Protein 4D7U (pdb70)

CATH classification: 2.70.50.70

Secondary structure (DSSP, 8-state):
--EEEEEEETTEE--TTTTEEEESSSPPB--TTSTHHHH-SEEEB-S--EEEETT-EEEEEEESSSGGGS-TT-TTSSS-TT----EEEEEEE-S-TTT---TT--EEEEEEE-EETTEEHHHHHHHTTTEEEEEPPSSBPPEEEEEEEEEEE-TTTTSTT-SEEEEEEEEEEEES---B--S--B-TTTS--TT-TTTS-----TTSSSSGGGPPP--SS-PBP--/--EEEEEEETTEE--TTTTEEEESSSPPB--TTSTHHHH-SEEEB-S--EEEETT-EEEEEEESBTTB-SSTT-TTSSS-TT----EEEEEEE-S-TTT---TT--EEEEEEE-EETTEEHHHHHHHTTTEEEEEPPSSBPPEEEEEEEEEEE-TTTTSTT--EEEEEEEEEEEES---B--S--B-TTTS--TT-TTTS-----TTS-SSGGGPPP---SSPBP--

GO terms:
  GO:0005576 extracellular region (C, EXP)

Nearest PDB structures (foldseek):
  4d7v-assembly1_A  TM=9.993E-01  e=1.265E-45  Neurospora crassa OR74A
  4d7v-assembly2_B  TM=9.986E-01  e=8.699E-43  Neurospora crassa OR74A
  9d0z-assembly2_B  TM=9.838E-01  e=8.195E-35  Thermothelomyces thermophilus
  9bjr-assembly2_B  TM=9.846E-01  e=3.544E-34  Thermothelomyces thermophilus
  9fdl-assembly3_C  TM=9.750E-01  e=8.249E-34  Thermothelomyces thermophilus ATCC 42464

Radius of gyration: 25.46 Å; Cα contacts (8 Å, |Δi|>4): 1286; chains: 2; bounding box: 60×36×91 Å

Solvent-accessible surface area: 18203 Å² total; per-residue (Å²): 64,4,4,1,1,39,0,7,14,96,69,55,75,42,23,82,36,88,0,2,12,0,7,50,72,15,80,34,12,57,78,9,120,30,77,51,0,5,3,17,47,56,14,32,33,34,64,61,46,6,77,0,51,24,34,5,106,0,0,2,38,0,2,38,54,57,28,84,78,16,28,150,143,44,91,61,42,12,2,14,57,58,16,32,0,0,7,0,2,0,0,0,100,10,127,62,0,9,55,18,51,34,95,67,27,144,0,9,1,14,16,64,45,14,34,84,154,50,123,2,4,0,21,79,2,60,79,70,117,0,40,20,96,16,99,1,14,88,39,0,20,64,19,41,4,0,0,0,0,0,0,0,0,1,40,84,0,50,58,113,57,7,1,26,1,2,3,0,0,0,0,0,43,1,47,60,38,35,102,28,92,25,108,132,51,35,65,5,42,48,28,5,46,34,74,33,77,0,6,60,24,98,0,96,17,92,85,53,136,32,49,2,44,70,112,126,21,116,39,6,32,40,90,70,46,101,87,62,5,5,2,1,44,0,6,13,96,68,53,72,51,28,100,32,93,0,3,10,0,5,51,76,27,80,33,11,57,78,9,122,30,79,48,0,5,3,16,48,54,18,30,26,34,58,58,45,4,78,0,52,24,34,5,108,0,0,2,28,0,0,31,77,63,55,4,54,53,32,128,154,33,92,57,52,6,1,18,58,60,15,34,0,0,10,0,1,0,0,0,93,10,124,65,0,10,51,18,54,34,95,72,27,150,0,10,2,9,17,63,49,8,48,65,145,80,94,5,7,0,34,56,2,56,79,76,119,0,43,22,102,16,100,1,13,87,33,1,33,64,18,42,6,0,0,0,0,0,0,0,0,1,41,78,0,48,48,126,54,6,2,26,1,1,4,0,0,0,0,0,43,2,52,63,36,34,106,30,102,25,103,85,52,34,65,7,42,48,27,3,50,36,83,31,77,0,7,66,21,96,0,94,14,95,86,49,136,37,64,2,44,70,119,117,22,108,44,6,33,21,64,78,34,99,94

Foldseek 3Di:
DKWWFWKAWQNRTPDGNAQWFTDPAFFFDLDQQDLCVQFHPGDDHDQGAAEHEQFIKMKIFMFRTRDPVGDPPDCQVSHPPLQFFKKWKKKFDDDGLRPDDRAPTFIATADMWGDDPQDGQVNVCVVVRGMDIDTHHQADDWFWMKMKIWTWGCSQQQDQSRIGIHIIIGIYTYPNHHHDDDPHTAGGSPQDDSPPDQRNADQQADVGDNRNVVDDHDHGGDDHDHD/DKWFFWKAWQNRTPDGNAQKFTDPWFFFDLDQQDLCVQAHPGDDAAQGAAEHEQFIKMKIFMANTRVHAPDPPRCQTSHNPQQFWKKWKKKWDDDFLRDDDRAPTWIATADMWTADPHGGPVVVCVVVRGMDIDTRAQADDWFWMKMKIWTWGCSQLLDQSRIGIHIMIGIYTYPRHHHDDDDFTDGGSPQDDSPPDLRNADQQAPVGDRNSNVDDRDHGGDDHDHD

Organism: Neurospora crassa (strain ATCC 24698 / 74-OR23-1A / CBS 708.71 / DSM 1257 / FGSC 987) (NCBI:txid367110)

Sequence (454 aa):
HTIFQKVSVNGADQGQLKGIRAPANNNPVTDVMSSDIICCNAVTMKDSSNVLTVPAGAKVGHFWGHEIGGAAGPNDADNPIAASHKGPIMMVYLAKVDNAATTGTSGLKWFKVAEAGLSNGKKWAVDDLIANNGWSYFDMPTCCIIAPGQYLMRAELIALHNAGSQAGAQFYIGCCAQINVTGGGSASSPSNTVSFPGAYSASSDPGILINIYGGSGKTDNGGKPYQIPGPALFTCCHTIFQKVSVNGADQGQLKGIRAPANNNPVTDVMSSDIICCNAVTMKDSNVLTVPAGAKVGHFWGHEEIGGAAGPNDADNPIAASHKGPIMMVYLAKVDNAATTGTSGLKWFKVAEAGLSNGKWAVDDLIANNGWSYFDMPTCIAPGQYLMRAELIALHNAGSSQAGAQFYIGCCAQINVTGGGSSASPSNTVSFPGAYSASDPGILINIYGGSGKTDNGGKPYQIPGPALFTC

Structure (mmCIF, N/CA/C/O backbone):
data_4D7U
#
_entry.id   4D7U
#
_cell.length_a   44.258
_cell.length_b   66.755
_cell.length_c   66.077
_cell.angle_alpha   90.00
_cell.angle_beta   101.26
_cell.angle_gamma   90.00
#
_symmetry.space_group_name_H-M   'P 1 21 1'
#
loop_
_entity.id
_entity.type
_entity.pdbx_description
1 polymer 'ENDOGLUCANASE II'
2 non-polymer 'COPPER (II) ION'
3 non-polymer GLYCEROL
4 water water
#
loop_
_atom_site.group_PDB
_atom_site.id
_atom_site.type_symbol
_atom_site.label_atom_id
_atom_site.label_alt_id
_atom_site.label_comp_id
_atom_site.label_asym_id
_atom_site.label_entity_id
_atom_site.label_seq_id
_atom_site.pdbx_PDB_ins_code
_atom_site.Cartn_x
_atom_site.Cartn_y
_atom_site.Cartn_z
_atom_site.occupancy
_atom_site.B_iso_or_equiv
_atom_site.auth_seq_id
_atom_site.auth_comp_id
_atom_site.auth_asym_id
_atom_site.auth_atom_id
_atom_site.pdbx_PDB_model_num
ATOM 1 N N . HIS A 1 1 ? -4.173 23.970 33.087 1.00 9.61 1 HIS A N 1
ATOM 2 C CA . HIS A 1 1 ? -4.603 24.302 31.707 1.00 9.55 1 HIS A CA 1
ATOM 3 C C . HIS A 1 1 ? -3.816 25.511 31.252 1.00 9.35 1 HIS A C 1
ATOM 4 O O . HIS A 1 1 ? -4.000 26.615 31.760 1.00 9.71 1 HIS A O 1
ATOM 11 N N . THR A 1 2 ? -2.901 25.280 30.321 1.00 9.05 2 THR A N 1
ATOM 12 C CA . THR A 1 2 ? -1.973 26.310 29.904 1.00 9.02 2 THR A CA 1
ATOM 13 C C . THR A 1 2 ? -1.413 25.949 28.530 1.00 8.80 2 THR A C 1
ATOM 14 O O . THR A 1 2 ? -1.465 24.785 28.131 1.00 8.59 2 THR A O 1
ATOM 18 N N . ILE A 1 3 ? -0.923 26.955 27.807 1.00 8.62 3 ILE A N 1
ATOM 19 C CA . ILE A 1 3 ? -0.387 26.777 26.453 1.00 8.66 3 ILE A CA 1
ATOM 20 C C . ILE A 1 3 ? 0.961 27.488 26.336 1.00 8.52 3 ILE A C 1
ATOM 21 O O . ILE A 1 3 ? 1.091 28.658 26.707 1.00 8.38 3 ILE A O 1
ATOM 26 N N . PHE A 1 4 ? 1.959 26.762 25.837 1.00 8.47 4 PHE A N 1
ATOM 27 C CA . PHE A 1 4 ? 3.283 27.320 25.525 1.00 8.60 4 PHE A CA 1
ATOM 28 C C . PHE A 1 4 ? 3.141 28.168 24.272 1.00 9.23 4 PHE A C 1
ATOM 29 O O . PHE A 1 4 ? 2.729 27.663 23.222 1.00 9.04 4 PHE A O 1
ATOM 37 N N . GLN A 1 5 ? 3.452 29.459 24.376 1.00 10.02 5 GLN A N 1
ATOM 38 C CA . GLN A 1 5 ? 3.101 30.383 23.288 1.00 10.67 5 GLN A CA 1
ATOM 39 C C . GLN A 1 5 ? 4.151 31.397 22.826 1.00 10.68 5 GLN A C 1
ATOM 40 O O . GLN A 1 5 ? 3.928 32.071 21.821 1.00 10.62 5 GLN A O 1
ATOM 46 N N . LYS A 1 6 ? 5.275 31.511 23.528 1.00 10.70 6 LYS A N 1
ATOM 47 C CA . LYS A 1 6 ? 6.339 32.441 23.135 1.00 11.09 6 LYS A CA 1
ATOM 48 C C . LYS A 1 6 ? 7.667 31.936 23.633 1.00 10.32 6 LYS A C 1
ATOM 49 O O . LYS A 1 6 ? 7.736 31.280 24.671 1.00 9.64 6 LYS A O 1
ATOM 55 N N . VAL A 1 7 ? 8.716 32.293 22.898 1.00 9.85 7 VAL A N 1
ATOM 56 C CA . VAL A 1 7 ? 10.089 32.104 23.320 1.00 9.74 7 VAL A CA 1
ATOM 57 C C . VAL A 1 7 ? 10.746 33.480 23.474 1.00 9.72 7 VAL A C 1
ATOM 58 O O . VAL A 1 7 ? 10.395 34.422 22.760 1.00 9.80 7 VAL A O 1
ATOM 62 N N . SER A 1 8 ? 11.659 33.596 24.433 1.00 9.74 8 SER A N 1
ATOM 63 C CA . SER A 1 8 ? 12.573 34.738 24.505 1.00 10.02 8 SER A CA 1
ATOM 64 C C . SER A 1 8 ? 14.013 34.244 24.406 1.00 10.24 8 SER A C 1
ATOM 65 O O . SER A 1 8 ? 14.341 33.154 24.898 1.00 9.64 8 SER A O 1
ATOM 68 N N . VAL A 1 9 ? 14.863 35.056 23.776 1.00 10.77 9 VAL A N 1
ATOM 69 C CA . VAL A 1 9 ? 16.275 34.741 23.601 1.00 11.50 9 VAL A CA 1
ATOM 70 C C . VAL A 1 9 ? 17.083 35.886 24.202 1.00 12.30 9 VAL A C 1
ATOM 71 O O . VAL A 1 9 ? 17.004 37.023 23.732 1.00 12.24 9 VAL A O 1
ATOM 75 N N . ASN A 1 10 ? 17.822 35.580 25.265 1.00 13.35 10 ASN A N 1
ATOM 76 C CA . ASN A 1 10 ? 18.539 36.587 26.045 1.00 14.40 10 ASN A CA 1
ATOM 77 C C . ASN A 1 10 ? 17.677 37.809 26.377 1.00 15.26 10 ASN A C 1
ATOM 78 O O . ASN A 1 10 ? 18.114 38.958 26.244 1.00 16.24 10 ASN A O 1
ATOM 83 N N . GLY A 1 11 ? 16.441 37.557 26.797 1.00 15.10 11 GLY A N 1
ATOM 84 C CA . GLY A 1 11 ? 15.530 38.633 27.176 1.00 15.60 11 GLY A CA 1
ATOM 85 C C . GLY A 1 11 ? 14.674 39.216 26.063 1.00 15.40 11 GLY A C 1
ATOM 86 O O . GLY A 1 11 ? 13.688 39.893 26.348 1.00 16.57 11 GLY A O 1
ATOM 87 N N . ALA A 1 12 ? 15.026 38.960 24.802 1.00 14.96 12 ALA A N 1
ATOM 88 C CA . ALA A 1 12 ? 14.263 39.484 23.671 1.00 14.55 12 ALA A CA 1
ATOM 89 C C . ALA A 1 12 ? 13.090 38.568 23.373 1.00 14.09 12 ALA A C 1
ATOM 90 O O . ALA A 1 12 ? 13.287 37.409 23.013 1.00 13.63 12 ALA A O 1
ATOM 92 N N . ASP A 1 13 ? 11.880 39.095 23.542 1.00 13.91 13 ASP A N 1
ATOM 93 C CA . ASP A 1 13 ? 10.645 38.378 23.201 1.00 13.98 13 ASP A CA 1
ATOM 94 C C . ASP A 1 13 ? 10.631 38.106 21.698 1.00 13.17 13 ASP A C 1
ATOM 95 O O . ASP A 1 13 ? 10.761 39.037 20.903 1.00 13.04 13 ASP A O 1
ATOM 100 N N . GLN A 1 14 ? 10.482 36.841 21.299 1.00 12.24 14 GLN A N 1
ATOM 101 C CA . GLN A 1 14 ? 10.533 36.494 19.876 1.00 11.80 14 GLN A CA 1
ATOM 102 C C . GLN A 1 14 ? 9.223 36.732 19.138 1.00 11.42 14 GLN A C 1
ATOM 103 O O . GLN A 1 14 ? 9.210 36.746 17.918 1.00 11.27 14 GLN A O 1
ATOM 109 N N . GLY A 1 15 ? 8.127 36.913 19.874 1.00 11.12 15 GLY A N 1
ATOM 110 C CA . GLY A 1 15 ? 6.829 37.171 19.264 1.00 11.03 15 GLY A CA 1
ATOM 111 C C . GLY A 1 15 ? 5.780 36.120 19.590 1.00 11.17 15 GLY A C 1
ATOM 112 O O . GLY A 1 15 ? 6.082 34.935 19.714 1.00 11.16 15 GLY A O 1
ATOM 113 N N . GLN A 1 16 ? 4.537 36.567 19.703 1.00 11.27 16 GLN A N 1
ATOM 114 C CA . GLN A 1 16 ? 3.414 35.693 20.041 1.00 11.77 16 GLN A CA 1
ATOM 115 C C . GLN A 1 16 ? 3.228 34.574 19.007 1.00 11.18 16 GLN A C 1
ATOM 116 O O . GLN A 1 16 ? 2.914 34.843 17.851 1.00 11.03 16 GLN A O 1
ATOM 122 N N . LEU A 1 17 ? 3.441 33.328 19.443 1.00 10.61 17 LEU A N 1
ATOM 123 C CA . LEU A 1 17 ? 3.379 32.117 18.601 1.00 10.40 17 LEU A CA 1
ATOM 124 C C . LEU A 1 17 ? 4.398 32.056 17.457 1.00 9.99 17 LEU A C 1
ATOM 125 O O . LEU A 1 17 ? 4.309 31.171 16.600 1.00 9.81 17 LEU A O 1
ATOM 130 N N . LYS A 1 18 ? 5.381 32.950 17.447 1.00 9.81 18 LYS A N 1
ATOM 131 C CA . LYS A 1 18 ? 6.36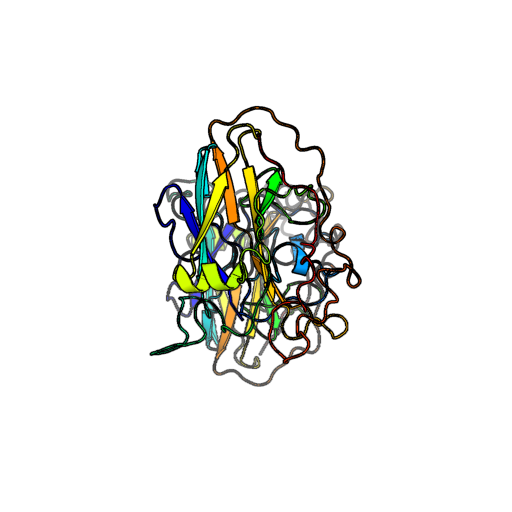2 32.917 16.380 1.00 9.71 18 LYS A CA 1
ATOM 132 C C . LYS A 1 18 ? 7.263 31.712 16.583 1.00 9.26 18 LYS A C 1
ATOM 133 O O . LYS A 1 18 ? 7.873 31.550 17.639 1.00 9.05 18 LYS A O 1
ATOM 139 N N . GLY A 1 19 ? 7.340 30.881 15.551 1.00 8.88 19 GLY A N 1
ATOM 140 C CA . GLY A 1 19 ? 8.116 29.661 15.596 1.00 8.76 19 GLY A CA 1
ATOM 141 C C . GLY A 1 19 ? 7.530 28.576 16.469 1.00 8.54 19 GLY A C 1
ATOM 142 O O . GLY A 1 19 ? 8.205 27.591 16.745 1.00 8.52 19 GLY A O 1
ATOM 143 N N . ILE A 1 20 ? 6.272 28.732 16.884 1.00 8.42 20 ILE A N 1
ATOM 144 C CA . ILE A 1 20 ? 5.647 27.798 17.824 1.00 8.56 20 ILE A CA 1
ATOM 145 C C . ILE A 1 20 ? 4.655 26.892 17.116 1.00 8.54 20 ILE A C 1
ATOM 146 O O . ILE A 1 20 ? 3.848 27.360 16.305 1.00 8.67 20 ILE A O 1
ATOM 151 N N . ARG A 1 21 ? 4.722 25.604 17.430 1.00 8.29 21 ARG A N 1
ATOM 152 C CA . ARG A 1 21 ? 3.702 24.646 17.031 1.00 8.38 21 ARG A CA 1
ATOM 153 C C . ARG A 1 21 ? 2.768 24.544 18.226 1.00 8.53 21 ARG A C 1
ATOM 154 O O . ARG A 1 21 ? 3.198 24.174 19.320 1.00 8.71 21 ARG A O 1
ATOM 162 N N . ALA A 1 22 ? 1.511 24.917 18.018 1.00 8.66 22 ALA A N 1
ATOM 163 C CA . ALA A 1 22 ? 0.567 25.085 19.121 1.00 8.57 22 ALA A CA 1
ATOM 164 C C . ALA A 1 22 ? -0.707 24.273 18.942 1.00 8.60 22 ALA A C 1
ATOM 165 O O . ALA A 1 22 ? -1.149 24.042 17.814 1.00 8.34 22 ALA A O 1
ATOM 167 N N . PRO A 1 23 ? -1.317 23.863 20.069 1.00 8.56 23 PRO A N 1
ATOM 168 C CA . PRO A 1 23 ? -2.623 23.213 20.061 1.00 8.73 23 PRO A CA 1
ATOM 169 C C . PRO A 1 23 ? -3.772 24.220 19.915 1.00 8.80 23 PRO A C 1
ATOM 170 O O . PRO A 1 23 ? -3.568 25.426 20.037 1.00 9.21 23 PRO A O 1
ATOM 174 N N . ALA A 1 24 ? -4.975 23.702 19.685 1.00 8.93 24 ALA A N 1
ATOM 175 C CA . ALA A 1 24 ? -6.168 24.526 19.508 1.00 9.10 24 ALA A CA 1
ATOM 176 C C . ALA A 1 24 ? -6.723 25.071 20.819 1.00 9.26 24 ALA A C 1
ATOM 177 O O . ALA A 1 24 ? -7.505 26.024 20.813 1.00 9.74 24 ALA A O 1
ATOM 179 N N . ASN A 1 25 ? -6.346 24.450 21.935 1.00 9.08 25 ASN A N 1
ATOM 180 C CA . ASN A 1 25 ? -6.875 24.823 23.235 1.00 8.99 25 ASN A CA 1
ATOM 181 C C . ASN A 1 25 ? -5.879 24.449 24.325 1.00 8.78 25 ASN A C 1
ATOM 182 O O . ASN A 1 25 ? -4.818 23.899 24.033 1.00 8.60 25 ASN A O 1
ATOM 187 N N . ASN A 1 26 ? -6.230 24.759 25.567 1.00 8.61 26 ASN A N 1
ATOM 188 C CA . ASN A 1 26 ? -5.353 24.522 26.718 1.00 8.65 26 ASN A CA 1
ATOM 189 C C . ASN A 1 26 ? -5.554 23.167 27.416 1.00 8.76 26 ASN A C 1
ATOM 190 O O . ASN A 1 26 ? -5.071 22.975 28.525 1.00 8.54 26 ASN A O 1
ATOM 195 N N . ASN A 1 27 ? -6.258 22.227 26.788 1.00 8.72 27 ASN A N 1
ATOM 196 C CA . ASN A 1 27 ? -6.478 20.925 27.418 1.00 9.06 27 ASN A CA 1
ATOM 197 C C . ASN A 1 27 ? -5.228 20.068 27.477 1.00 8.75 27 ASN A C 1
ATOM 198 O O . ASN A 1 27 ? -4.424 20.080 26.548 1.00 8.57 27 ASN A O 1
ATOM 203 N N . PRO A 1 28 ? -5.077 19.288 28.559 1.00 8.77 28 PRO A N 1
ATOM 204 C CA . PRO A 1 28 ? -3.892 18.450 28.684 1.00 8.71 28 PRO A CA 1
ATOM 205 C C . PRO A 1 28 ? -3.892 17.231 27.780 1.00 8.74 28 PRO A C 1
ATOM 206 O O . PRO A 1 28 ? -4.954 16.732 27.395 1.00 8.50 28 PRO A O 1
ATOM 210 N N . VAL A 1 29 ? -2.692 16.780 27.437 1.00 8.81 29 VAL A N 1
ATOM 211 C CA . VAL A 1 29 ? -2.487 15.445 26.903 1.00 9.11 29 VAL A CA 1
ATOM 212 C C . VAL A 1 29 ? -2.402 14.524 28.116 1.00 9.47 29 VAL A C 1
ATOM 213 O O . VAL A 1 29 ? -1.745 14.857 29.107 1.00 9.09 29 VAL A O 1
ATOM 217 N N . THR A 1 30 ? -3.112 13.401 28.067 1.00 10.14 30 THR A N 1
ATOM 218 C CA . THR A 1 30 ? -3.091 12.433 29.168 1.00 10.62 30 THR A CA 1
ATOM 219 C C . THR A 1 30 ? -2.620 11.041 28.760 1.00 11.11 30 THR A C 1
ATOM 220 O O . THR A 1 30 ? -2.421 10.183 29.622 1.00 11.14 30 THR A O 1
ATOM 224 N N . ASP A 1 31 ? -2.447 10.808 27.460 1.00 11.64 31 ASP A N 1
ATOM 225 C CA . ASP A 1 31 ? -1.985 9.513 26.964 1.00 12.18 31 ASP A CA 1
ATOM 226 C C . ASP A 1 31 ? -0.532 9.593 26.533 1.00 12.43 31 ASP A C 1
ATOM 227 O O . ASP A 1 31 ? -0.226 10.140 25.468 1.00 11.85 31 ASP A O 1
ATOM 232 N N . VAL A 1 32 ? 0.364 9.032 27.348 1.00 12.84 32 VAL A N 1
ATOM 233 C CA . VAL A 1 32 ? 1.799 9.114 27.064 1.00 13.37 32 VAL A CA 1
ATOM 234 C C . VAL A 1 32 ? 2.236 8.261 25.869 1.00 14.00 32 VAL A C 1
ATOM 235 O O . VAL A 1 32 ? 3.349 8.419 25.386 1.00 13.67 32 VAL A O 1
ATOM 239 N N . MET A 1 33 ? 1.368 7.364 25.399 1.00 15.25 33 MET A N 1
ATOM 240 C CA . MET A 1 33 ? 1.657 6.562 24.205 1.00 16.79 33 MET A CA 1
ATOM 241 C C . MET A 1 33 ? 1.074 7.165 22.921 1.00 15.83 33 MET A C 1
ATOM 242 O O . MET A 1 33 ? 1.323 6.647 21.827 1.00 15.76 33 MET A O 1
ATOM 247 N N . SER A 1 34 ? 0.302 8.243 23.052 1.00 14.81 34 SER A N 1
ATOM 248 C CA . SER A 1 34 ? -0.240 8.970 21.904 1.00 14.47 34 SER A CA 1
ATOM 249 C C . SER A 1 34 ? 0.851 9.799 21.250 1.00 13.96 34 SER A C 1
ATOM 250 O O . SER A 1 34 ? 1.731 10.330 21.938 1.00 13.55 34 SER A O 1
ATOM 253 N N . SER A 1 35 ? 0.777 9.954 19.928 1.00 13.49 35 SER A N 1
ATOM 254 C CA . SER A 1 35 ? 1.661 10.892 19.239 1.00 13.31 35 SER A CA 1
ATOM 255 C C . SER A 1 35 ? 1.473 12.331 19.754 1.00 12.75 35 SER A C 1
ATOM 256 O O . SER A 1 35 ? 2.376 13.148 19.621 1.00 12.35 35 SER A O 1
ATOM 259 N N . ASP A 1 36 ? 0.324 12.632 20.363 1.00 12.06 36 ASP A N 1
ATOM 260 C CA . ASP A 1 36 ? 0.119 13.935 21.003 1.00 11.76 36 ASP A CA 1
ATOM 261 C C . ASP A 1 36 ? 1.166 14.254 22.079 1.00 10.79 36 ASP A C 1
ATOM 262 O O . ASP A 1 36 ? 1.365 15.416 22.413 1.00 10.43 36 ASP A O 1
ATOM 267 N N . ILE A 1 37 ? 1.821 13.238 22.634 1.00 9.96 37 ILE A N 1
ATOM 268 C CA . ILE A 1 37 ? 2.834 13.467 23.666 1.00 9.71 37 ILE A CA 1
ATOM 269 C C . ILE A 1 37 ? 4.098 14.120 23.097 1.00 9.52 37 ILE A C 1
ATOM 270 O O . ILE A 1 37 ? 4.932 14.615 23.851 1.00 9.31 37 ILE A O 1
ATOM 275 N N . ILE A 1 38 ? 4.253 14.127 21.776 1.00 9.43 38 ILE A N 1
ATOM 276 C CA . ILE A 1 38 ? 5.464 14.678 21.174 1.00 9.52 38 ILE A CA 1
ATOM 277 C C . ILE A 1 38 ? 5.456 16.207 21.261 1.00 9.58 38 ILE A C 1
ATOM 278 O O . ILE A 1 38 ? 6.303 16.807 21.942 1.00 9.48 38 ILE A O 1
ATOM 283 N N A CYS A 1 39 ? 4.511 16.832 20.558 0.75 9.56 39 CYS A N 1
ATOM 284 N N B CYS A 1 39 ? 4.497 16.823 20.580 0.25 9.72 39 CYS A N 1
ATOM 285 C CA A CYS A 1 39 ? 4.400 18.290 20.494 0.75 9.61 39 CYS A CA 1
ATOM 286 C CA B CYS A 1 39 ? 4.394 18.271 20.520 0.25 9.89 39 CYS A CA 1
ATOM 287 C C A CYS A 1 39 ? 2.973 18.775 20.785 0.75 9.45 39 CYS A C 1
ATOM 288 C C B CYS A 1 39 ? 2.947 18.723 20.695 0.25 9.66 39 CYS A C 1
ATOM 289 O O A CYS A 1 39 ? 2.635 19.911 20.454 0.75 9.33 39 CYS A O 1
ATOM 290 O O B CYS A 1 39 ? 2.558 19.763 20.165 0.25 9.64 39 CYS A O 1
ATOM 295 N N . ASN A 1 40 ? 2.156 17.936 21.430 1.00 9.41 40 ASN A N 1
ATOM 296 C CA . ASN A 1 40 ? 0.710 18.198 21.604 1.00 9.39 40 ASN A CA 1
ATOM 297 C C . ASN A 1 40 ? -0.047 17.916 20.303 1.00 9.39 40 ASN A C 1
ATOM 298 O O . ASN A 1 40 ? 0.558 17.536 19.293 1.00 9.33 40 ASN A O 1
ATOM 303 N N . ALA A 1 41 ? -1.366 18.078 20.340 1.00 9.53 41 ALA A N 1
ATOM 304 C CA . ALA A 1 41 ? -2.190 17.950 19.147 1.00 9.62 41 ALA A CA 1
ATOM 305 C C . ALA A 1 41 ? -2.137 19.272 18.389 1.00 9.79 41 ALA A C 1
ATOM 306 O O . ALA A 1 41 ? -2.938 20.177 18.615 1.00 10.10 41 ALA A O 1
ATOM 308 N N . VAL A 1 42 ? -1.161 19.380 17.495 1.00 9.99 42 VAL A N 1
ATOM 309 C CA . VAL A 1 42 ? -0.828 20.641 16.852 1.00 10.23 42 VAL A CA 1
ATOM 310 C C . VAL A 1 42 ? -1.874 21.022 15.821 1.00 10.80 42 VAL A C 1
ATOM 311 O O . VAL A 1 42 ? -2.193 20.227 14.935 1.00 11.33 42 VAL A O 1
ATOM 315 N N . THR A 1 43 ? -2.411 22.231 15.927 1.00 11.48 43 THR A N 1
ATOM 316 C CA . THR A 1 43 ? -3.343 22.716 14.906 1.00 12.20 43 THR A CA 1
ATOM 317 C C . THR A 1 43 ? -2.910 24.012 14.236 1.00 12.99 43 THR A C 1
ATOM 318 O O . THR A 1 43 ? -3.534 24.433 13.268 1.00 12.81 43 THR A O 1
ATOM 322 N N . MET A 1 44 ? -1.859 24.654 14.737 1.00 14.10 44 MET A N 1
ATOM 323 C CA . MET A 1 44 ? -1.311 25.810 14.041 1.00 15.28 44 MET A CA 1
ATOM 324 C C . MET A 1 44 ? 0.200 25.833 14.157 1.00 14.72 44 MET A C 1
ATOM 325 O O . MET A 1 44 ? 0.778 25.431 15.163 1.00 13.39 44 MET A O 1
ATOM 330 N N . LYS A 1 45 ? 0.830 26.262 13.079 1.00 14.49 45 LYS A N 1
ATOM 331 C CA . LYS A 1 45 ? 2.265 26.410 13.050 1.00 15.04 45 LYS A CA 1
ATOM 332 C C . LYS A 1 45 ? 2.586 27.460 12.018 1.00 15.44 45 LYS A C 1
ATOM 333 O O . LYS A 1 45 ? 1.700 27.939 11.309 1.00 16.82 45 LYS A O 1
ATOM 339 N N . ASP A 1 46 ? 3.850 27.822 11.942 1.00 14.92 46 ASP A N 1
ATOM 340 C CA . ASP A 1 46 ? 4.307 28.768 10.944 1.00 14.46 46 ASP A CA 1
ATOM 341 C C . ASP A 1 46 ? 5.606 28.237 10.352 1.00 13.94 46 ASP A C 1
ATOM 342 O O . ASP A 1 46 ? 6.041 27.130 10.695 1.00 13.50 46 ASP A O 1
ATOM 347 N N A SER A 1 47 ? 6.204 29.009 9.449 0.50 13.67 47 SER A N 1
ATOM 348 N N B SER A 1 47 ? 6.206 29.009 9.450 0.50 13.63 47 SER A N 1
ATOM 349 C CA A SER A 1 47 ? 7.466 28.628 8.824 0.50 13.60 47 SER A CA 1
ATOM 350 C CA B SER A 1 47 ? 7.471 28.626 8.830 0.50 13.53 47 SER A CA 1
ATOM 351 C C A SER A 1 47 ? 8.661 29.366 9.425 0.50 13.21 47 SER A C 1
ATOM 352 C C B SER A 1 47 ? 8.656 29.387 9.414 0.50 13.17 47 SER A C 1
ATOM 353 O O A SER A 1 47 ? 9.749 29.350 8.852 0.50 13.32 47 SER A O 1
ATOM 354 O O B SER A 1 47 ? 9.731 29.412 8.816 0.50 13.28 47 SER A O 1
ATOM 359 N N . ASN A 1 48 ? 8.462 30.004 10.577 1.00 12.84 48 ASN A N 1
ATOM 360 C CA . ASN A 1 48 ? 9.518 30.777 11.219 1.00 12.57 48 ASN A CA 1
ATOM 361 C C . ASN A 1 48 ? 10.392 29.904 12.095 1.00 11.68 48 ASN A C 1
ATOM 362 O O . ASN A 1 48 ? 9.894 29.042 12.821 1.00 11.12 48 ASN A O 1
ATOM 367 N N . VAL A 1 49 ? 11.700 30.136 12.007 1.00 10.71 49 VAL A N 1
ATOM 368 C CA . VAL A 1 49 ? 12.682 29.420 12.807 1.00 10.40 49 VAL A CA 1
ATOM 369 C C . VAL A 1 49 ? 13.467 30.457 13.619 1.00 10.45 49 VAL A C 1
ATOM 370 O O . VAL A 1 49 ? 14.101 31.353 13.062 1.00 10.68 49 VAL A O 1
ATOM 374 N N . LEU A 1 50 ? 13.411 30.336 14.939 1.00 10.31 50 LEU A N 1
ATOM 375 C CA . LEU A 1 50 ? 13.989 31.338 15.832 1.00 10.39 50 LEU A CA 1
ATOM 376 C C . LEU A 1 50 ? 15.488 31.135 15.970 1.00 10.61 50 LEU A C 1
ATOM 377 O O . LEU A 1 50 ? 15.955 30.014 16.128 1.00 10.25 50 LEU A O 1
ATOM 382 N N . THR A 1 51 ? 16.233 32.232 15.937 1.00 10.94 51 THR A N 1
ATOM 383 C CA . THR A 1 51 ? 17.683 32.185 16.094 1.00 11.33 51 THR A CA 1
ATOM 384 C C . THR A 1 51 ? 18.020 32.130 17.575 1.00 11.31 51 THR A C 1
ATOM 385 O O . THR A 1 51 ? 17.566 32.974 18.341 1.00 11.58 51 THR A O 1
ATOM 389 N N . VAL A 1 52 ? 18.789 31.119 17.972 1.00 11.30 52 VAL A N 1
ATOM 390 C CA . VAL A 1 52 ? 19.153 30.922 19.376 1.00 11.39 52 VAL A CA 1
ATOM 391 C C . VAL A 1 52 ? 20.654 30.665 19.498 1.00 11.42 52 VAL A C 1
ATOM 392 O O . VAL A 1 52 ? 21.127 29.585 19.169 1.00 11.30 52 VAL A O 1
ATOM 396 N N . PRO A 1 53 ? 21.411 31.655 19.985 1.00 11.75 53 PRO A N 1
ATOM 397 C CA . PRO A 1 53 ? 22.834 31.371 20.172 1.00 11.90 53 PRO A CA 1
ATOM 398 C C . PRO A 1 53 ? 23.054 30.281 21.213 1.00 12.03 53 PRO A C 1
ATOM 399 O O . PRO A 1 53 ? 22.364 30.255 22.236 1.00 11.87 53 PRO A O 1
ATOM 403 N N . ALA A 1 54 ? 24.000 29.385 20.945 1.00 12.24 54 ALA A N 1
ATOM 404 C CA . ALA A 1 54 ? 24.438 28.434 21.945 1.00 12.43 54 ALA A CA 1
ATOM 405 C C . ALA A 1 54 ? 24.908 29.242 23.150 1.00 12.58 54 ALA A C 1
ATOM 406 O O . ALA A 1 54 ? 25.551 30.279 22.994 1.00 12.88 54 ALA A O 1
ATOM 408 N N . GLY A 1 55 ? 24.526 28.800 24.342 1.00 12.57 55 GLY A N 1
ATOM 409 C CA . GLY A 1 55 ? 24.831 29.541 25.563 1.00 12.66 55 GLY A CA 1
ATOM 410 C C . GLY A 1 55 ? 23.810 30.594 25.962 1.00 12.80 55 GLY A C 1
ATOM 411 O O . GLY A 1 55 ? 23.891 31.136 27.071 1.00 13.03 55 GLY A O 1
ATOM 412 N N . ALA A 1 56 ? 22.849 30.900 25.089 1.00 12.51 56 ALA A N 1
ATOM 413 C CA . ALA A 1 56 ? 21.870 31.939 25.385 1.00 12.58 56 ALA A CA 1
ATOM 414 C C . ALA A 1 56 ? 20.924 31.503 26.494 1.00 12.67 56 ALA A C 1
ATOM 415 O O . ALA A 1 56 ? 20.679 30.314 26.683 1.00 12.84 56 ALA A O 1
ATOM 417 N N . LYS A 1 57 ? 20.417 32.485 27.230 1.00 12.92 57 LYS A N 1
ATOM 418 C CA . LYS A 1 57 ? 19.349 32.260 28.192 1.00 13.21 57 LYS A CA 1
ATOM 419 C C . LYS A 1 57 ? 18.041 32.218 27.410 1.00 12.18 57 LYS A C 1
ATOM 420 O O . LYS A 1 57 ? 17.645 33.215 26.807 1.00 12.19 57 LYS A O 1
ATOM 426 N N . VAL A 1 58 ? 17.389 31.058 27.405 1.00 11.32 58 VAL A N 1
ATOM 427 C CA . VAL A 1 58 ? 16.155 30.868 26.655 1.00 10.71 58 VAL A CA 1
ATOM 428 C C . VAL A 1 58 ? 14.972 30.867 27.607 1.00 10.11 58 VAL A C 1
ATOM 429 O O . VAL A 1 58 ? 14.974 30.146 28.609 1.00 10.01 58 VAL A O 1
ATOM 433 N N . GLY A 1 59 ? 13.973 31.681 27.291 1.00 9.43 59 GLY A N 1
ATOM 434 C CA . GLY A 1 59 ? 12.735 31.709 28.046 1.00 9.18 59 GLY A CA 1
ATOM 435 C C . GLY A 1 59 ? 11.635 31.060 27.234 1.00 8.95 59 GLY A C 1
ATOM 436 O O . GLY A 1 59 ? 11.587 31.211 26.009 1.00 8.84 59 GLY A O 1
ATOM 437 N N . HIS A 1 60 ? 10.770 30.313 27.916 1.00 8.77 60 HIS A N 1
ATOM 438 C CA . HIS A 1 60 ? 9.528 29.818 27.320 1.00 8.65 60 HIS A CA 1
ATOM 439 C C . HIS A 1 60 ? 8.351 30.286 28.164 1.00 8.62 60 HIS A C 1
ATOM 440 O O . HIS A 1 60 ? 8.364 30.161 29.391 1.00 8.52 60 HIS A O 1
ATOM 447 N N . PHE A 1 61 ? 7.356 30.852 27.482 1.00 8.57 61 PHE A N 1
ATOM 448 C CA . PHE A 1 61 ? 6.247 31.529 28.126 1.00 8.79 61 PHE A CA 1
ATOM 449 C C . PHE A 1 61 ? 4.974 30.717 27.997 1.00 8.76 61 PHE A C 1
ATOM 450 O O . PHE A 1 61 ? 4.630 30.240 26.902 1.00 8.30 61 PHE A O 1
ATOM 458 N N . TRP A 1 62 ? 4.257 30.607 29.112 1.00 8.89 62 TRP A N 1
ATOM 459 C CA . TRP A 1 62 ? 3.035 29.819 29.192 1.00 9.09 62 TRP A CA 1
ATOM 460 C C . TRP A 1 62 ? 1.906 30.723 29.640 1.00 9.70 62 TRP A C 1
ATOM 461 O O . TRP A 1 62 ? 2.089 31.553 30.523 1.00 9.87 62 TRP A O 1
ATOM 472 N N . GLY A 1 63 ? 0.747 30.563 29.016 1.00 10.60 63 GLY A N 1
ATOM 473 C CA . GLY A 1 63 ? -0.427 31.353 29.354 1.00 11.49 63 GLY A CA 1
ATOM 474 C C . GLY A 1 63 ? -1.680 30.509 29.312 1.00 12.64 63 GLY A C 1
ATOM 475 O O . GLY A 1 63 ? -1.769 29.538 28.564 1.00 12.05 63 GLY A O 1
ATOM 476 N N . HIS A 1 64 ? -2.665 30.900 30.113 1.00 14.41 64 HIS A N 1
ATOM 477 C CA . HIS A 1 64 ? -3.872 30.106 30.288 1.00 16.43 64 HIS A CA 1
ATOM 478 C C . HIS A 1 64 ? -4.601 29.899 28.963 1.00 17.98 64 HIS A C 1
ATOM 479 O O . HIS A 1 64 ? -5.155 28.826 28.709 1.00 18.39 64 HIS A O 1
ATOM 486 N N . GLU A 1 65 ? -4.580 30.928 28.126 1.00 19.71 6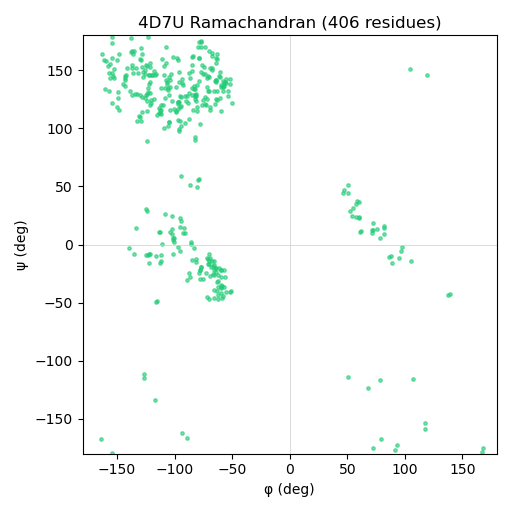5 GLU A N 1
ATOM 487 C CA . GLU A 1 65 ? -5.169 30.885 26.795 1.00 22.45 65 GLU A CA 1
ATOM 488 C C . GLU A 1 65 ? -4.201 31.582 25.856 1.00 23.66 65 GLU A C 1
ATOM 489 O O . GLU A 1 65 ? -3.163 32.080 26.288 1.00 24.73 65 GLU A O 1
ATOM 495 N N . ILE A 1 66 ? -4.540 31.610 24.575 1.00 25.44 66 ILE A N 1
ATOM 496 C CA . ILE A 1 66 ? -3.716 32.283 23.580 1.00 27.33 66 ILE A CA 1
ATOM 497 C C . ILE A 1 66 ? -3.753 33.807 23.764 1.00 27.97 66 ILE A C 1
ATOM 498 O O . ILE A 1 66 ? -4.807 34.431 23.635 1.00 28.82 66 ILE A O 1
ATOM 503 N N . GLY A 1 67 ? -2.595 34.380 24.088 1.00 28.55 67 GLY A N 1
ATOM 504 C CA . GLY A 1 67 ? -2.396 35.827 24.148 1.00 29.12 67 GLY A CA 1
ATOM 505 C C . GLY A 1 67 ? -3.407 36.610 24.968 1.00 29.69 67 GLY A C 1
ATOM 506 O O . GLY A 1 67 ? -3.485 36.461 26.191 1.00 29.54 67 GLY A O 1
ATOM 507 N N . GLY A 1 68 ? -4.181 37.451 24.283 1.00 30.28 68 GLY A N 1
ATOM 508 C CA . GLY A 1 68 ? -5.172 38.309 24.933 1.00 30.33 68 GLY A CA 1
ATOM 509 C C . GLY A 1 68 ? -6.310 37.568 25.615 1.00 30.61 68 GLY A C 1
ATOM 510 O O . GLY A 1 68 ? -6.969 38.126 26.490 1.00 29.85 68 GLY A O 1
ATOM 511 N N . ALA A 1 69 ? -6.543 36.314 25.227 1.00 31.25 69 ALA A N 1
ATOM 512 C CA . ALA A 1 69 ? -7.613 35.501 25.820 1.00 31.95 69 ALA A CA 1
ATOM 513 C C . ALA A 1 69 ? -7.330 35.087 27.273 1.00 32.28 69 ALA A C 1
ATOM 514 O O . ALA A 1 69 ? -8.195 34.503 27.928 1.00 32.29 69 ALA A O 1
ATOM 516 N N . ALA A 1 70 ? -6.115 35.357 27.753 1.00 32.75 70 ALA A N 1
ATOM 517 C CA . ALA A 1 70 ? -5.773 35.220 29.169 1.00 33.55 70 ALA A CA 1
ATOM 518 C C . ALA A 1 70 ? -5.284 36.573 29.685 1.00 34.43 70 ALA A C 1
ATOM 519 O O . ALA A 1 70 ? -4.423 37.202 29.068 1.00 33.93 70 ALA A O 1
ATOM 521 N N . GLY A 1 71 ? -5.832 37.008 30.817 1.00 36.74 71 GLY A N 1
ATOM 522 C CA . GLY A 1 71 ? -5.525 38.324 31.368 1.00 38.58 71 GLY A CA 1
ATOM 523 C C . GLY A 1 71 ? -4.654 38.267 32.608 1.00 40.47 71 GLY A C 1
ATOM 524 O O . GLY A 1 71 ? -4.434 37.189 33.168 1.00 39.83 71 GLY A O 1
ATOM 525 N N . PRO A 1 72 ? -4.157 39.437 33.054 1.00 42.88 72 PRO A N 1
ATOM 526 C CA . PRO A 1 72 ? -3.336 39.531 34.266 1.00 44.23 72 PRO A CA 1
ATOM 527 C C . PRO A 1 72 ? -4.139 39.287 35.546 1.00 45.72 72 PRO A C 1
ATOM 528 O O . PRO A 1 72 ? -3.557 39.044 36.606 1.00 46.48 72 PRO A O 1
ATOM 532 N N . ASN A 1 73 ? -5.463 39.365 35.438 1.00 46.96 73 ASN A N 1
ATOM 533 C CA . ASN A 1 73 ? -6.358 39.105 36.556 1.00 48.12 73 ASN A CA 1
ATOM 534 C C . ASN A 1 73 ? -6.711 37.631 36.761 1.00 46.28 73 ASN A C 1
ATOM 535 O O . ASN A 1 73 ? -7.283 37.256 37.789 1.00 47.64 73 ASN A O 1
ATOM 540 N N . ASP A 1 74 ? -6.398 36.807 35.771 1.00 43.33 74 ASP A N 1
ATOM 541 C CA . ASP A 1 74 ? -6.731 35.396 35.812 1.00 40.83 74 ASP A CA 1
ATOM 542 C C . ASP A 1 74 ? -5.877 34.699 36.877 1.00 38.84 74 ASP A C 1
ATOM 543 O O . ASP A 1 74 ? -4.647 34.700 36.799 1.00 37.88 74 ASP A O 1
ATOM 548 N N . ALA A 1 75 ? -6.543 34.125 37.881 1.00 36.57 75 ALA A N 1
ATOM 549 C CA . ALA A 1 75 ? -5.863 33.373 38.942 1.00 34.81 75 ALA A CA 1
ATOM 550 C C . ALA A 1 75 ? -5.246 32.074 38.417 1.00 32.90 75 ALA A C 1
ATOM 551 O O . ALA A 1 75 ? -4.360 31.504 39.053 1.00 33.42 75 ALA A O 1
ATOM 553 N N . ASP A 1 76 ? -5.723 31.608 37.264 1.00 30.33 76 ASP A N 1
ATOM 554 C CA . ASP A 1 76 ? -5.177 30.421 36.613 1.00 28.89 76 ASP A CA 1
ATOM 555 C C . ASP A 1 76 ? -4.260 30.768 35.430 1.00 25.97 76 ASP A C 1
ATOM 556 O O . ASP A 1 76 ? -4.080 29.955 34.525 1.00 25.40 76 ASP A O 1
ATOM 561 N N . ASN A 1 77 ? -3.680 31.970 35.449 1.00 23.29 77 ASN A N 1
ATOM 562 C CA . ASN A 1 77 ? -2.727 32.414 34.432 1.00 21.07 77 ASN A CA 1
ATOM 563 C C . ASN A 1 77 ? -1.443 32.830 35.150 1.00 19.54 77 ASN A C 1
ATOM 564 O O . ASN A 1 77 ? -1.498 33.692 36.033 1.00 19.53 77 ASN A O 1
ATOM 569 N N . PRO A 1 78 ? -0.291 32.246 34.811 1.00 16.46 78 PRO A N 1
ATOM 570 C CA . PRO A 1 78 ? -0.087 31.342 33.669 1.00 15.48 78 PRO A CA 1
ATOM 571 C C . PRO A 1 78 ? -0.744 29.966 33.772 1.00 14.61 78 PRO A C 1
ATOM 572 O O . PRO A 1 78 ? -1.038 29.344 32.745 1.00 14.31 78 PRO A O 1
ATOM 576 N N . ILE A 1 79 ? -0.946 29.496 34.998 1.00 13.89 79 ILE A N 1
ATOM 577 C CA . ILE A 1 79 ? -1.566 28.207 35.255 1.00 13.49 79 ILE A CA 1
ATOM 578 C C . ILE A 1 79 ? -2.162 28.252 36.665 1.00 13.42 79 ILE A C 1
ATOM 579 O O . ILE A 1 79 ? -1.714 29.032 37.510 1.00 13.23 79 ILE A O 1
ATOM 584 N N . ALA A 1 80 ? -3.173 27.432 36.911 1.00 13.45 80 ALA A N 1
ATOM 585 C CA . ALA A 1 80 ? -3.746 27.313 38.246 1.00 13.54 80 ALA A CA 1
ATOM 586 C C . ALA A 1 80 ? -2.683 26.896 39.261 1.00 13.52 80 ALA A C 1
ATOM 587 O O . ALA A 1 80 ? -1.877 26.009 38.996 1.00 12.94 80 ALA A O 1
ATOM 589 N N . ALA A 1 81 ? -2.700 27.544 40.426 1.00 13.51 81 ALA A N 1
ATOM 590 C CA . ALA A 1 81 ? -1.730 27.282 41.489 1.00 13.66 81 ALA A CA 1
ATOM 591 C C . ALA A 1 81 ? -1.747 25.831 41.979 1.00 13.19 81 ALA A C 1
ATOM 592 O O . ALA A 1 81 ? -0.726 25.324 42.448 1.00 13.65 81 ALA A O 1
ATOM 594 N N . SER A 1 82 ? -2.901 25.178 41.864 1.00 12.69 82 SER A N 1
ATOM 595 C CA . SER A 1 82 ? -3.062 23.766 42.214 1.00 12.15 82 SER A CA 1
ATOM 596 C C . SER A 1 82 ? -2.208 22.821 41.374 1.00 11.41 82 SER A C 1
ATOM 597 O O . SER A 1 82 ? -1.868 21.733 41.830 1.00 11.27 82 SER A O 1
ATOM 600 N N . HIS A 1 83 ? -1.871 23.242 40.154 1.00 10.66 83 HIS A N 1
ATOM 601 C CA . HIS A 1 83 ? -1.265 22.367 39.140 1.00 10.21 83 HIS A CA 1
ATOM 602 C C . HIS A 1 83 ? 0.234 22.146 39.365 1.00 9.75 83 HIS A C 1
ATOM 603 O O . HIS A 1 83 ? 1.053 22.382 38.462 1.00 9.50 83 HIS A O 1
ATOM 610 N N . LYS A 1 84 ? 0.596 21.663 40.550 1.00 9.31 84 LYS A N 1
ATOM 611 C CA . LYS A 1 84 ? 2.006 21.460 40.899 1.00 9.21 84 LYS A CA 1
ATOM 612 C C . LYS A 1 84 ? 2.646 20.398 40.018 1.00 8.63 84 LYS A C 1
ATOM 613 O O . LYS A 1 84 ? 2.034 19.373 39.714 1.00 8.39 84 LYS A O 1
ATOM 619 N N . GLY A 1 85 ? 3.894 20.633 39.624 1.00 8.16 85 GLY A N 1
ATOM 620 C CA . GLY A 1 85 ? 4.644 19.633 38.897 1.00 7.93 85 GLY A CA 1
ATOM 621 C C . GLY A 1 85 ? 5.920 20.178 38.297 1.00 7.84 85 GLY A C 1
ATOM 622 O O . GLY A 1 85 ? 6.270 21.334 38.531 1.00 7.80 85 GLY A O 1
ATOM 623 N N . PRO A 1 86 ? 6.622 19.336 37.528 1.00 7.77 86 PRO A N 1
ATOM 624 C CA . PRO A 1 86 ? 7.894 19.680 36.906 1.00 7.73 86 PRO A CA 1
ATOM 625 C C . PRO A 1 86 ? 7.740 20.402 35.571 1.00 7.82 86 PRO A C 1
ATOM 626 O O . PRO A 1 86 ? 6.681 20.333 34.946 1.00 7.74 86 PRO A O 1
ATOM 630 N N . ILE A 1 87 ? 8.810 21.072 35.147 1.00 7.92 87 ILE A N 1
ATOM 631 C CA . ILE A 1 87 ? 8.887 21.701 33.828 1.00 8.11 87 ILE A CA 1
ATOM 632 C C . ILE A 1 87 ? 10.193 21.251 33.191 1.00 8.27 87 ILE A C 1
ATOM 633 O O . ILE A 1 87 ? 11.239 21.283 33.845 1.00 8.14 87 ILE A O 1
ATOM 638 N N A MET A 1 88 ? 10.117 20.827 31.926 0.75 8.42 88 MET A N 1
ATOM 639 N N B MET A 1 88 ? 10.148 20.821 31.934 0.25 8.21 88 MET A N 1
ATOM 640 C CA A MET A 1 88 ? 11.275 20.308 31.188 0.75 8.66 88 MET A CA 1
ATOM 641 C CA B MET A 1 88 ? 11.369 20.408 31.245 0.25 8.23 88 MET A CA 1
ATOM 642 C C A MET A 1 88 ? 11.365 20.841 29.769 0.75 8.37 88 MET A C 1
ATOM 643 C C B MET A 1 88 ? 11.371 20.787 29.776 0.25 8.14 88 MET A C 1
ATOM 644 O O A MET A 1 88 ? 10.363 21.267 29.192 0.75 7.93 88 MET A O 1
ATOM 645 O O B MET A 1 88 ? 10.328 21.074 29.186 0.25 7.99 88 MET A O 1
ATOM 654 N N . VAL A 1 89 ? 12.569 20.780 29.203 1.00 8.02 89 VAL A N 1
ATOM 655 C CA . VAL A 1 89 ? 12.786 21.118 27.796 1.00 8.01 89 VAL A CA 1
ATOM 656 C C . VAL A 1 89 ? 13.676 20.052 27.159 1.00 7.80 89 VAL A C 1
ATOM 657 O O . VAL A 1 89 ? 14.686 19.641 27.743 1.00 7.75 89 VAL A O 1
ATOM 661 N N . TYR A 1 90 ? 13.278 19.604 25.970 1.00 7.74 90 TYR A N 1
ATOM 662 C CA . TYR A 1 90 ? 14.053 18.655 25.171 1.00 7.77 90 TYR A CA 1
ATOM 663 C C . TYR A 1 90 ? 14.366 19.285 23.824 1.00 7.93 90 TYR A C 1
ATOM 664 O O . TYR A 1 90 ? 13.633 20.165 23.359 1.00 7.66 90 TYR A O 1
ATOM 673 N N . LEU A 1 91 ? 15.427 18.804 23.179 1.00 8.01 91 LEU A N 1
ATOM 674 C CA . LEU A 1 91 ? 15.714 19.151 21.782 1.00 8.20 91 LEU A CA 1
ATOM 675 C C . LEU A 1 91 ? 15.823 17.908 20.924 1.00 8.38 91 LEU A C 1
ATOM 676 O O . LEU A 1 91 ? 16.171 16.840 21.414 1.00 8.49 91 LEU A O 1
ATOM 681 N N . ALA A 1 92 ? 15.543 18.069 19.632 1.00 8.49 92 ALA A N 1
ATOM 682 C CA . ALA A 1 92 ? 15.798 17.030 18.646 1.00 8.65 92 ALA A CA 1
ATOM 683 C C . ALA A 1 92 ? 16.402 17.692 17.422 1.00 9.05 92 ALA A C 1
ATOM 684 O O . ALA A 1 92 ? 15.860 18.669 16.913 1.00 8.82 92 ALA A O 1
ATOM 686 N N . LYS A 1 93 ? 17.528 17.163 16.957 1.00 9.63 93 LYS A N 1
ATOM 687 C CA . LYS A 1 93 ? 18.149 17.656 15.736 1.00 10.23 93 LYS A CA 1
ATOM 688 C C . LYS A 1 93 ? 17.302 17.253 14.533 1.00 10.35 93 LYS A C 1
ATOM 689 O O . LYS A 1 93 ? 16.900 16.105 14.420 1.00 10.70 93 LYS A O 1
ATOM 695 N N . VAL A 1 94 ? 17.036 18.210 13.646 1.00 10.57 94 VAL A N 1
ATOM 696 C CA . VAL A 1 94 ? 16.238 17.976 12.446 1.00 11.13 94 VAL A CA 1
ATOM 697 C C . VAL A 1 94 ? 16.876 18.653 11.236 1.00 11.41 94 VAL A C 1
ATOM 698 O O . VAL A 1 94 ? 17.771 19.492 11.377 1.00 10.84 94 VAL A O 1
ATOM 702 N N . ASP A 1 95 ? 16.405 18.288 10.047 1.00 12.14 95 ASP A N 1
ATOM 703 C CA . ASP A 1 95 ? 16.923 18.876 8.806 1.00 12.82 95 ASP A CA 1
ATOM 704 C C . ASP A 1 95 ? 16.472 20.328 8.627 1.00 11.73 95 ASP A C 1
ATOM 705 O O . ASP A 1 95 ? 17.262 21.199 8.289 1.00 11.08 95 ASP A O 1
ATOM 710 N N . ASN A 1 96 ? 15.189 20.573 8.873 1.00 10.89 96 ASN A N 1
ATOM 711 C CA . ASN A 1 96 ? 14.611 21.893 8.734 1.00 10.48 96 ASN A CA 1
ATOM 712 C C . ASN A 1 96 ? 13.504 21.985 9.767 1.00 10.27 96 ASN A C 1
ATOM 713 O O . ASN A 1 96 ? 12.546 21.233 9.705 1.00 10.11 96 ASN A O 1
ATOM 718 N N . ALA A 1 97 ? 13.665 22.879 10.735 1.00 9.80 97 ALA A N 1
ATOM 719 C CA . ALA A 1 97 ? 12.732 22.954 11.858 1.00 9.71 97 ALA A CA 1
ATOM 720 C C . ALA A 1 97 ? 11.329 23.387 11.434 1.00 9.70 97 ALA A C 1
ATOM 721 O O . ALA A 1 97 ? 10.357 23.043 12.107 1.00 9.27 97 ALA A O 1
ATOM 723 N N . ALA A 1 98 ? 11.227 24.134 10.333 1.00 9.95 98 ALA A N 1
ATOM 724 C CA . ALA A 1 98 ? 9.927 24.584 9.826 1.00 10.29 98 ALA A CA 1
ATOM 725 C C . ALA A 1 98 ? 9.137 23.475 9.123 1.00 10.82 98 ALA A C 1
ATOM 726 O O . ALA A 1 98 ? 7.903 23.503 9.126 1.00 11.15 98 ALA A O 1
ATOM 728 N N . THR A 1 99 ? 9.824 22.513 8.515 1.00 10.55 99 THR A N 1
ATOM 729 C CA . THR A 1 99 ? 9.145 21.502 7.687 1.00 10.74 99 THR A CA 1
ATOM 730 C C . THR A 1 99 ? 9.160 20.091 8.267 1.00 10.75 99 THR A C 1
ATOM 731 O O . THR A 1 99 ? 8.413 19.223 7.814 1.00 11.12 99 THR A O 1
ATOM 735 N N . THR A 1 100 ? 10.001 19.847 9.266 1.00 10.77 100 THR A N 1
ATOM 736 C CA . THR A 1 100 ? 10.151 18.509 9.791 1.00 11.06 100 THR A CA 1
ATOM 737 C C . THR A 1 100 ? 8.845 17.968 10.362 1.00 11.33 100 THR A C 1
ATOM 738 O O . THR A 1 100 ? 8.062 18.709 10.940 1.00 11.08 100 THR A O 1
ATOM 742 N N . GLY A 1 101 ? 8.626 16.671 10.182 1.00 12.16 101 GLY A N 1
ATOM 743 C CA . GLY A 1 101 ? 7.607 15.948 10.936 1.00 13.00 101 GLY A CA 1
ATOM 744 C C . GLY A 1 101 ? 8.149 15.681 12.324 1.00 13.78 101 GLY A C 1
ATOM 745 O O . GLY A 1 101 ? 9.316 15.952 12.598 1.00 13.96 101 GLY A O 1
ATOM 746 N N . THR A 1 102 ? 7.309 15.138 13.194 1.00 14.88 102 THR A N 1
ATOM 747 C CA . THR A 1 102 ? 7.675 14.949 14.596 1.00 16.09 102 THR A CA 1
ATOM 748 C C . THR A 1 102 ? 7.836 13.488 15.010 1.00 17.07 102 THR A C 1
ATOM 749 O O . THR A 1 102 ? 8.287 13.219 16.121 1.00 17.58 102 THR A O 1
ATOM 753 N N . SER A 1 103 ? 7.465 12.550 14.137 1.00 17.87 103 SER A N 1
ATOM 754 C CA . SER A 1 103 ? 7.571 11.131 14.461 1.00 18.55 103 SER A CA 1
ATOM 755 C C . SER A 1 103 ? 9.008 10.647 14.293 1.00 18.18 103 SER A C 1
ATOM 756 O O . SER A 1 103 ? 9.708 11.046 13.358 1.00 18.88 103 SER A O 1
ATOM 759 N N . GLY A 1 104 ? 9.449 9.790 15.207 1.00 17.79 104 GLY A N 1
ATOM 760 C CA . GLY A 1 104 ? 10.746 9.131 15.084 1.00 17.43 104 GLY A CA 1
ATOM 761 C C . GLY A 1 104 ? 11.981 9.989 15.309 1.00 17.03 104 GLY A C 1
ATOM 762 O O . GLY A 1 104 ? 13.076 9.597 14.909 1.00 17.30 104 GLY A O 1
ATOM 763 N N . LEU A 1 105 ? 11.826 11.144 15.959 1.00 16.12 105 LEU A N 1
ATOM 764 C CA . LEU A 1 105 ? 12.967 12.015 16.254 1.00 15.73 105 LEU A CA 1
ATOM 765 C C . LEU A 1 105 ? 13.762 11.505 17.450 1.00 15.22 105 LEU A C 1
ATOM 766 O O . LEU A 1 105 ? 13.264 10.714 18.252 1.00 15.33 105 LEU A O 1
ATOM 771 N N . LYS A 1 106 ? 15.005 11.965 17.556 1.00 14.67 106 LYS A N 1
ATOM 772 C CA . LYS A 1 106 ? 15.895 11.562 18.640 1.00 14.68 106 LYS A CA 1
ATOM 773 C C . LYS A 1 106 ? 16.025 12.703 19.635 1.00 13.46 106 LYS A C 1
ATOM 774 O O . LYS A 1 106 ? 16.763 13.662 19.418 1.00 13.45 106 LYS A O 1
ATOM 780 N N . TRP A 1 107 ? 15.308 12.582 20.742 1.00 11.88 107 TRP A N 1
ATOM 781 C CA . TRP A 1 107 ? 15.204 13.666 21.705 1.00 11.11 107 TRP A CA 1
ATOM 782 C C . TRP A 1 107 ? 16.239 13.554 22.815 1.00 11.02 107 TRP A C 1
ATOM 783 O O . TRP A 1 107 ? 16.536 12.452 23.278 1.00 11.68 107 TRP A O 1
ATOM 794 N N . PHE A 1 108 ? 16.773 14.695 23.245 1.00 10.82 108 PHE A N 1
ATOM 795 C CA . PHE A 1 108 ? 17.604 14.755 24.444 1.00 10.56 108 PHE A CA 1
ATOM 796 C C . PHE A 1 108 ? 17.145 15.902 25.328 1.00 10.30 108 PHE A C 1
ATOM 797 O O . PHE A 1 108 ? 16.664 16.921 24.838 1.00 10.15 108 PHE A O 1
ATOM 805 N N . LYS A 1 109 ? 17.285 15.718 26.636 1.00 10.01 109 LYS A N 1
ATOM 806 C CA . LYS A 1 109 ? 16.789 16.683 27.605 1.00 10.02 109 LYS A CA 1
ATOM 807 C C . LYS A 1 109 ? 17.854 17.730 27.863 1.00 9.96 109 LYS A C 1
ATOM 808 O O . LYS A 1 109 ? 19.008 17.387 28.137 1.00 10.01 109 LYS A O 1
ATOM 814 N N . VAL A 1 110 ? 17.470 19.000 27.785 1.00 9.62 110 VAL A N 1
ATOM 815 C CA . VAL A 1 110 ? 18.402 20.095 28.067 1.00 9.61 110 VAL A CA 1
ATOM 816 C C . VAL A 1 110 ? 18.084 20.889 29.324 1.00 9.62 110 VAL A C 1
ATOM 817 O O . VAL A 1 110 ? 18.943 21.622 29.818 1.00 10.39 110 VAL A O 1
ATOM 821 N N . ALA A 1 111 ? 16.873 20.752 29.856 1.00 9.49 111 ALA A N 1
ATOM 822 C CA . ALA A 1 111 ? 16.529 21.417 31.103 1.00 9.39 111 ALA A CA 1
ATOM 823 C C . ALA A 1 111 ? 15.432 20.675 31.838 1.00 9.29 111 ALA A C 1
ATOM 824 O O . ALA A 1 111 ? 14.556 20.084 31.219 1.00 8.86 111 ALA A O 1
ATOM 826 N N . GLU A 1 112 ? 15.509 20.692 33.165 1.00 9.43 112 GLU A N 1
ATOM 827 C CA . GLU A 1 112 ? 14.438 20.170 34.006 1.00 9.41 112 GLU A CA 1
ATOM 828 C C . GLU A 1 112 ? 14.439 20.829 35.373 1.00 9.14 112 GLU A C 1
ATOM 829 O O . GLU A 1 112 ? 15.495 21.208 35.902 1.00 8.88 112 GLU A O 1
ATOM 835 N N . ALA A 1 113 ? 13.244 20.965 35.934 1.00 8.80 113 ALA A N 1
ATOM 836 C CA . ALA A 1 113 ? 13.075 21.395 37.314 1.00 8.84 113 ALA A CA 1
ATOM 837 C C . ALA A 1 113 ? 11.899 20.615 37.876 1.00 8.82 113 ALA A C 1
ATOM 838 O O . ALA A 1 113 ? 10.913 20.382 37.174 1.00 8.55 113 ALA A O 1
ATOM 840 N N . GLY A 1 114 ? 12.012 20.203 39.134 1.00 8.79 114 GLY A N 1
ATOM 841 C CA . GLY A 1 114 ? 11.003 19.373 39.764 1.00 8.97 114 GLY A CA 1
ATOM 842 C C . GLY A 1 114 ? 10.521 19.981 41.063 1.00 9.12 114 GLY A C 1
ATOM 843 O O . GLY A 1 114 ? 9.874 21.026 41.066 1.00 9.11 114 GLY A O 1
ATOM 844 N N . LEU A 1 115 ? 10.865 19.320 42.165 1.00 9.24 115 LEU A N 1
ATOM 845 C CA . LEU A 1 115 ? 10.492 19.746 43.506 1.00 9.47 115 LEU A CA 1
ATOM 846 C C . LEU A 1 115 ? 11.767 19.893 44.325 1.00 9.91 115 LEU A C 1
ATOM 847 O O . LEU A 1 115 ? 12.585 18.981 44.361 1.00 9.68 115 LEU A O 1
ATOM 852 N N . SER A 1 116 ? 11.924 21.033 44.982 1.00 10.39 116 SER A N 1
ATOM 853 C CA . SER A 1 116 ? 13.065 21.232 45.878 1.00 11.09 116 SER A CA 1
ATOM 854 C C . SER A 1 116 ? 12.700 22.152 47.017 1.00 11.13 116 SER A C 1
ATOM 855 O O . SER A 1 116 ? 12.210 23.262 46.803 1.00 10.81 116 SER A O 1
ATOM 858 N N . ASN A 1 117 ? 12.940 21.679 48.238 1.00 11.43 117 ASN A N 1
ATOM 859 C CA . ASN A 1 117 ? 12.740 22.478 49.425 1.00 11.71 117 ASN A CA 1
ATOM 860 C C . ASN A 1 117 ? 11.296 22.980 49.528 1.00 11.70 117 ASN A C 1
ATOM 861 O O . ASN A 1 117 ? 11.045 24.097 49.980 1.00 12.29 117 ASN A O 1
ATOM 866 N N . GLY A 1 118 ? 10.350 22.150 49.082 1.00 11.75 118 GLY A N 1
ATOM 867 C CA . GLY A 1 118 ? 8.927 22.469 49.161 1.00 11.70 118 GLY A CA 1
ATOM 868 C C . GLY A 1 118 ? 8.333 23.261 48.003 1.00 11.68 118 GLY A C 1
ATOM 869 O O . GLY A 1 118 ? 7.127 23.519 47.993 1.00 12.30 118 GLY A O 1
ATOM 870 N N A LYS A 1 119 ? 9.167 23.665 47.044 0.50 11.44 119 LYS A N 1
ATOM 871 N N B LYS A 1 119 ? 9.169 23.608 47.024 0.50 11.43 119 LYS A N 1
ATOM 872 C CA A LYS A 1 119 ? 8.719 24.491 45.923 0.50 11.20 119 LYS A CA 1
ATOM 873 C CA B LYS A 1 119 ? 8.785 24.481 45.919 0.50 11.21 119 LYS A CA 1
ATOM 874 C C A LYS A 1 119 ? 8.834 23.714 44.621 0.50 10.53 119 LYS A C 1
ATOM 875 C C B LYS A 1 119 ? 8.851 23.713 44.603 0.50 10.54 119 LYS A C 1
ATOM 876 O O A LYS A 1 119 ? 9.862 23.102 44.346 0.50 10.44 119 LYS A O 1
ATOM 877 O O B LYS A 1 119 ? 9.872 23.102 44.300 0.50 10.46 119 LYS A O 1
ATOM 888 N N . TRP A 1 120 ? 7.769 23.745 43.824 1.00 9.99 120 TRP A N 1
ATOM 889 C CA . TRP A 1 120 ? 7.750 23.081 42.518 1.00 9.38 120 TRP A CA 1
ATOM 890 C C . TRP A 1 120 ? 8.174 24.026 41.410 1.00 9.09 120 TRP A C 1
ATOM 891 O O . TRP A 1 120 ? 8.052 25.256 41.536 1.00 8.97 120 TRP A O 1
ATOM 902 N N . ALA A 1 121 ? 8.595 23.449 40.288 1.00 8.90 121 ALA A N 1
ATOM 903 C CA . ALA A 1 121 ? 8.896 24.233 39.081 1.00 8.79 121 ALA A CA 1
ATOM 904 C C . ALA A 1 121 ? 7.736 25.148 38.701 1.00 8.75 121 ALA A C 1
ATOM 905 O O . ALA A 1 121 ? 7.942 26.281 38.307 1.00 8.30 121 ALA A O 1
ATOM 907 N N . VAL A 1 122 ? 6.510 24.645 38.818 1.00 9.01 122 VAL A N 1
ATOM 908 C CA . VAL A 1 122 ? 5.320 25.452 38.532 1.00 9.44 122 VAL A CA 1
ATOM 909 C C . VAL A 1 122 ? 5.221 26.698 39.427 1.00 9.76 122 VAL A C 1
ATOM 910 O O . VAL A 1 122 ? 4.763 27.750 38.982 1.00 9.60 122 VAL A O 1
ATOM 914 N N . ASP A 1 123 ? 5.656 26.590 40.679 1.00 10.30 123 ASP A N 1
ATOM 915 C CA . ASP A 1 123 ? 5.679 27.753 41.569 1.00 11.03 123 ASP A CA 1
ATOM 916 C C . ASP A 1 123 ? 6.635 28.832 41.046 1.00 11.66 123 ASP A C 1
ATOM 917 O O . ASP A 1 123 ? 6.325 30.025 41.098 1.00 11.87 123 ASP A O 1
ATOM 922 N N . ASP A 1 124 ? 7.780 28.402 40.522 1.00 12.55 124 ASP A N 1
ATOM 923 C CA . ASP A 1 124 ? 8.728 29.323 39.889 1.00 13.33 124 ASP A CA 1
ATOM 924 C C . ASP A 1 124 ? 8.091 30.001 38.677 1.00 12.90 124 ASP A C 1
ATOM 925 O O . ASP A 1 124 ? 8.263 31.204 38.475 1.00 12.82 124 ASP A O 1
ATOM 930 N N . LEU A 1 125 ? 7.376 29.217 37.867 1.00 12.18 125 LEU A N 1
ATOM 931 C CA . LEU A 1 125 ? 6.699 29.730 36.679 1.00 12.00 125 LEU A CA 1
ATOM 932 C C . LEU A 1 125 ? 5.714 30.841 37.041 1.00 12.09 125 LEU A C 1
ATOM 933 O O . LEU A 1 125 ? 5.648 31.865 36.372 1.00 12.53 125 LEU A O 1
ATOM 938 N N . ILE A 1 126 ? 4.954 30.620 38.105 1.00 12.16 126 ILE A N 1
ATOM 939 C CA . ILE A 1 126 ? 3.994 31.604 38.598 1.00 12.47 126 ILE A CA 1
ATOM 940 C C . ILE A 1 126 ? 4.719 32.855 39.113 1.00 12.93 126 ILE A C 1
ATOM 941 O O . ILE A 1 126 ? 4.351 33.981 38.764 1.00 13.16 126 ILE A O 1
ATOM 946 N N . ALA A 1 127 ? 5.767 32.650 39.903 1.00 13.47 127 ALA A N 1
ATOM 947 C CA . ALA A 1 127 ? 6.573 33.753 40.437 1.00 14.27 127 ALA A CA 1
ATOM 948 C C . ALA A 1 127 ? 7.189 34.611 39.328 1.00 15.04 127 ALA A C 1
ATOM 949 O O . ALA A 1 127 ? 7.317 35.829 39.471 1.00 15.32 127 ALA A O 1
ATOM 951 N N . ASN A 1 128 ? 7.569 33.966 38.228 1.00 15.41 128 ASN A N 1
ATOM 952 C CA . ASN A 1 128 ? 8.175 34.655 37.089 1.00 15.90 128 ASN A CA 1
ATOM 953 C C . ASN A 1 128 ? 7.177 35.028 35.993 1.00 15.64 128 ASN A C 1
ATOM 954 O O . ASN A 1 128 ? 7.563 35.222 34.839 1.00 15.38 128 ASN A O 1
ATOM 959 N N . ASN A 1 129 ? 5.897 35.126 36.355 1.00 15.24 129 ASN A N 1
ATOM 960 C CA . ASN A 1 129 ? 4.872 35.689 35.480 1.00 15.30 129 ASN A CA 1
ATOM 961 C C . ASN A 1 129 ? 4.689 34.937 34.160 1.00 13.88 129 ASN A C 1
ATOM 962 O O . ASN A 1 129 ? 4.427 35.552 33.124 1.00 13.84 129 ASN A O 1
ATOM 967 N N . GLY A 1 130 ? 4.811 33.609 34.215 1.00 12.44 130 GLY A N 1
ATOM 968 C CA . GLY A 1 130 ? 4.560 32.750 33.063 1.00 11.55 130 GLY A CA 1
ATOM 969 C C . GLY A 1 130 ? 5.800 32.326 32.296 1.00 10.99 130 GLY A C 1
ATOM 970 O O . GLY A 1 130 ? 5.692 31.564 31.338 1.00 10.25 130 GLY A O 1
ATOM 971 N N . TRP A 1 131 ? 6.969 32.803 32.720 1.00 10.58 131 TRP A N 1
ATOM 972 C CA . TRP A 1 131 ? 8.221 32.488 32.032 1.00 10.61 131 TRP A CA 1
ATOM 973 C C . TRP A 1 131 ? 9.044 31.457 32.796 1.00 10.51 131 TRP A C 1
ATOM 974 O O . TRP A 1 131 ? 9.199 31.559 34.013 1.00 10.30 131 TRP A O 1
ATOM 985 N N . SER A 1 132 ? 9.577 30.481 32.064 1.00 10.30 132 SER A N 1
ATOM 986 C CA . SER A 1 132 ? 10.541 29.515 32.596 1.00 10.37 132 SER A CA 1
ATOM 987 C C . SER A 1 132 ? 11.797 29.620 31.740 1.00 10.51 132 SER A C 1
ATOM 988 O O . SER A 1 132 ? 11.708 29.894 30.542 1.00 10.06 132 SER A O 1
ATOM 991 N N . TYR A 1 133 ? 12.961 29.433 32.355 1.00 10.78 133 TYR A N 1
ATOM 992 C CA . TYR A 1 133 ? 14.237 29.706 31.690 1.00 11.30 133 TYR A CA 1
ATOM 993 C C . TYR A 1 133 ? 15.210 28.546 31.773 1.00 11.37 133 TYR A C 1
ATOM 994 O O . TYR A 1 133 ? 15.177 27.745 32.710 1.00 11.78 133 TYR A O 1
ATOM 1003 N N . PHE A 1 134 ? 16.090 28.475 30.783 1.00 11.47 134 PHE A N 1
ATOM 1004 C CA . PHE A 1 134 ? 17.235 27.579 30.834 1.00 11.68 134 PHE A CA 1
ATOM 1005 C C . PHE A 1 134 ? 18.334 28.148 29.952 1.00 12.38 134 PHE A C 1
ATOM 1006 O O . PHE A 1 134 ? 18.077 28.983 29.091 1.00 11.93 134 PHE A O 1
ATOM 1014 N N . ASP A 1 135 ? 19.561 27.692 30.179 1.00 13.35 135 ASP A N 1
ATOM 1015 C CA . ASP A 1 135 ? 20.678 28.088 29.327 1.00 14.60 135 ASP A CA 1
ATOM 1016 C C . ASP A 1 135 ? 20.906 27.028 28.263 1.00 14.52 135 ASP A C 1
ATOM 1017 O O . ASP A 1 135 ? 21.121 25.859 28.591 1.00 14.67 135 ASP A O 1
ATOM 1022 N N . MET A 1 136 ? 20.844 27.442 26.997 1.00 15.02 136 MET A N 1
ATOM 1023 C CA . MET A 1 136 ? 21.125 26.554 25.875 1.00 15.41 136 MET A CA 1
ATOM 1024 C C . MET A 1 136 ? 22.562 26.058 25.997 1.00 15.68 136 MET A C 1
ATOM 1025 O O . MET A 1 136 ? 23.476 26.873 26.117 1.00 15.76 136 MET A O 1
ATOM 1030 N N . PRO A 1 137 ? 22.770 24.726 25.979 1.00 16.06 137 PRO A N 1
ATOM 1031 C CA . PRO A 1 137 ? 24.146 24.233 26.091 1.00 16.47 137 PRO A CA 1
ATOM 1032 C C . PRO A 1 137 ? 25.087 24.893 25.075 1.00 17.09 137 PRO A C 1
ATOM 1033 O O . PRO A 1 137 ? 24.718 25.096 23.916 1.00 16.98 137 PRO A O 1
ATOM 1037 N N . THR A 1 138 ? 26.288 25.235 25.528 1.00 17.47 138 THR A N 1
ATOM 1038 C CA . THR A 1 138 ? 27.271 25.914 24.690 1.00 18.38 138 THR A CA 1
ATOM 1039 C C . THR A 1 138 ? 27.900 24.999 23.639 1.00 18.08 138 THR A C 1
ATOM 1040 O O . THR A 1 138 ? 28.338 25.479 22.596 1.00 18.84 138 THR A O 1
ATOM 1044 N N A CYS A 1 139 ? 28.006 23.702 23.933 0.75 19.23 139 CYS A N 1
ATOM 1045 N N B CYS A 1 139 ? 27.848 23.693 23.899 0.25 17.45 139 CYS A N 1
ATOM 1046 C CA A CYS A 1 139 ? 28.842 22.770 23.154 0.75 19.53 139 CYS A CA 1
ATOM 1047 C CA B CYS A 1 139 ? 28.495 22.691 23.069 0.25 16.79 139 CYS A CA 1
ATOM 1048 C C A CYS A 1 139 ? 28.089 22.044 22.036 0.75 18.07 139 CYS A C 1
ATOM 1049 C C B CYS A 1 139 ? 27.648 22.137 21.923 0.25 16.05 139 CYS A C 1
ATOM 1050 O O A CYS A 1 139 ? 28.653 21.250 21.285 0.75 17.33 139 CYS A O 1
ATOM 1051 O O B CYS A 1 139 ? 28.214 21.720 20.915 0.25 15.69 139 CYS A O 1
ATOM 1056 N N A ILE A 1 140 ? 26.788 22.324 21.950 0.50 16.61 140 ILE A N 1
ATOM 1057 N N B ILE A 1 140 ? 26.319 22.094 22.036 0.50 15.19 140 ILE A N 1
ATOM 1058 C CA A ILE A 1 140 ? 25.861 21.643 21.050 0.50 15.62 140 ILE A CA 1
ATOM 1059 C CA B ILE A 1 140 ? 25.594 21.400 20.991 0.50 14.63 140 ILE A CA 1
ATOM 1060 C C A ILE A 1 140 ? 26.107 22.034 19.593 0.50 14.51 140 ILE A C 1
ATOM 1061 C C B ILE A 1 140 ? 25.992 21.972 19.635 0.50 14.00 140 ILE A C 1
ATOM 1062 O O A ILE A 1 140 ? 26.426 23.192 19.326 0.50 14.01 140 ILE A O 1
ATOM 1063 O O B ILE A 1 140 ? 26.332 23.148 19.500 0.50 13.58 140 ILE A O 1
ATOM 1072 N N . ALA A 1 141 ? 25.968 21.094 18.650 1.00 13.85 141 ALA A N 1
ATOM 1073 C CA . ALA A 1 141 ? 26.205 21.434 17.254 1.00 13.15 141 ALA A CA 1
ATOM 1074 C C . ALA A 1 141 ? 25.184 22.478 16.808 1.00 12.60 141 ALA A C 1
ATOM 1075 O O . ALA A 1 141 ? 24.024 22.448 17.256 1.00 12.52 141 ALA A O 1
ATOM 1077 N N . PRO A 1 142 ? 25.612 23.425 15.957 1.00 11.72 142 PRO A N 1
ATOM 1078 C CA . PRO A 1 142 ? 24.689 24.453 15.479 1.00 11.47 142 PRO A CA 1
ATOM 1079 C C . PRO A 1 142 ? 23.655 23.870 14.530 1.00 11.12 142 PRO A C 1
ATOM 1080 O O . PRO A 1 142 ? 23.807 22.738 14.075 1.00 12.14 142 PRO A O 1
ATOM 1084 N N . GLY A 1 143 ? 22.607 24.637 14.250 1.00 10.47 143 GLY A N 1
ATOM 1085 C CA . GLY A 1 143 ? 21.637 24.262 13.230 1.00 9.96 143 GLY A CA 1
ATOM 1086 C C . GLY A 1 143 ? 20.226 24.041 13.735 1.00 9.31 143 GLY A C 1
ATOM 1087 O O . GLY A 1 143 ? 19.847 24.518 14.798 1.00 8.91 143 GLY A O 1
ATOM 1088 N N . GLN A 1 144 ? 19.460 23.300 12.949 1.00 9.05 144 GLN A N 1
ATOM 1089 C CA . GLN A 1 144 ? 18.014 23.194 13.123 1.00 8.81 144 GLN A CA 1
ATOM 1090 C C . GLN A 1 144 ? 17.646 22.181 14.200 1.00 8.59 144 GLN A C 1
ATOM 1091 O O . GLN A 1 144 ? 18.098 21.030 14.162 1.00 8.61 144 GLN A O 1
ATOM 1097 N N . TYR A 1 145 ? 16.807 22.614 15.147 1.00 8.36 145 TYR A N 1
ATOM 1098 C CA . TYR A 1 145 ? 16.275 21.744 16.186 1.00 8.54 145 TYR A CA 1
ATOM 1099 C C . TYR A 1 145 ? 14.796 22.029 16.382 1.00 8.58 145 TYR A C 1
ATOM 1100 O O . TYR A 1 145 ? 14.347 23.150 16.152 1.00 8.37 145 TYR A O 1
ATOM 1109 N N . LEU A 1 146 ? 14.054 21.009 16.811 1.00 8.98 146 LEU A N 1
ATOM 1110 C CA . LEU A 1 146 ? 12.762 21.225 17.463 1.00 9.42 146 LEU A CA 1
ATOM 1111 C C . LEU A 1 146 ? 13.018 21.280 18.958 1.00 9.63 146 LEU A C 1
ATOM 1112 O O . LEU A 1 146 ? 13.778 20.459 19.487 1.00 9.62 146 LEU A O 1
ATOM 1117 N N . MET A 1 147 ? 12.366 22.223 19.633 1.00 9.76 147 MET A N 1
ATOM 1118 C CA . MET A 1 147 ? 12.478 22.369 21.078 1.00 10.43 147 MET A CA 1
ATOM 1119 C C . MET A 1 147 ? 11.146 22.012 21.704 1.00 10.01 147 MET A C 1
ATOM 1120 O O . MET A 1 147 ? 10.158 22.693 21.460 1.00 10.67 147 MET A O 1
ATOM 1125 N N . ARG A 1 148 ? 11.113 20.947 22.492 1.00 9.21 148 ARG A N 1
ATOM 1126 C CA . ARG A 1 148 ? 9.878 20.492 23.107 1.00 8.78 148 ARG A CA 1
ATOM 1127 C C . ARG A 1 148 ? 9.841 20.970 24.547 1.00 8.48 148 ARG A C 1
ATOM 1128 O O . ARG A 1 148 ? 10.697 20.588 25.338 1.00 8.20 148 ARG A O 1
ATOM 1136 N N . ALA A 1 149 ? 8.863 21.819 24.872 1.00 8.18 149 ALA A N 1
ATOM 1137 C CA . ALA A 1 149 ? 8.684 22.334 26.231 1.00 8.12 149 ALA A CA 1
ATOM 1138 C C . ALA A 1 149 ? 7.473 21.673 26.883 1.00 8.04 149 ALA A C 1
ATOM 1139 O O . ALA A 1 149 ? 6.427 21.513 26.251 1.00 7.91 149 ALA A O 1
ATOM 1141 N N . GLU A 1 150 ? 7.626 21.309 28.155 1.00 7.98 150 GLU A N 1
ATOM 1142 C CA . GLU A 1 150 ? 6.670 20.460 28.830 1.00 8.16 150 GLU A CA 1
ATOM 1143 C C . GLU A 1 150 ? 6.477 20.862 30.288 1.00 8.02 150 GLU A C 1
ATOM 1144 O O . GLU A 1 150 ? 7.443 21.114 31.011 1.00 7.88 150 GLU A O 1
ATOM 1150 N N . LEU A 1 151 ? 5.212 20.882 30.703 1.00 7.90 151 LEU A N 1
ATOM 1151 C CA . LEU A 1 151 ? 4.816 21.115 32.080 1.00 7.87 151 LEU A CA 1
ATOM 1152 C C . LEU A 1 151 ? 3.871 19.972 32.431 1.00 7.69 151 LEU A C 1
ATOM 1153 O O . LEU A 1 151 ? 2.921 19.717 31.691 1.00 7.67 151 LEU A O 1
ATOM 1158 N N . ILE A 1 152 ? 4.141 19.265 33.525 1.00 7.47 152 ILE A N 1
ATOM 1159 C CA . ILE A 1 152 ? 3.272 18.172 33.947 1.00 7.44 152 ILE A CA 1
ATOM 1160 C C . ILE A 1 152 ? 2.592 18.561 35.244 1.00 7.40 152 ILE A C 1
ATOM 1161 O O . ILE A 1 152 ? 3.259 18.710 36.261 1.00 7.36 152 ILE A O 1
ATOM 1166 N N . ALA A 1 153 ? 1.272 18.697 35.212 1.00 7.22 153 ALA A N 1
ATOM 1167 C CA . ALA A 1 153 ? 0.496 19.023 36.408 1.00 7.23 153 ALA A CA 1
ATOM 1168 C C . ALA A 1 153 ? 0.061 17.721 37.093 1.00 7.27 153 ALA A C 1
ATOM 1169 O O . ALA A 1 153 ? -0.513 16.829 36.463 1.00 7.24 153 ALA A O 1
ATOM 1171 N N . LEU A 1 154 ? 0.358 17.615 38.390 1.00 7.30 154 LEU A N 1
ATOM 1172 C CA . LEU A 1 154 ? 0.248 16.356 39.120 1.00 7.23 154 LEU A CA 1
ATOM 1173 C C . LEU A 1 154 ? -0.836 16.336 40.191 1.00 7.35 154 LEU A C 1
ATOM 1174 O O . LEU A 1 154 ? -0.895 15.409 40.991 1.00 7.28 154 LEU A O 1
ATOM 1179 N N . HIS A 1 155 ? -1.689 17.346 40.207 1.00 7.52 155 HIS A N 1
ATOM 1180 C CA . HIS A 1 155 ? -2.739 17.444 41.226 1.00 7.70 155 HIS A CA 1
ATOM 1181 C C . HIS A 1 155 ? -3.787 16.318 41.179 1.00 8.10 155 HIS A C 1
ATOM 1182 O O . HIS A 1 155 ? -4.493 16.090 42.171 1.00 8.01 155 HIS A O 1
ATOM 1189 N N . ASN A 1 156 ? -3.906 15.639 40.038 1.00 8.20 156 ASN A N 1
ATOM 1190 C CA . ASN A 1 156 ? -4.750 14.451 39.914 1.00 8.70 156 ASN A CA 1
ATOM 1191 C C . ASN A 1 156 ? -3.963 13.248 39.385 1.00 8.89 156 ASN A C 1
ATOM 1192 O O . ASN A 1 156 ? -4.520 12.367 38.733 1.00 8.91 156 ASN A O 1
ATOM 1197 N N . ALA A 1 157 ? -2.672 13.192 39.692 1.00 9.00 157 ALA A N 1
ATOM 1198 C CA . ALA A 1 157 ? -1.789 12.185 39.109 1.00 9.32 157 ALA A CA 1
ATOM 1199 C C . ALA A 1 157 ? -1.773 10.852 39.863 1.00 9.92 157 ALA A C 1
ATOM 1200 O O . ALA A 1 157 ? -1.064 9.922 39.466 1.00 9.60 157 ALA A O 1
ATOM 1202 N N . GLY A 1 158 ? -2.550 10.746 40.937 1.00 10.64 158 GLY A N 1
ATOM 1203 C CA . GLY A 1 158 ? -2.605 9.511 41.705 1.00 11.77 158 GLY A CA 1
ATOM 1204 C C . GLY A 1 158 ? -3.314 8.376 40.985 1.00 12.84 158 GLY A C 1
ATOM 1205 O O . GLY A 1 158 ? -3.176 7.221 41.368 1.00 13.66 158 GLY A O 1
ATOM 1206 N N . SER A 1 159 ? -4.073 8.702 39.941 1.00 13.90 159 SER A N 1
ATOM 1207 C CA . SER A 1 159 ? -4.781 7.704 39.144 1.00 14.51 159 SER A CA 1
ATOM 1208 C C . SER A 1 159 ? -4.108 7.539 37.785 1.00 14.78 159 SER A C 1
ATOM 1209 O O . SER A 1 159 ? -3.413 8.447 37.324 1.00 13.75 159 SER A O 1
ATOM 1212 N N . GLN A 1 160 ? -4.311 6.377 37.154 1.00 15.25 160 GLN A N 1
ATOM 1213 C CA . GLN A 1 160 ? -3.767 6.109 35.815 1.00 15.96 160 GLN A CA 1
ATOM 1214 C C . GLN A 1 160 ? -4.270 7.140 34.818 1.00 14.66 160 GLN A C 1
ATOM 1215 O O . GLN A 1 160 ? -5.464 7.425 34.755 1.00 14.45 160 GLN A O 1
ATOM 1221 N N . ALA A 1 161 ? -3.334 7.686 34.047 1.00 13.72 161 ALA A N 1
ATOM 1222 C CA . ALA A 1 161 ? -3.597 8.743 33.070 1.00 12.92 161 ALA A CA 1
ATOM 1223 C C . ALA A 1 161 ? -4.176 10.017 33.702 1.00 12.01 161 ALA A C 1
ATOM 1224 O O . ALA A 1 161 ? -4.809 10.811 33.024 1.00 12.00 161 ALA A O 1
ATOM 1226 N N . GLY A 1 162 ? -3.926 10.224 34.994 1.00 11.00 162 GLY A N 1
ATOM 1227 C CA . GLY A 1 162 ? -4.400 11.412 35.686 1.00 10.32 162 GLY A CA 1
ATOM 1228 C C . GLY A 1 162 ? -3.444 12.591 35.572 1.00 9.79 162 GLY A C 1
ATOM 1229 O O . GLY A 1 162 ? -3.871 13.741 35.639 1.00 9.62 162 GLY A O 1
ATOM 1230 N N . ALA A 1 163 ? -2.153 12.308 35.408 1.00 9.35 163 ALA A N 1
ATOM 1231 C CA . ALA A 1 163 ? -1.155 13.357 35.150 1.00 9.02 163 ALA A CA 1
ATOM 1232 C C . ALA A 1 163 ? -1.564 14.143 33.920 1.00 8.80 163 ALA A C 1
ATOM 1233 O O . ALA A 1 163 ? -2.028 13.561 32.937 1.00 8.86 163 ALA A O 1
ATOM 1235 N N . GLN A 1 164 ? -1.384 15.455 33.973 1.00 8.47 164 GLN A N 1
ATOM 1236 C CA . GLN A 1 164 ? -1.828 16.345 32.900 1.00 8.41 164 GLN A CA 1
ATOM 1237 C C . GLN A 1 164 ? -0.617 16.955 32.220 1.00 8.25 164 GLN A C 1
ATOM 1238 O O . GLN A 1 164 ? 0.118 17.722 32.840 1.00 8.12 164 GLN A O 1
ATOM 1244 N N . PHE A 1 165 ? -0.392 16.590 30.961 1.00 8.06 165 PHE A N 1
ATOM 1245 C CA . PHE A 1 165 ? 0.776 17.056 30.225 1.00 7.95 165 PHE A CA 1
ATOM 1246 C C . PHE A 1 165 ? 0.423 18.263 29.357 1.00 7.89 165 PHE A C 1
ATOM 1247 O O . PHE A 1 165 ? -0.473 18.191 28.516 1.00 8.09 165 PHE A O 1
ATOM 1255 N N . TYR A 1 166 ? 1.136 19.365 29.573 1.00 7.72 166 TYR A N 1
ATOM 1256 C CA . TYR A 1 166 ? 0.977 20.582 28.779 1.00 7.58 166 TYR A CA 1
ATOM 1257 C C . TYR A 1 166 ? 2.266 20.742 27.987 1.00 7.62 166 TYR A C 1
ATOM 1258 O O . TYR A 1 166 ? 3.349 20.794 28.549 1.00 7.36 166 TYR A O 1
ATOM 1267 N N . ILE A 1 167 ? 2.137 20.749 26.667 1.00 7.65 167 ILE A N 1
ATOM 1268 C CA . ILE A 1 167 ? 3.278 20.554 25.782 1.00 7.89 167 ILE A CA 1
ATOM 1269 C C . ILE A 1 167 ? 3.160 21.435 24.558 1.00 7.88 167 ILE A C 1
ATOM 1270 O O . ILE A 1 167 ? 2.073 21.661 24.051 1.00 7.81 167 ILE A O 1
ATOM 1275 N N . GLY A 1 168 ? 4.296 21.898 24.060 1.00 7.88 168 GLY A N 1
ATOM 1276 C CA . GLY A 1 168 ? 4.336 22.507 22.746 1.00 8.10 168 GLY A CA 1
ATOM 1277 C C . GLY A 1 168 ? 5.756 22.447 22.246 1.00 8.24 168 GLY A C 1
ATOM 1278 O O . GLY A 1 168 ? 6.668 22.118 23.009 1.00 8.12 168 GLY A O 1
ATOM 1279 N N A CYS A 1 169 ? 5.940 22.759 20.966 0.75 8.32 169 CYS A N 1
ATOM 1280 N N B CYS A 1 169 ? 5.975 22.767 20.978 0.25 8.22 169 CYS A N 1
ATOM 1281 C CA A CYS A 1 169 ? 7.262 22.750 20.353 0.75 8.47 169 CYS A CA 1
ATOM 1282 C CA B CYS A 1 169 ? 7.337 22.784 20.480 0.25 8.29 169 CYS A CA 1
ATOM 1283 C C A CYS A 1 169 ? 7.585 24.094 19.702 0.75 8.21 169 CYS A C 1
ATOM 1284 C C B CYS A 1 169 ? 7.625 23.994 19.610 0.25 8.10 169 CYS A C 1
ATOM 1285 O O A CYS A 1 169 ? 6.683 24.817 19.252 0.75 8.21 169 CYS A O 1
ATOM 1286 O O B CYS A 1 169 ? 6.763 24.478 18.873 0.25 8.08 169 CYS A O 1
ATOM 1291 N N . ALA A 1 170 ? 8.869 24.448 19.696 1.00 7.88 170 ALA A N 1
ATOM 1292 C CA . ALA A 1 170 ? 9.335 25.630 18.995 1.00 7.73 170 ALA A CA 1
ATOM 1293 C C . ALA A 1 170 ? 10.346 25.199 17.942 1.00 7.47 170 ALA A C 1
ATOM 1294 O O . ALA A 1 170 ? 11.040 24.194 18.103 1.00 7.46 170 ALA A O 1
ATOM 1296 N N . GLN A 1 171 ? 10.388 25.962 16.855 1.00 7.26 171 GLN A N 1
ATOM 1297 C CA . GLN A 1 171 ? 11.275 25.706 15.726 1.00 7.25 171 GLN A CA 1
ATOM 1298 C C . GLN A 1 171 ? 12.474 26.629 15.882 1.00 7.24 171 GLN A C 1
ATOM 1299 O O . GLN A 1 171 ? 12.331 27.847 15.834 1.00 7.14 171 GLN A O 1
ATOM 1305 N N . ILE A 1 172 ? 13.658 26.055 16.105 1.00 7.35 172 ILE A N 1
ATOM 1306 C CA . ILE A 1 172 ? 14.838 26.875 16.395 1.00 7.50 172 ILE A CA 1
ATOM 1307 C C . ILE A 1 172 ? 16.052 26.549 15.532 1.00 7.77 172 ILE A C 1
ATOM 1308 O O . ILE A 1 172 ? 16.158 25.464 14.954 1.00 7.49 172 ILE A O 1
ATOM 1313 N N . ASN A 1 173 ? 16.947 27.532 15.466 1.00 8.14 173 ASN A N 1
ATOM 1314 C CA . ASN A 1 173 ? 18.217 27.430 14.774 1.00 8.71 173 ASN A CA 1
ATOM 1315 C C . ASN A 1 173 ? 19.302 27.895 15.734 1.00 9.08 173 ASN A C 1
ATOM 1316 O O . ASN A 1 173 ? 19.378 29.080 16.046 1.00 9.31 173 ASN A O 1
ATOM 1321 N N . VAL A 1 174 ? 20.121 26.957 16.197 1.00 9.65 174 VAL A N 1
ATOM 1322 C CA . VAL A 1 174 ? 21.177 27.255 17.156 1.00 10.08 174 VAL A CA 1
ATOM 1323 C C . VAL A 1 174 ? 22.381 27.793 16.397 1.00 10.56 174 VAL A C 1
ATOM 1324 O O . VAL A 1 174 ? 22.817 27.187 15.422 1.00 10.58 174 VAL A O 1
ATOM 1328 N N . THR A 1 175 ? 22.893 28.941 16.830 1.00 11.31 175 THR A N 1
ATOM 1329 C CA . THR A 1 175 ? 24.059 29.553 16.187 1.00 12.00 175 THR A CA 1
ATOM 1330 C C . THR A 1 175 ? 25.274 29.488 17.103 1.00 12.72 175 THR A C 1
ATOM 1331 O O . THR A 1 175 ? 25.147 29.308 18.315 1.00 12.57 175 THR A O 1
ATOM 1335 N N . GLY A 1 176 ? 26.454 29.621 16.507 1.00 13.76 176 GLY A N 1
ATOM 1336 C CA . GLY A 1 176 ? 27.701 29.439 17.235 1.00 15.15 176 GLY A CA 1
ATOM 1337 C C . GLY A 1 176 ? 27.837 27.978 17.613 1.00 16.20 176 GLY A C 1
ATOM 1338 O O . GLY A 1 176 ? 27.785 27.106 16.758 1.00 17.93 176 GLY A O 1
ATOM 1339 N N . GLY A 1 177 ? 27.997 27.702 18.899 1.00 17.53 177 GLY A N 1
ATOM 1340 C CA . GLY A 1 177 ? 27.976 26.324 19.375 1.00 17.69 177 GLY A CA 1
ATOM 1341 C C . GLY A 1 177 ? 29.201 25.498 19.025 1.00 17.95 177 GLY A C 1
ATOM 1342 O O . GLY A 1 177 ? 30.177 26.000 18.459 1.00 19.18 177 GLY A O 1
ATOM 1343 N N . GLY A 1 178 ? 29.137 24.218 19.366 1.00 17.05 178 GLY A N 1
ATOM 1344 C CA . GLY A 1 178 ? 30.270 23.316 19.230 1.00 17.07 178 GLY A CA 1
ATOM 1345 C C . GLY A 1 178 ? 29.985 22.206 18.250 1.00 17.05 178 GLY A C 1
ATOM 1346 O O . GLY A 1 178 ? 29.475 22.452 17.160 1.00 16.44 178 GLY A O 1
ATOM 1347 N N . SER A 1 179 ? 30.319 20.983 18.639 1.00 17.51 179 SER A N 1
ATOM 1348 C CA . SER A 1 179 ? 30.137 19.827 17.771 1.00 18.72 179 SER A CA 1
ATOM 1349 C C . SER A 1 179 ? 29.495 18.642 18.481 1.00 19.57 179 SER A C 1
ATOM 1350 O O . SER A 1 179 ? 29.511 17.530 17.957 1.00 20.64 179 SER A O 1
ATOM 1353 N N . ALA A 1 180 ? 28.916 18.867 19.657 1.00 20.45 180 ALA A N 1
ATOM 1354 C CA . ALA A 1 180 ? 28.347 17.770 20.418 1.00 21.67 180 ALA A CA 1
ATOM 1355 C C . ALA A 1 180 ? 27.031 17.295 19.800 1.00 22.84 180 ALA A C 1
ATOM 1356 O O . ALA A 1 180 ? 26.138 18.101 19.507 1.00 22.43 180 ALA A O 1
ATOM 1358 N N A SER A 1 181 ? 26.950 15.988 19.572 0.50 23.69 181 SER A N 1
ATOM 1359 N N B SER A 1 181 ? 26.929 15.984 19.600 0.50 23.63 181 SER A N 1
ATOM 1360 C CA A SER A 1 181 ? 25.735 15.324 19.120 0.50 24.44 181 SER A CA 1
ATOM 1361 C CA B SER A 1 181 ? 25.713 15.342 19.109 0.50 24.36 181 SER A CA 1
ATOM 1362 C C A SER A 1 181 ? 25.438 14.220 20.128 0.50 25.07 181 SER A C 1
ATOM 1363 C C B SER A 1 181 ? 25.364 14.203 20.063 0.50 24.99 181 SER A C 1
ATOM 1364 O O A SER A 1 181 ? 26.042 13.147 20.056 0.50 25.11 181 SER A O 1
ATOM 1365 O O B SER A 1 181 ? 25.848 13.084 19.883 0.50 25.01 181 SER A O 1
ATOM 1370 N N . PRO A 1 182 ? 24.528 14.485 21.085 1.00 25.29 182 PRO A N 1
ATOM 1371 C CA . PRO A 1 182 ? 24.229 13.544 22.180 1.00 25.71 182 PRO A CA 1
ATOM 1372 C C . PRO A 1 182 ? 24.066 12.090 21.740 1.00 26.73 182 PRO A C 1
ATOM 1373 O O . PRO A 1 182 ? 23.259 11.796 20.862 1.00 27.30 182 PRO A O 1
ATOM 1377 N N . SER A 1 183 ? 24.852 11.201 22.341 1.00 28.24 183 SER A N 1
ATOM 1378 C CA . SER A 1 183 ? 24.876 9.796 21.941 1.00 29.28 183 SER A CA 1
ATOM 1379 C C . SER A 1 183 ? 23.669 9.039 22.491 1.00 28.39 183 SER A C 1
ATOM 1380 O O . SER A 1 183 ? 23.196 8.081 21.874 1.00 29.49 183 SER A O 1
ATOM 1383 N N . ASN A 1 184 ? 23.170 9.481 23.643 1.00 26.34 184 ASN A N 1
ATOM 1384 C CA . ASN A 1 184 ? 22.019 8.862 24.273 1.00 25.27 184 ASN A CA 1
ATOM 1385 C C . ASN A 1 184 ? 20.786 9.740 24.067 1.00 22.91 184 ASN A C 1
ATOM 1386 O O . ASN A 1 184 ? 20.741 10.879 24.533 1.00 22.77 184 ASN A O 1
ATOM 1391 N N . THR A 1 185 ? 19.810 9.217 23.333 1.00 20.29 185 THR A N 1
ATOM 1392 C CA . THR A 1 185 ? 18.574 9.951 23.058 1.00 18.83 185 THR A CA 1
ATOM 1393 C C . THR A 1 185 ? 17.381 9.074 23.401 1.00 17.41 185 THR A C 1
ATOM 1394 O O . THR A 1 185 ? 17.534 7.876 23.643 1.00 17.26 185 THR A O 1
ATOM 1398 N N . VAL A 1 186 ? 16.194 9.677 23.425 1.00 15.41 186 VAL A N 1
ATOM 1399 C CA . VAL A 1 186 ? 14.967 8.947 23.706 1.00 14.39 186 VAL A CA 1
ATOM 1400 C C . VAL A 1 186 ? 13.931 9.220 22.633 1.00 13.74 186 VAL A C 1
ATOM 1401 O O . VAL A 1 186 ? 14.056 10.175 21.868 1.00 13.22 186 VAL A O 1
ATOM 1405 N N . SER A 1 187 ? 12.914 8.366 22.597 1.00 13.35 187 SER A N 1
ATOM 1406 C CA . SER A 1 187 ? 11.814 8.492 21.656 1.00 13.32 187 SER A CA 1
ATOM 1407 C C . SER A 1 187 ? 10.573 9.051 22.335 1.00 12.90 187 SER A C 1
ATOM 1408 O O . SER A 1 187 ? 10.323 8.791 23.521 1.00 12.34 187 SER A O 1
ATOM 1411 N N . PHE A 1 188 ? 9.797 9.822 21.578 1.00 12.35 188 PHE A N 1
ATOM 1412 C CA . PHE A 1 188 ? 8.432 10.165 21.979 1.00 12.14 188 PHE A CA 1
ATOM 1413 C C . PHE A 1 188 ? 7.489 9.750 20.860 1.00 12.18 188 PHE A C 1
ATOM 1414 O O . PHE A 1 188 ? 7.746 10.082 19.703 1.00 12.51 188 PHE A O 1
ATOM 1422 N N . PRO A 1 189 ? 6.433 8.993 21.166 1.00 12.94 189 PRO A N 1
ATOM 1423 C CA . PRO A 1 189 ? 6.234 8.334 22.458 1.00 13.18 189 PRO A CA 1
ATOM 1424 C C . PRO A 1 189 ? 7.323 7.302 22.746 1.00 13.51 189 PRO A C 1
ATOM 1425 O O . PRO A 1 189 ? 8.055 6.901 21.836 1.00 13.92 189 PRO A O 1
ATOM 1429 N N . GLY A 1 190 ? 7.430 6.885 24.002 1.00 13.70 190 GLY A N 1
ATOM 1430 C CA . GLY A 1 190 ? 8.362 5.830 24.393 1.00 14.05 190 GLY A CA 1
ATOM 1431 C C . GLY A 1 190 ? 9.099 6.136 25.676 1.00 14.09 190 GLY A C 1
ATOM 1432 O O . GLY A 1 190 ? 9.266 5.261 26.537 1.00 15.04 190 GLY A O 1
ATOM 1433 N N . ALA A 1 191 ? 9.551 7.378 25.803 1.00 13.62 191 ALA A N 1
ATOM 1434 C CA . ALA A 1 191 ? 10.343 7.807 26.950 1.00 13.37 191 ALA A CA 1
ATOM 1435 C C . ALA A 1 191 ? 9.594 7.716 28.280 1.00 12.98 191 ALA A C 1
ATOM 1436 O O . ALA A 1 191 ? 10.210 7.487 29.325 1.00 13.05 191 ALA A O 1
ATOM 1438 N N . TYR A 1 192 ? 8.279 7.920 28.244 1.00 12.59 192 TYR A N 1
ATOM 1439 C CA . TYR A 1 192 ? 7.454 7.882 29.451 1.00 12.38 192 TYR A CA 1
ATOM 1440 C C . TYR A 1 192 ? 6.563 6.649 29.489 1.00 12.77 192 TYR A C 1
ATOM 1441 O O . TYR A 1 192 ? 6.087 6.168 28.454 1.00 12.38 192 TYR A O 1
ATOM 1450 N N . SER A 1 193 ? 6.352 6.153 30.702 1.00 13.07 193 SER A N 1
ATOM 1451 C CA . SER A 1 193 ? 5.362 5.135 30.984 1.00 13.53 193 SER A CA 1
ATOM 1452 C C . SER A 1 193 ? 4.336 5.742 31.924 1.00 13.00 193 SER A C 1
ATOM 1453 O O . SER A 1 193 ? 4.681 6.552 32.794 1.00 12.58 193 SER A O 1
ATOM 1456 N N . ALA A 1 194 ? 3.084 5.324 31.778 1.00 12.70 194 ALA A N 1
ATOM 1457 C CA . ALA A 1 194 ? 2.019 5.759 32.684 1.00 12.84 194 ALA A CA 1
ATOM 1458 C C . ALA A 1 194 ? 2.227 5.334 34.149 1.00 12.90 194 ALA A C 1
ATOM 1459 O O . ALA A 1 194 ? 1.556 5.858 35.032 1.00 13.17 194 ALA A O 1
ATOM 1461 N N A SER A 1 195 ? 3.141 4.390 34.387 0.70 12.84 195 SER A N 1
ATOM 1462 N N B SER A 1 195 ? 3.131 4.389 34.404 0.30 12.72 195 SER A N 1
ATOM 1463 C CA A SER A 1 195 ? 3.482 3.935 35.736 0.70 12.97 195 SER A CA 1
ATOM 1464 C CA B SER A 1 195 ? 3.450 3.986 35.772 0.30 12.65 195 SER A CA 1
ATOM 1465 C C A SER A 1 195 ? 4.753 4.586 36.309 0.70 12.62 195 SER A C 1
ATOM 1466 C C B SER A 1 195 ? 4.797 4.524 36.272 0.30 12.54 195 SER A C 1
ATOM 1467 O O A SER A 1 195 ? 5.154 4.272 37.428 0.70 12.38 195 SER A O 1
ATOM 1468 O O B SER A 1 195 ? 5.298 4.067 37.300 0.30 12.46 195 SER A O 1
ATOM 1473 N N . ASP A 1 196 ? 5.386 5.489 35.564 1.00 12.55 196 ASP A N 1
ATOM 1474 C CA . ASP A 1 196 ? 6.628 6.126 36.042 1.00 12.43 196 ASP A CA 1
ATOM 1475 C C . ASP A 1 196 ? 6.396 6.767 37.412 1.00 11.87 196 ASP A C 1
ATOM 1476 O O . ASP A 1 196 ? 5.298 7.262 37.688 1.00 11.61 196 ASP A O 1
ATOM 1481 N N . PRO A 1 197 ? 7.421 6.750 38.283 1.00 11.18 197 PRO A N 1
ATOM 1482 C CA . PRO A 1 197 ? 7.245 7.263 39.647 1.00 10.96 197 PRO A CA 1
ATOM 1483 C C . PRO A 1 197 ? 6.966 8.766 39.743 1.00 10.41 197 PRO A C 1
ATOM 1484 O O . PRO A 1 197 ? 6.481 9.225 40.781 1.00 10.62 197 PRO A O 1
ATOM 1488 N N . GLY A 1 198 ? 7.253 9.520 38.677 1.00 9.85 198 GLY A N 1
ATOM 1489 C CA . GLY A 1 198 ? 6.940 10.952 38.635 1.00 9.51 198 GLY A CA 1
ATOM 1490 C C . GLY A 1 198 ? 5.679 11.281 37.853 1.00 9.24 198 GLY A C 1
ATOM 1491 O O . GLY A 1 198 ? 5.328 12.452 37.715 1.00 9.14 198 GLY A O 1
ATOM 1492 N N . ILE A 1 199 ? 4.996 10.248 37.356 1.00 9.25 199 ILE A N 1
ATOM 1493 C CA . ILE A 1 199 ? 3.777 10.402 36.547 1.00 9.16 199 ILE A CA 1
ATOM 1494 C C . ILE A 1 199 ? 2.564 9.819 37.274 1.00 9.32 199 ILE A C 1
ATOM 1495 O O . ILE A 1 199 ? 1.522 10.467 37.353 1.00 9.10 199 ILE A O 1
ATOM 1500 N N . LEU A 1 200 ? 2.701 8.593 37.777 1.00 9.55 200 LEU A N 1
ATOM 1501 C CA . LEU A 1 200 ? 1.690 7.973 38.634 1.00 9.98 200 LEU A CA 1
ATOM 1502 C C . LEU A 1 200 ? 2.129 8.221 40.073 1.00 9.83 200 LEU A C 1
ATOM 1503 O O . LEU A 1 200 ? 3.008 7.535 40.598 1.00 10.04 200 LEU A O 1
ATOM 1508 N N . ILE A 1 201 ? 1.536 9.232 40.696 1.00 9.43 201 ILE A N 1
ATOM 1509 C CA . ILE A 1 201 ? 2.070 9.767 41.945 1.00 9.48 201 ILE A CA 1
ATOM 1510 C C . ILE A 1 201 ? 1.007 10.550 42.691 1.00 9.54 201 ILE A C 1
ATOM 1511 O O . ILE A 1 201 ? 0.283 11.362 42.102 1.00 9.41 201 ILE A O 1
ATOM 1516 N N . ASN A 1 202 ? 0.920 10.278 43.985 1.00 9.61 202 ASN A N 1
ATOM 1517 C CA . ASN A 1 202 ? 0.076 11.018 44.900 1.00 9.63 202 ASN A CA 1
ATOM 1518 C C . ASN A 1 202 ? 0.954 12.052 45.590 1.00 9.27 202 ASN A C 1
ATOM 1519 O O . ASN A 1 202 ? 1.782 11.701 46.431 1.00 9.25 202 ASN A O 1
ATOM 1524 N N . ILE A 1 203 ? 0.789 13.324 45.227 1.00 8.71 203 ILE A N 1
ATOM 1525 C CA . ILE A 1 203 ? 1.658 14.391 45.753 1.00 8.61 203 ILE A CA 1
ATOM 1526 C C . ILE A 1 203 ? 1.146 15.062 47.030 1.00 8.53 203 ILE A C 1
ATOM 1527 O O . ILE A 1 203 ? 1.710 16.062 47.474 1.00 8.14 203 ILE A O 1
ATOM 1532 N N . TYR A 1 204 ? 0.099 14.497 47.632 1.00 8.63 204 TYR A N 1
ATOM 1533 C CA . TYR A 1 204 ? -0.506 15.075 48.826 1.00 8.86 204 TYR A CA 1
ATOM 1534 C C . TYR A 1 204 ? 0.088 14.442 50.081 1.00 9.28 204 TYR A C 1
ATOM 1535 O O . TYR A 1 204 ? 0.110 13.218 50.222 1.00 9.34 204 TYR A O 1
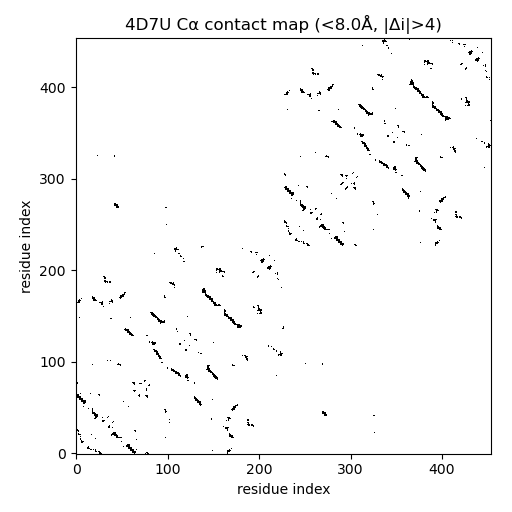ATOM 1544 N N . GLY A 1 205 ? 0.575 15.286 50.982 1.00 9.68 205 GLY A N 1
ATOM 1545 C CA . GLY A 1 205 ? 1.281 14.814 52.170 1.00 10.12 205 GLY A CA 1
ATOM 1546 C C . GLY A 1 205 ? 0.388 14.652 53.375 1.00 10.56 205 GLY A C 1
ATOM 1547 O O . GLY A 1 205 ? -0.838 14.616 53.259 1.00 10.70 205 GLY A O 1
ATOM 1548 N N . GLY A 1 206 ? 1.022 14.585 54.546 1.00 11.05 206 GLY A N 1
ATOM 1549 C CA . GLY A 1 206 ? 0.338 14.281 55.797 1.00 11.79 206 GLY A CA 1
ATOM 1550 C C . GLY A 1 206 ? -0.805 15.204 56.156 1.00 12.07 206 GLY A C 1
ATOM 1551 O O . GLY A 1 206 ? -1.810 14.759 56.706 1.00 13.28 206 GLY A O 1
ATOM 1552 N N . SER A 1 207 ? -0.652 16.484 55.837 1.00 11.89 207 SER A N 1
ATOM 1553 C CA . SER A 1 207 ? -1.652 17.499 56.165 1.00 11.69 207 SER A CA 1
ATOM 1554 C C . SER A 1 207 ? -2.502 17.877 54.950 1.00 11.35 207 SER A C 1
ATOM 1555 O O . SER A 1 207 ? -3.214 18.878 54.980 1.00 11.57 207 SER A O 1
ATOM 1558 N N . GLY A 1 208 ? -2.423 17.072 53.892 1.00 11.02 208 GLY A N 1
ATOM 1559 C CA . GLY A 1 208 ? -3.274 17.233 52.718 1.00 10.74 208 GLY A CA 1
ATOM 1560 C C . GLY A 1 208 ? -2.830 18.280 51.715 1.00 10.67 208 GLY A C 1
ATOM 1561 O O . GLY A 1 208 ? -3.625 18.688 50.857 1.00 10.46 208 GLY A O 1
ATOM 1562 N N . LYS A 1 209 ? -1.575 18.716 51.816 1.00 10.32 209 LYS A N 1
ATOM 1563 C CA . LYS A 1 209 ? -1.023 19.724 50.911 1.00 10.48 209 LYS A CA 1
ATOM 1564 C C . LYS A 1 209 ? -0.158 19.070 49.850 1.00 10.10 209 LYS A C 1
ATOM 1565 O O . LYS A 1 209 ? 0.296 17.937 50.014 1.00 9.61 209 LYS A O 1
ATOM 1571 N N . THR A 1 210 ? 0.082 19.808 48.769 1.00 10.06 210 THR A N 1
ATOM 1572 C CA . THR A 1 210 ? 0.808 19.304 47.610 1.00 10.10 210 THR A CA 1
ATOM 1573 C C . THR A 1 210 ? 2.336 19.317 47.798 1.00 10.22 210 THR A C 1
ATOM 1574 O O . THR A 1 210 ? 3.075 19.778 46.929 1.00 10.63 210 THR A O 1
ATOM 1578 N N . ASP A 1 211 ? 2.798 18.780 48.924 1.00 10.16 211 ASP A N 1
ATOM 1579 C CA . ASP A 1 211 ? 4.220 18.810 49.305 1.00 10.20 211 ASP A CA 1
ATOM 1580 C C . ASP A 1 211 ? 4.949 17.488 49.014 1.00 9.75 211 ASP A C 1
ATOM 1581 O O . ASP A 1 211 ? 6.122 17.319 49.372 1.00 9.39 211 ASP A O 1
ATOM 1586 N N . ASN A 1 212 ? 4.261 16.554 48.363 1.00 9.26 212 ASN A N 1
ATOM 1587 C CA . ASN A 1 212 ? 4.792 15.215 48.098 1.00 9.13 212 ASN A CA 1
ATOM 1588 C C . ASN A 1 212 ? 5.289 14.487 49.349 1.00 9.00 212 ASN A C 1
ATOM 1589 O O . ASN A 1 212 ? 6.140 13.605 49.255 1.00 8.97 212 ASN A O 1
ATOM 1594 N N . GLY A 1 213 ? 4.760 14.851 50.515 1.00 8.94 213 GLY A N 1
ATOM 1595 C CA . GLY A 1 213 ? 5.219 14.275 51.783 1.00 8.94 213 GLY A CA 1
ATOM 1596 C C . GLY A 1 213 ? 6.691 14.520 52.066 1.00 9.02 213 GLY A C 1
ATOM 1597 O O . GLY A 1 213 ? 7.320 13.777 52.832 1.00 8.89 213 GLY A O 1
ATOM 1598 N N . GLY A 1 214 ? 7.244 15.554 51.437 1.00 9.03 214 GLY A N 1
ATOM 1599 C CA . GLY A 1 214 ? 8.670 15.863 51.554 1.00 9.33 214 GLY A CA 1
ATOM 1600 C C . GLY A 1 214 ? 9.608 14.897 50.852 1.00 9.44 214 GLY A C 1
ATOM 1601 O O . GLY A 1 214 ? 10.822 14.977 51.037 1.00 9.45 214 GLY A O 1
ATOM 1602 N N . LYS A 1 215 ? 9.061 13.995 50.037 1.00 9.61 215 LYS A N 1
ATOM 1603 C CA . LYS A 1 215 ? 9.843 12.942 49.416 1.00 9.80 215 LYS A CA 1
ATOM 1604 C C . LYS A 1 215 ? 10.473 13.474 48.136 1.00 9.72 215 LYS A C 1
ATOM 1605 O O . LYS A 1 215 ? 9.890 14.335 47.471 1.00 9.36 215 LYS A O 1
ATOM 1611 N N . PRO A 1 216 ? 11.653 12.953 47.770 1.00 9.78 216 PRO A N 1
ATOM 1612 C CA . PRO A 1 216 ? 12.249 13.325 46.488 1.00 9.83 216 PRO A CA 1
ATOM 1613 C C . PRO A 1 216 ? 11.290 13.046 45.341 1.00 9.69 216 PRO A C 1
ATOM 1614 O O . PRO A 1 216 ? 10.615 12.014 45.338 1.00 9.81 216 PRO A O 1
ATOM 1618 N N . TYR A 1 217 ? 11.229 13.969 44.389 1.00 9.69 217 TYR A N 1
ATOM 1619 C CA . TYR A 1 217 ? 10.399 13.792 43.208 1.00 9.66 217 TYR A CA 1
ATOM 1620 C C . TYR A 1 217 ? 11.274 13.384 42.024 1.00 10.18 217 TYR A C 1
ATOM 1621 O O . TYR A 1 217 ? 12.215 14.096 41.680 1.00 10.58 217 TYR A O 1
ATOM 1630 N N . GLN A 1 218 ? 10.958 12.252 41.398 1.00 10.55 218 GLN A N 1
ATOM 1631 C CA . GLN A 1 218 ? 11.723 11.778 40.243 1.00 11.06 218 GLN A CA 1
ATOM 1632 C C . GLN A 1 218 ? 11.143 12.297 38.944 1.00 10.72 218 GLN A C 1
ATOM 1633 O O . GLN A 1 218 ? 10.131 11.792 38.471 1.00 10.44 218 GLN A O 1
ATOM 1639 N N . ILE A 1 219 ? 11.813 13.281 38.355 1.00 10.37 219 ILE A N 1
ATOM 1640 C CA . ILE A 1 219 ? 11.341 13.891 37.124 1.00 10.41 219 ILE A CA 1
ATOM 1641 C C . ILE A 1 219 ? 11.403 12.824 36.028 1.00 10.56 219 ILE A C 1
ATOM 1642 O O . ILE A 1 219 ? 12.418 12.137 35.895 1.00 10.53 219 ILE A O 1
ATOM 1647 N N . PRO A 1 220 ? 10.322 12.668 35.248 1.00 10.52 220 PRO A N 1
ATOM 1648 C CA . PRO A 1 220 ? 10.330 11.660 34.184 1.00 10.66 220 PRO A CA 1
ATOM 1649 C C . PRO A 1 220 ? 11.362 11.924 33.098 1.00 10.72 220 PRO A C 1
ATOM 1650 O O . PRO A 1 220 ? 11.788 13.059 32.900 1.00 10.58 220 PRO A O 1
ATOM 16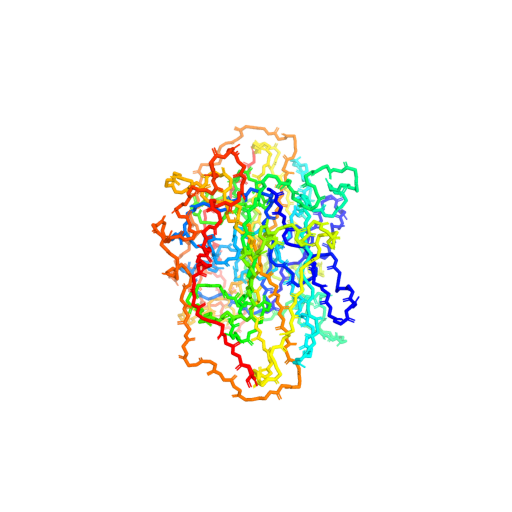54 N N . GLY A 1 221 ? 11.751 10.861 32.406 1.00 11.08 221 GLY A N 1
ATOM 1655 C CA . GLY A 1 221 ? 12.640 10.971 31.269 1.00 11.50 221 GLY A CA 1
ATOM 1656 C C . GLY A 1 221 ? 14.096 10.796 31.639 1.00 11.72 221 GLY A C 1
ATOM 1657 O O . GLY A 1 221 ? 14.429 10.449 32.780 1.00 11.93 221 GLY A O 1
ATOM 1658 N N . PRO A 1 222 ? 14.981 11.032 30.667 1.00 12.16 222 PRO A N 1
ATOM 1659 C CA . PRO A 1 222 ? 16.398 10.754 30.831 1.00 12.37 222 PRO A CA 1
ATOM 1660 C C . PRO A 1 222 ? 17.154 11.807 31.629 1.00 12.95 222 PRO A C 1
ATOM 1661 O O . PRO A 1 222 ? 16.605 12.855 31.983 1.00 13.16 222 PRO A O 1
ATOM 1665 N N . ALA A 1 223 ? 18.427 11.519 31.892 1.00 13.10 223 ALA A N 1
ATOM 1666 C CA . ALA A 1 223 ? 19.337 12.504 32.452 1.00 13.30 223 ALA A CA 1
ATOM 1667 C C . ALA A 1 223 ? 19.505 13.655 31.467 1.00 13.46 223 ALA A C 1
ATOM 1668 O O . ALA A 1 223 ? 19.235 13.508 30.277 1.00 13.39 223 ALA A O 1
ATOM 1670 N N . LEU A 1 224 ? 19.942 14.797 31.973 1.00 13.79 224 LEU A N 1
ATOM 1671 C CA . LEU A 1 224 ? 20.213 15.956 31.142 1.00 14.19 224 LEU A CA 1
ATOM 1672 C C . LEU A 1 224 ? 21.434 15.730 30.278 1.00 15.25 224 LEU A C 1
ATOM 1673 O O . LEU A 1 224 ? 22.397 15.099 30.706 1.00 14.82 224 LEU A O 1
ATOM 1678 N N . PHE A 1 225 ? 21.395 16.255 29.061 1.00 16.60 225 PHE A N 1
ATOM 1679 C CA . PHE A 1 225 ? 22.612 16.418 28.290 1.00 18.47 225 PHE A CA 1
ATOM 1680 C C . PHE A 1 225 ? 23.306 17.689 28.761 1.00 19.56 225 PHE A C 1
ATOM 1681 O O . PHE A 1 225 ? 22.677 18.741 28.831 1.00 19.63 225 PHE A O 1
ATOM 1689 N N . THR A 1 226 ? 24.598 17.605 29.069 1.00 21.50 226 THR A N 1
ATOM 1690 C CA . THR A 1 226 ? 25.315 18.750 29.633 1.00 23.68 226 THR A CA 1
ATOM 1691 C C . THR A 1 226 ? 26.611 19.101 28.902 1.00 24.88 226 THR A C 1
ATOM 1692 O O . THR A 1 226 ? 27.229 18.251 28.265 1.00 25.25 226 THR A O 1
ATOM 1696 N N A CYS A 1 227 ? 27.058 20.354 29.031 0.75 24.99 227 CYS A N 1
ATOM 1697 N N B CYS A 1 227 ? 26.910 20.394 28.966 0.25 26.04 227 CYS A N 1
ATOM 1698 C CA A CYS A 1 227 ? 28.360 20.788 28.483 0.75 25.27 227 CYS A CA 1
ATOM 1699 C CA B CYS A 1 227 ? 28.157 21.006 28.554 0.25 26.98 227 CYS A CA 1
ATOM 1700 C C A CYS A 1 227 ? 29.280 21.318 29.577 0.75 25.05 227 CYS A C 1
ATOM 1701 C C B CYS A 1 227 ? 29.377 20.122 28.780 0.25 27.11 227 CYS A C 1
ATOM 1702 O O A CYS A 1 227 ? 30.405 21.746 29.298 0.75 25.38 227 CYS A O 1
ATOM 1703 O O B CYS A 1 227 ? 30.508 20.604 28.777 0.25 27.60 227 CYS A O 1
ATOM 1708 N N . HIS B 1 1 ? 4.888 24.081 -11.635 1.00 8.85 1 HIS B N 1
ATOM 1709 C CA . HIS B 1 1 ? 5.333 24.433 -10.263 1.00 8.77 1 HIS B CA 1
ATOM 1710 C C . HIS B 1 1 ? 4.588 25.677 -9.834 1.00 8.69 1 HIS B C 1
ATOM 1711 O O . HIS B 1 1 ? 4.802 26.756 -10.378 1.00 8.82 1 HIS B O 1
ATOM 1718 N N . THR B 1 2 ? 3.669 25.493 -8.890 1.00 8.68 2 THR B N 1
ATOM 1719 C CA . THR B 1 2 ? 2.766 26.547 -8.460 1.00 8.70 2 THR B CA 1
ATOM 1720 C C . THR B 1 2 ? 2.199 26.167 -7.093 1.00 8.65 2 THR B C 1
ATOM 1721 O O . THR B 1 2 ? 2.223 24.998 -6.724 1.00 8.42 2 THR B O 1
ATOM 1725 N N . ILE B 1 3 ? 1.716 27.164 -6.355 1.00 8.66 3 ILE B N 1
ATOM 1726 C CA . ILE B 1 3 ? 1.158 26.985 -5.015 1.00 8.82 3 ILE B CA 1
ATOM 1727 C C . ILE B 1 3 ? -0.156 27.750 -4.895 1.00 8.97 3 ILE B C 1
ATOM 1728 O O . ILE B 1 3 ? -0.237 28.939 -5.238 1.00 8.77 3 ILE B O 1
ATOM 1733 N N . PHE B 1 4 ? -1.183 27.047 -4.413 1.00 9.25 4 PHE B N 1
ATOM 1734 C CA . PHE B 1 4 ? -2.495 27.623 -4.116 1.00 9.73 4 PHE B CA 1
ATOM 1735 C C . PHE B 1 4 ? -2.345 28.385 -2.816 1.00 10.25 4 PHE B C 1
ATOM 1736 O O . PHE B 1 4 ? -1.976 27.800 -1.804 1.00 10.29 4 PHE B O 1
ATOM 1744 N N . GLN B 1 5 ? -2.601 29.687 -2.842 1.00 10.92 5 GLN B N 1
ATOM 1745 C CA . GLN B 1 5 ? -2.197 30.527 -1.713 1.00 11.66 5 GLN B CA 1
ATOM 1746 C C . GLN B 1 5 ? -3.165 31.617 -1.248 1.00 11.96 5 GLN B C 1
ATOM 1747 O O . GLN B 1 5 ? -2.886 32.286 -0.260 1.00 11.82 5 GLN B O 1
ATOM 1753 N N . LYS B 1 6 ? -4.294 31.801 -1.920 1.00 12.45 6 LYS B N 1
ATOM 1754 C CA . LYS B 1 6 ? -5.372 32.580 -1.321 1.00 12.88 6 LYS B CA 1
ATOM 1755 C C . LYS B 1 6 ? -6.709 32.364 -2.008 1.00 12.25 6 LYS B C 1
ATOM 1756 O O . LYS B 1 6 ? -6.782 31.818 -3.110 1.00 11.45 6 LYS B O 1
ATOM 1762 N N . VAL B 1 7 ? -7.754 32.782 -1.304 1.00 12.04 7 VAL B N 1
ATOM 1763 C CA . VAL B 1 7 ? -9.132 32.631 -1.731 1.00 12.04 7 VAL B CA 1
ATOM 1764 C C . VAL B 1 7 ? -9.781 34.012 -1.787 1.00 12.16 7 VAL B C 1
ATOM 1765 O O . VAL B 1 7 ? -9.456 34.898 -0.983 1.00 11.82 7 VAL B O 1
ATOM 1769 N N . SER B 1 8 ? -10.682 34.192 -2.748 1.00 12.17 8 SER B N 1
ATOM 1770 C CA . SER B 1 8 ? -11.559 35.358 -2.775 1.00 12.47 8 SER B CA 1
ATOM 1771 C C . SER B 1 8 ? -13.005 34.903 -2.670 1.00 12.79 8 SER B C 1
ATOM 1772 O O . SER B 1 8 ? -13.357 33.812 -3.123 1.00 12.24 8 SER B O 1
ATOM 1775 N N . VAL B 1 9 ? -13.830 35.752 -2.065 1.00 13.12 9 VAL B N 1
ATOM 1776 C CA . VAL B 1 9 ? -15.244 35.465 -1.864 1.00 13.60 9 VAL B CA 1
ATOM 1777 C C . VAL B 1 9 ? -16.036 36.654 -2.403 1.00 14.26 9 VAL B C 1
ATOM 1778 O O . VAL B 1 9 ? -15.939 37.760 -1.870 1.00 14.26 9 VAL B O 1
ATOM 1782 N N . ASN B 1 10 ? -16.799 36.423 -3.470 1.00 15.04 10 ASN B N 1
ATOM 1783 C CA . ASN B 1 10 ? -17.482 37.490 -4.200 1.00 15.76 10 ASN B CA 1
ATOM 1784 C C . ASN B 1 10 ? -16.558 38.678 -4.500 1.00 16.24 10 ASN B C 1
ATOM 1785 O O . ASN B 1 10 ? -16.914 39.839 -4.276 1.00 16.52 10 ASN B O 1
ATOM 1790 N N . GLY B 1 11 ? -15.362 38.366 -4.990 1.00 16.08 11 GLY B N 1
ATOM 1791 C CA . GLY B 1 11 ? -14.395 39.383 -5.392 1.00 16.46 11 GLY B CA 1
ATOM 1792 C C . GLY B 1 11 ? -13.503 39.903 -4.279 1.00 16.47 11 GLY B C 1
ATOM 1793 O O . GLY B 1 11 ? -12.529 40.600 -4.554 1.00 17.43 11 GLY B O 1
ATOM 1794 N N . ALA B 1 12 ? -13.821 39.563 -3.030 1.00 16.42 12 ALA B N 1
ATOM 1795 C CA . ALA B 1 12 ? -13.044 40.001 -1.872 1.00 16.16 12 ALA B CA 1
ATOM 1796 C C . ALA B 1 12 ? -11.890 39.045 -1.566 1.00 16.02 12 ALA B C 1
ATOM 1797 O O . ALA B 1 12 ? -12.109 37.933 -1.079 1.00 14.91 12 ALA B O 1
ATOM 1799 N N . ASP B 1 13 ? -10.669 39.502 -1.843 1.00 16.35 13 ASP B N 1
ATOM 1800 C CA . ASP B 1 13 ? -9.438 38.760 -1.558 1.00 16.74 13 ASP B CA 1
ATOM 1801 C C . ASP B 1 13 ? -9.267 38.590 -0.045 1.00 16.65 13 ASP B C 1
ATOM 1802 O O . ASP B 1 13 ? -9.197 39.577 0.683 1.00 16.68 13 ASP B O 1
ATOM 1807 N N . GLN B 1 14 ? -9.190 37.346 0.422 1.00 16.08 14 GLN B N 1
ATOM 1808 C CA . GLN B 1 14 ? -9.099 37.065 1.860 1.00 16.05 14 GLN B CA 1
ATOM 1809 C C . GLN B 1 14 ? -7.682 37.202 2.419 1.00 15.72 14 GLN B C 1
ATOM 1810 O O . GLN B 1 14 ? -7.495 37.223 3.640 1.00 16.14 14 GLN B O 1
ATOM 1816 N N . GLY B 1 15 ? -6.692 37.290 1.532 1.00 15.14 15 GLY B N 1
ATOM 1817 C CA . GLY B 1 15 ? -5.310 37.557 1.924 1.00 14.88 15 GLY B CA 1
ATOM 1818 C C . GLY B 1 15 ? -4.403 36.345 1.869 1.00 14.91 15 GLY B C 1
ATOM 1819 O O . GLY B 1 15 ? -4.847 35.211 2.067 1.00 14.24 15 GLY B O 1
ATOM 1820 N N . GLN B 1 16 ? -3.117 36.598 1.619 1.00 14.50 16 GLN B N 1
ATOM 1821 C CA . GLN B 1 16 ? -2.123 35.536 1.443 1.00 14.92 16 GLN B CA 1
ATOM 1822 C C . GLN B 1 16 ? -2.152 34.497 2.557 1.00 14.11 16 GLN B C 1
ATOM 1823 O O . GLN B 1 16 ? -1.977 34.827 3.732 1.00 14.01 16 GLN B O 1
ATOM 1829 N N . LEU B 1 17 ? -2.379 33.246 2.156 1.00 13.46 17 LEU B N 1
ATOM 1830 C CA . LEU B 1 17 ? -2.399 32.076 3.029 1.00 13.42 17 LEU B CA 1
ATOM 1831 C C . LEU B 1 17 ? -3.443 32.083 4.141 1.00 12.73 17 LEU B C 1
ATOM 1832 O O . LEU B 1 17 ? -3.423 31.202 4.997 1.00 12.64 17 LEU B O 1
ATOM 1837 N N . LYS B 1 18 ? -4.380 33.025 4.113 1.00 12.57 18 LYS B N 1
ATOM 1838 C CA . LYS B 1 18 ? -5.385 33.074 5.170 1.00 12.58 18 LYS B CA 1
ATOM 1839 C C . LYS B 1 18 ? -6.366 31.930 4.976 1.00 12.01 18 LYS B C 1
ATOM 1840 O O . LYS B 1 18 ? -7.016 31.829 3.932 1.00 11.99 18 LYS B O 1
ATOM 1846 N N . GLY B 1 19 ? -6.452 31.073 5.989 1.00 11.63 19 GLY B N 1
ATOM 1847 C CA . GLY B 1 19 ? -7.286 29.884 5.936 1.00 11.34 19 GLY B CA 1
ATOM 1848 C C . GLY B 1 19 ? -6.762 28.785 5.031 1.00 11.02 19 GLY B C 1
ATOM 1849 O O . GLY B 1 19 ? -7.485 27.829 4.754 1.00 10.95 19 GLY B O 1
ATOM 1850 N N . ILE B 1 20 ? -5.504 28.895 4.594 1.00 10.94 20 ILE B N 1
ATOM 1851 C CA . ILE B 1 20 ? -4.934 27.954 3.621 1.00 11.07 20 ILE B CA 1
ATOM 1852 C C . ILE B 1 20 ? -3.959 26.978 4.274 1.00 11.26 20 ILE B C 1
ATOM 1853 O O . ILE B 1 20 ? -3.088 27.378 5.065 1.00 11.97 20 ILE B O 1
ATOM 1858 N N . ARG B 1 21 ? -4.114 25.701 3.946 1.00 11.06 21 ARG B N 1
ATOM 1859 C CA . ARG B 1 21 ? -3.131 24.676 4.276 1.00 10.92 21 ARG B CA 1
ATOM 1860 C C . ARG B 1 21 ? -2.242 24.543 3.051 1.00 11.01 21 ARG B C 1
ATOM 1861 O O . ARG B 1 21 ? -2.723 24.208 1.965 1.00 11.36 21 ARG B O 1
ATOM 1869 N N . ALA B 1 22 ? -0.956 24.819 3.229 1.00 11.21 22 ALA B N 1
ATOM 1870 C CA . ALA B 1 22 ? -0.048 24.966 2.100 1.00 11.19 22 ALA B CA 1
ATOM 1871 C C . ALA B 1 22 ? 1.256 24.203 2.304 1.00 11.09 22 ALA B C 1
ATOM 1872 O O . ALA B 1 22 ? 1.699 24.008 3.447 1.00 11.12 22 ALA B O 1
ATOM 1874 N N . PRO B 1 23 ? 1.883 23.783 1.189 1.00 10.97 23 PRO B N 1
ATOM 1875 C CA . PRO B 1 23 ? 3.187 23.122 1.215 1.00 10.91 23 PRO B CA 1
ATOM 1876 C C . PRO B 1 23 ? 4.332 24.106 1.436 1.00 10.85 23 PRO B C 1
ATOM 1877 O O . PRO B 1 23 ? 4.136 25.320 1.376 1.00 10.78 23 PRO B O 1
ATOM 1881 N N . ALA B 1 24 ? 5.519 23.561 1.684 1.00 10.70 24 ALA B N 1
ATOM 1882 C CA . ALA B 1 24 ? 6.728 24.345 1.908 1.00 10.79 24 ALA B CA 1
ATOM 1883 C C . ALA B 1 24 ? 7.320 24.896 0.618 1.00 10.83 24 ALA B C 1
ATOM 1884 O O . ALA B 1 24 ? 8.131 25.824 0.650 1.00 11.22 24 ALA B O 1
ATOM 1886 N N . ASN B 1 25 ? 6.946 24.298 -0.510 1.00 10.46 25 ASN B N 1
ATOM 1887 C CA . ASN B 1 25 ? 7.481 24.686 -1.803 1.00 10.05 25 ASN B CA 1
ATOM 1888 C C . ASN B 1 25 ? 6.506 24.343 -2.909 1.00 9.55 25 ASN B C 1
ATOM 1889 O O . ASN B 1 25 ? 5.426 23.810 -2.647 1.00 9.30 25 ASN B O 1
ATOM 1894 N N . ASN B 1 26 ? 6.898 24.651 -4.140 1.00 9.23 26 ASN B N 1
ATOM 1895 C CA . ASN B 1 26 ? 6.019 24.489 -5.298 1.00 8.95 26 ASN B CA 1
ATOM 1896 C C . ASN B 1 26 ? 6.186 23.175 -6.069 1.00 8.85 26 ASN B C 1
ATOM 1897 O O . ASN B 1 26 ? 5.695 23.058 -7.186 1.00 8.65 26 ASN B O 1
ATOM 1902 N N . ASN B 1 27 ? 6.849 22.180 -5.483 1.00 8.77 27 ASN B N 1
ATOM 1903 C CA . ASN B 1 27 ? 7.032 20.891 -6.151 1.00 8.90 27 ASN B CA 1
ATOM 1904 C C . ASN B 1 27 ? 5.763 20.059 -6.192 1.00 8.88 27 ASN B C 1
ATOM 1905 O O . ASN B 1 27 ? 4.956 20.106 -5.270 1.00 8.67 27 ASN B O 1
ATOM 1910 N N . PRO B 1 28 ? 5.585 19.286 -7.268 1.00 8.82 28 PRO B N 1
ATOM 1911 C CA . PRO B 1 28 ? 4.359 18.524 -7.388 1.00 8.91 28 PRO B CA 1
ATOM 1912 C C . PRO B 1 28 ? 4.299 17.293 -6.504 1.00 8.99 28 PRO B C 1
ATOM 1913 O O . PRO B 1 28 ? 5.328 16.727 -6.112 1.00 9.07 28 PRO B O 1
ATOM 1917 N N . VAL B 1 29 ? 3.077 16.896 -6.193 1.00 9.07 29 VAL B N 1
ATOM 1918 C CA . VAL B 1 29 ? 2.800 15.568 -5.696 1.00 9.20 29 VAL B CA 1
ATOM 1919 C C . VAL B 1 29 ? 2.688 14.654 -6.916 1.00 9.60 29 VAL B C 1
ATOM 1920 O O . VAL B 1 29 ? 2.086 15.033 -7.924 1.00 9.36 29 VAL B O 1
ATOM 1924 N N . THR B 1 30 ? 3.296 13.471 -6.850 1.00 9.85 30 THR B N 1
ATOM 1925 C CA . THR B 1 30 ? 3.233 12.531 -7.972 1.00 10.30 30 THR B CA 1
ATOM 1926 C C . THR B 1 30 ? 2.697 11.143 -7.628 1.00 10.49 30 THR B C 1
ATOM 1927 O O . THR B 1 30 ? 2.459 10.345 -8.531 1.00 10.65 30 THR B O 1
ATOM 1931 N N . ASP B 1 31 ? 2.514 10.858 -6.337 1.00 10.70 31 ASP B N 1
ATOM 1932 C CA . ASP B 1 31 ? 2.013 9.564 -5.872 1.00 10.92 31 ASP B CA 1
ATOM 1933 C C . ASP B 1 31 ? 0.562 9.728 -5.442 1.00 10.88 31 ASP B C 1
ATOM 1934 O O . ASP B 1 31 ? 0.279 10.299 -4.386 1.00 10.75 31 ASP B O 1
ATOM 1939 N N . VAL B 1 32 ? -0.364 9.233 -6.262 1.00 10.84 32 VAL B N 1
ATOM 1940 C CA . VAL B 1 32 ? -1.788 9.387 -5.955 1.00 10.78 32 VAL B CA 1
ATOM 1941 C C . VAL B 1 32 ? -2.261 8.561 -4.754 1.00 11.29 32 VAL B C 1
ATOM 1942 O O . VAL B 1 32 ? -3.367 8.780 -4.267 1.00 10.66 32 VAL B O 1
ATOM 1946 N N . MET B 1 33 ? -1.429 7.635 -4.278 1.00 12.01 33 MET B N 1
ATOM 1947 C CA . MET B 1 33 ? -1.757 6.852 -3.079 1.00 13.62 33 MET B CA 1
ATOM 1948 C C . MET B 1 33 ? -1.113 7.414 -1.805 1.00 12.96 33 MET B C 1
ATOM 1949 O O . MET B 1 33 ? -1.337 6.894 -0.712 1.00 13.00 33 MET B O 1
ATOM 1954 N N . SER B 1 34 ? -0.331 8.481 -1.945 1.00 12.68 34 SER B N 1
ATOM 1955 C CA . SER B 1 34 ? 0.261 9.165 -0.797 1.00 12.70 34 SER B CA 1
ATOM 1956 C C . SER B 1 34 ? -0.788 10.020 -0.108 1.00 12.56 34 SER B C 1
ATOM 1957 O O . SER B 1 34 ? -1.671 10.568 -0.762 1.00 12.21 34 SER B O 1
ATOM 1960 N N . SER B 1 35 ? -0.670 10.170 1.208 1.00 12.46 35 SER B N 1
ATOM 1961 C CA . SER B 1 35 ? -1.512 11.125 1.929 1.00 12.38 35 SER B CA 1
ATOM 1962 C C . SER B 1 35 ? -1.318 12.559 1.410 1.00 11.78 35 SER B C 1
ATOM 1963 O O . SER B 1 35 ? -2.192 13.401 1.585 1.00 11.27 35 SER B O 1
ATOM 1966 N N . ASP B 1 36 ? -0.179 12.833 0.766 1.00 11.26 36 ASP B N 1
ATOM 1967 C CA . ASP B 1 36 ? 0.065 14.135 0.143 1.00 11.14 36 ASP B CA 1
ATOM 1968 C C . ASP B 1 36 ? -0.944 14.462 -0.956 1.00 10.19 36 ASP B C 1
ATOM 1969 O O . ASP B 1 36 ? -1.107 15.624 -1.305 1.00 9.84 36 ASP B O 1
ATOM 1974 N N . ILE B 1 37 ? -1.613 13.451 -1.508 1.00 9.48 37 ILE B N 1
ATOM 1975 C CA . ILE B 1 37 ? -2.638 13.708 -2.528 1.00 9.21 37 ILE B CA 1
ATOM 1976 C C . ILE B 1 37 ? -3.863 14.444 -1.964 1.00 9.20 37 ILE B C 1
ATOM 1977 O O . ILE B 1 37 ? -4.636 15.018 -2.727 1.00 8.90 37 ILE B O 1
ATOM 1982 N N . ILE B 1 38 ? -4.043 14.432 -0.645 1.00 9.32 38 ILE B N 1
ATOM 1983 C CA . ILE B 1 38 ? -5.237 15.036 -0.039 1.00 9.45 38 ILE B CA 1
ATOM 1984 C C . ILE B 1 38 ? -5.159 16.570 -0.071 1.00 9.85 38 ILE B C 1
ATOM 1985 O O . ILE B 1 38 ? -5.964 17.218 -0.750 1.00 9.66 38 ILE B O 1
ATOM 1990 N N A CYS B 1 39 ? -4.198 17.139 0.654 0.75 10.04 39 CYS B N 1
ATOM 1991 N N B CYS B 1 39 ? -4.198 17.128 0.671 0.25 10.04 39 CYS B N 1
ATOM 1992 C CA A CYS B 1 39 ? -4.023 18.591 0.732 0.75 10.46 39 CYS B CA 1
ATOM 1993 C CA B CYS B 1 39 ? -3.994 18.580 0.776 0.25 10.32 39 CYS B CA 1
ATOM 1994 C C A CYS B 1 39 ? -2.564 18.998 0.480 0.75 10.27 39 CYS B C 1
ATOM 1995 C C B CYS B 1 39 ? -2.549 18.983 0.506 0.25 10.19 39 CYS B C 1
ATOM 1996 O O A CYS B 1 39 ? -2.172 20.115 0.827 0.75 10.31 39 CYS B O 1
ATOM 1997 O O B CYS B 1 39 ? -2.137 20.072 0.908 0.25 10.21 39 CYS B O 1
ATOM 2002 N N . ASN B 1 40 ? -1.782 18.114 -0.152 1.00 9.99 40 ASN B N 1
ATOM 2003 C CA . ASN B 1 40 ? -0.318 18.311 -0.332 1.00 10.05 40 ASN B CA 1
ATOM 2004 C C . ASN B 1 40 ? 0.414 17.977 0.973 1.00 10.42 40 ASN B C 1
ATOM 2005 O O . ASN B 1 40 ? -0.212 17.592 1.967 1.00 10.22 40 ASN B O 1
ATOM 2010 N N . ALA B 1 41 ? 1.740 18.099 0.957 1.00 10.78 41 ALA B N 1
ATOM 2011 C CA . ALA B 1 41 ? 2.553 17.915 2.154 1.00 11.08 41 ALA B CA 1
ATOM 2012 C C . ALA B 1 41 ? 2.523 19.228 2.927 1.00 11.17 41 ALA B C 1
ATOM 2013 O O . ALA B 1 41 ? 3.315 20.139 2.684 1.00 11.62 41 ALA B O 1
ATOM 2015 N N . VAL B 1 42 ? 1.577 19.332 3.849 1.00 11.55 42 VAL B N 1
ATOM 2016 C CA . VAL B 1 42 ? 1.285 20.597 4.506 1.00 11.73 42 VAL B CA 1
ATOM 2017 C C . VAL B 1 42 ? 2.344 20.956 5.545 1.00 12.19 42 VAL B C 1
ATOM 2018 O O . VAL B 1 42 ? 2.620 20.176 6.458 1.00 12.27 42 VAL B O 1
ATOM 2022 N N . THR B 1 43 ? 2.928 22.140 5.401 1.00 12.67 43 THR B N 1
ATOM 2023 C CA . THR B 1 43 ? 3.813 22.695 6.431 1.00 13.69 43 THR B CA 1
ATOM 2024 C C . THR B 1 43 ? 3.361 24.063 6.932 1.00 14.89 43 THR B C 1
ATOM 2025 O O . THR B 1 43 ? 3.928 24.575 7.901 1.00 14.99 43 THR B O 1
ATOM 2029 N N . MET B 1 44 ? 2.367 24.657 6.268 1.00 16.54 44 MET B N 1
ATOM 2030 C CA . MET B 1 44 ? 1.826 25.943 6.670 1.00 18.22 44 MET B CA 1
ATOM 2031 C C . MET B 1 44 ? 0.347 25.764 6.979 1.00 17.10 44 MET B C 1
ATOM 2032 O O . MET B 1 44 ? -0.407 25.286 6.150 1.00 15.94 44 MET B O 1
ATOM 2037 N N . LYS B 1 45 ? -0.044 26.157 8.182 1.00 16.76 45 LYS B N 1
ATOM 2038 C CA . LYS B 1 45 ? -1.317 25.748 8.766 1.00 17.08 45 LYS B CA 1
ATOM 2039 C C . LYS B 1 45 ? -1.734 26.809 9.784 1.00 17.29 45 LYS B C 1
ATOM 2040 O O . LYS B 1 45 ? -0.980 27.088 10.719 1.00 17.41 45 LYS B O 1
ATOM 2046 N N . ASP B 1 46 ? -2.916 27.406 9.599 1.00 16.95 46 ASP B N 1
ATOM 2047 C CA . ASP B 1 46 ? -3.428 28.424 10.526 1.00 16.44 46 ASP B CA 1
ATOM 2048 C C . ASP B 1 46 ? -4.801 28.044 11.086 1.00 16.05 46 ASP B C 1
ATOM 2049 O O . ASP B 1 46 ? -5.348 26.989 10.754 1.00 15.06 46 ASP B O 1
ATOM 2054 N N . SER B 1 47 ? -5.334 28.898 11.958 1.00 16.14 47 SER B N 1
ATOM 2055 C CA . SER B 1 47 ? -6.599 28.637 12.641 1.00 16.63 47 SER B CA 1
ATOM 2056 C C . SER B 1 47 ? -7.776 29.419 12.042 1.00 16.19 47 SER B C 1
ATOM 2057 O O . SER B 1 47 ? -8.875 29.436 12.612 1.00 16.33 47 SER B O 1
ATOM 2060 N N . ASN B 1 48 ? -7.551 30.061 10.898 1.00 15.46 48 ASN B N 1
ATOM 2061 C CA . ASN B 1 48 ? -8.567 30.897 10.268 1.00 15.24 48 ASN B CA 1
ATOM 2062 C C . ASN B 1 48 ? -9.503 30.072 9.414 1.00 14.26 48 ASN B C 1
ATOM 2063 O O . ASN B 1 48 ? -9.057 29.214 8.660 1.00 14.35 48 ASN B O 1
ATOM 2068 N N . VAL B 1 49 ? -10.797 30.338 9.546 1.00 13.23 49 VAL B N 1
ATOM 2069 C CA . VAL B 1 49 ? -11.813 29.680 8.728 1.00 12.63 49 VAL B CA 1
ATOM 2070 C C . VAL B 1 49 ? -12.569 30.759 7.959 1.00 12.57 49 VAL B C 1
ATOM 2071 O O . VAL B 1 49 ? -13.162 31.663 8.555 1.00 12.63 49 VAL B O 1
ATOM 2075 N N . LEU B 1 50 ? -12.548 30.654 6.632 1.00 12.05 50 LEU B N 1
ATOM 2076 C CA . LEU B 1 50 ? -13.094 31.683 5.760 1.00 12.16 50 LEU B CA 1
ATOM 2077 C C . LEU B 1 50 ? -14.602 31.518 5.628 1.00 12.19 50 LEU B C 1
ATOM 2078 O O . LEU B 1 50 ? -15.094 30.413 5.416 1.00 12.25 50 LEU B O 1
ATOM 2083 N N . THR B 1 51 ? -15.329 32.626 5.755 1.00 12.36 51 THR B N 1
ATOM 2084 C CA . THR B 1 51 ? -16.778 32.614 5.613 1.00 12.52 51 THR B CA 1
ATOM 2085 C C . THR B 1 51 ? -17.123 32.658 4.132 1.00 12.25 51 THR B C 1
ATOM 2086 O O . THR B 1 51 ? -16.698 33.566 3.422 1.00 12.06 51 THR B O 1
ATOM 2090 N N . VAL B 1 52 ? -17.881 31.669 3.669 1.00 11.95 52 VAL B N 1
ATOM 2091 C CA . VAL B 1 52 ? -18.285 31.593 2.268 1.00 12.10 52 VAL B CA 1
ATOM 2092 C C . VAL B 1 52 ? -19.793 31.386 2.192 1.00 12.34 52 VAL B C 1
ATOM 2093 O O . VAL B 1 52 ? -20.290 30.301 2.479 1.00 12.29 52 VAL B O 1
ATOM 2097 N N . PRO B 1 53 ? -20.532 32.436 1.805 1.00 12.81 53 PRO B N 1
ATOM 2098 C CA . PRO B 1 53 ? -21.962 32.243 1.606 1.00 12.78 53 PRO B CA 1
ATOM 2099 C C . PRO B 1 53 ? -22.256 31.196 0.537 1.00 12.84 53 PRO B C 1
ATOM 2100 O O . PRO B 1 53 ? -21.620 31.198 -0.517 1.00 13.44 53 PRO B O 1
ATOM 2104 N N . ALA B 1 54 ? -23.201 30.301 0.809 1.00 12.78 54 ALA B N 1
ATOM 2105 C CA . ALA B 1 54 ? -23.685 29.399 -0.226 1.00 12.79 54 ALA B CA 1
ATOM 2106 C C . ALA B 1 54 ? -24.125 30.266 -1.413 1.00 12.75 54 ALA B C 1
ATOM 2107 O O . ALA B 1 54 ? -24.806 31.278 -1.231 1.00 13.30 54 ALA B O 1
ATOM 2109 N N . GLY B 1 55 ? -23.699 29.903 -2.616 1.00 12.84 55 GLY B N 1
ATOM 2110 C CA . GLY B 1 55 ? -24.014 30.693 -3.806 1.00 12.91 55 GLY B CA 1
ATOM 2111 C C . GLY B 1 55 ? -22.936 31.687 -4.202 1.00 13.15 55 GLY B C 1
ATOM 2112 O O . GLY B 1 55 ? -22.988 32.248 -5.292 1.00 13.69 55 GLY B O 1
ATOM 2113 N N . ALA B 1 56 ? -21.953 31.902 -3.329 1.00 12.86 56 ALA B N 1
ATOM 2114 C CA . ALA B 1 56 ? -20.912 32.894 -3.580 1.00 12.82 56 ALA B CA 1
ATOM 2115 C C . ALA B 1 56 ? -20.021 32.492 -4.749 1.00 12.77 56 ALA B C 1
ATOM 2116 O O . ALA B 1 56 ? -19.826 31.304 -5.019 1.00 12.43 56 ALA B O 1
ATOM 2118 N N . LYS B 1 57 ? -19.494 33.493 -5.451 1.00 12.93 57 LYS B N 1
ATOM 2119 C CA . LYS B 1 57 ? -18.447 33.261 -6.436 1.00 13.24 57 LYS B CA 1
ATOM 2120 C C . LYS B 1 57 ? -17.121 33.138 -5.693 1.00 12.38 57 LYS B C 1
ATOM 2121 O O . LYS B 1 57 ? -16.691 34.075 -5.017 1.00 11.84 57 LYS B O 1
ATOM 2127 N N . VAL B 1 58 ? -16.488 31.976 -5.812 1.00 11.60 58 VAL B N 1
ATOM 2128 C CA . VAL B 1 58 ? -15.258 31.693 -5.081 1.00 11.05 58 VAL B CA 1
ATOM 2129 C C . VAL B 1 58 ? -14.072 31.677 -6.024 1.00 10.62 58 VAL B C 1
ATOM 2130 O O . VAL B 1 58 ? -14.076 30.966 -7.030 1.00 10.53 58 VAL B O 1
ATOM 2134 N N . GLY B 1 59 ? -13.065 32.479 -5.695 1.00 10.05 59 GLY B N 1
ATOM 2135 C CA . GLY B 1 59 ? -11.822 32.496 -6.437 1.00 9.85 59 GLY B CA 1
ATOM 2136 C C . GLY B 1 59 ? -10.768 31.754 -5.640 1.00 9.64 59 GLY B C 1
ATOM 2137 O O . GLY B 1 59 ? -10.725 31.844 -4.414 1.00 9.56 59 GLY B O 1
ATOM 2138 N N . HIS B 1 60 ? -9.936 30.999 -6.341 1.00 9.52 60 HIS B N 1
ATOM 2139 C CA . HIS B 1 60 ? -8.712 30.463 -5.757 1.00 9.52 60 HIS B CA 1
ATOM 2140 C C . HIS B 1 60 ? -7.539 30.929 -6.612 1.00 9.53 60 HIS B C 1
ATOM 2141 O O . HIS B 1 60 ? -7.607 30.903 -7.846 1.00 9.36 60 HIS B O 1
ATOM 2148 N N . PHE B 1 61 ? -6.492 31.401 -5.932 1.00 9.60 61 PHE B N 1
ATOM 2149 C CA . PHE B 1 61 ? -5.351 32.050 -6.569 1.00 9.75 61 PHE B CA 1
ATOM 2150 C C . PHE B 1 61 ? -4.105 31.197 -6.445 1.00 9.55 61 PHE B C 1
ATOM 2151 O O . PHE B 1 61 ? -3.781 30.699 -5.358 1.00 9.43 61 PHE B O 1
ATOM 2159 N N . TRP B 1 62 ? -3.389 31.076 -7.561 1.00 9.39 62 TRP B N 1
ATOM 2160 C CA . TRP B 1 62 ? -2.191 30.259 -7.648 1.00 9.47 62 TRP B CA 1
ATOM 2161 C C . TRP B 1 62 ? -1.031 31.143 -8.055 1.00 9.78 62 TRP B C 1
ATOM 2162 O O . TRP B 1 62 ? -1.182 32.019 -8.914 1.00 9.75 62 TRP B O 1
ATOM 2173 N N . GLY B 1 63 ? 0.116 30.891 -7.439 1.00 9.97 63 GLY B N 1
ATOM 2174 C CA . GLY B 1 63 ? 1.334 31.657 -7.687 1.00 10.52 63 GLY B CA 1
ATOM 2175 C C . GLY B 1 63 ? 2.535 30.740 -7.813 1.00 10.82 63 GLY B C 1
ATOM 2176 O O . GLY B 1 63 ? 2.619 29.695 -7.168 1.00 10.77 63 GLY B O 1
ATOM 2177 N N . HIS B 1 64 ? 3.484 31.141 -8.648 1.00 11.67 64 HIS B N 1
ATOM 2178 C CA . HIS B 1 64 ? 4.672 30.341 -8.892 1.00 12.46 64 HIS B CA 1
ATOM 2179 C C . HIS B 1 64 ? 5.370 30.011 -7.573 1.00 13.29 64 HIS B C 1
ATOM 2180 O O . HIS B 1 64 ? 5.735 28.857 -7.327 1.00 12.62 64 HIS B O 1
ATOM 2187 N N A GLU B 1 65 ? 5.566 31.029 -6.740 0.50 13.97 65 GLU B N 1
ATOM 2188 N N B GLU B 1 65 ? 5.541 31.045 -6.749 0.50 13.87 65 GLU B N 1
ATOM 2189 C CA A GLU B 1 65 ? 6.092 30.854 -5.391 0.50 14.91 65 GLU B CA 1
ATOM 2190 C CA B GLU B 1 65 ? 6.106 30.940 -5.409 0.50 14.77 65 GLU B CA 1
ATOM 2191 C C A GLU B 1 65 ? 5.121 31.519 -4.431 0.50 15.21 65 GLU B C 1
ATOM 2192 C C B GLU B 1 65 ? 5.093 31.503 -4.429 0.50 15.13 65 GLU B C 1
ATOM 2193 O O A GLU B 1 65 ? 4.160 32.153 -4.863 0.50 14.93 65 GLU B O 1
ATOM 2194 O O B GLU B 1 65 ? 4.073 32.052 -4.844 0.50 14.88 65 GLU B O 1
ATOM 2205 N N . ILE B 1 66 ? 5.365 31.377 -3.132 1.00 15.83 66 ILE B N 1
ATOM 2206 C CA . ILE B 1 66 ? 4.570 32.087 -2.132 1.00 16.96 66 ILE B CA 1
ATOM 2207 C C . ILE B 1 66 ? 4.856 33.567 -2.364 1.00 17.52 66 ILE B C 1
ATOM 2208 O O . ILE B 1 66 ? 6.019 33.983 -2.361 1.00 18.79 66 ILE B O 1
ATOM 2213 N N . GLY B 1 67 ? 3.804 34.339 -2.620 1.00 17.71 67 GLY B N 1
ATOM 2214 C CA . GLY B 1 67 ? 3.950 35.738 -2.987 1.00 18.33 67 GLY B CA 1
ATOM 2215 C C . GLY B 1 67 ? 3.715 36.013 -4.456 1.00 18.84 67 GLY B C 1
ATOM 2216 O O . GLY B 1 67 ? 3.553 37.168 -4.846 1.00 18.96 67 GLY B O 1
ATOM 2217 N N . GLY B 1 68 ? 3.692 34.959 -5.276 1.00 19.20 68 GLY B N 1
ATOM 2218 C CA . GLY B 1 68 ? 3.430 35.086 -6.709 1.00 19.77 68 GLY B CA 1
ATOM 2219 C C . GLY B 1 68 ? 4.677 34.878 -7.552 1.00 20.59 68 GLY B C 1
ATOM 2220 O O . GLY B 1 68 ? 5.247 33.787 -7.569 1.00 19.83 68 GLY B O 1
ATOM 2221 N N . ALA B 1 69 ? 5.102 35.928 -8.252 1.00 21.90 69 ALA B N 1
ATOM 2222 C CA . ALA B 1 69 ? 6.277 35.853 -9.123 1.00 23.50 69 ALA B CA 1
ATOM 2223 C C . ALA B 1 69 ? 7.561 35.566 -8.340 1.00 25.34 69 ALA B C 1
ATOM 2224 O O . ALA B 1 69 ? 7.753 36.080 -7.237 1.00 25.16 69 ALA B O 1
ATOM 2226 N N . ALA B 1 70 ? 8.430 34.740 -8.920 1.00 27.02 70 ALA B N 1
ATOM 2227 C CA . ALA B 1 70 ? 9.731 34.423 -8.328 1.00 29.52 70 ALA B CA 1
ATOM 2228 C C . ALA B 1 70 ? 10.745 35.541 -8.567 1.00 31.71 70 ALA B C 1
ATOM 2229 O O . ALA B 1 70 ? 11.719 35.674 -7.823 1.00 33.51 70 ALA B O 1
ATOM 2231 N N . GLY B 1 71 ? 10.519 36.327 -9.614 1.00 32.84 71 GLY B N 1
ATOM 2232 C CA . GLY B 1 71 ? 11.362 37.477 -9.916 1.00 33.74 71 GLY B CA 1
ATOM 2233 C C . GLY B 1 71 ? 10.680 38.412 -10.897 1.00 34.45 71 GLY B C 1
ATOM 2234 O O . GLY B 1 71 ? 9.479 38.289 -11.146 1.00 33.47 71 GLY B O 1
ATOM 2235 N N . PRO B 1 72 ? 11.443 39.361 -11.466 1.00 35.05 72 PRO B N 1
ATOM 2236 C CA . PRO B 1 72 ? 10.860 40.265 -12.454 1.00 34.59 72 PRO B CA 1
ATOM 2237 C C . PRO B 1 72 ? 10.582 39.534 -13.764 1.00 33.74 72 PRO B C 1
ATOM 2238 O O . PRO B 1 72 ? 11.356 38.654 -14.152 1.00 33.50 72 PRO B O 1
ATOM 2242 N N . ASN B 1 73 ? 9.485 39.890 -14.429 1.00 32.51 73 ASN B N 1
ATOM 2243 C CA . ASN B 1 73 ? 9.112 39.252 -15.690 1.00 32.49 73 ASN B CA 1
ATOM 2244 C C . ASN B 1 73 ? 9.133 37.727 -15.564 1.00 30.13 73 ASN B C 1
ATOM 2245 O O . ASN B 1 73 ? 9.768 37.033 -16.362 1.00 30.10 73 ASN B O 1
ATOM 2250 N N . ASP B 1 74 ? 8.459 37.214 -14.538 1.00 27.08 74 ASP B N 1
ATOM 2251 C CA . ASP B 1 74 ? 8.390 35.776 -14.324 1.00 24.35 74 ASP B CA 1
ATOM 2252 C C . ASP B 1 74 ? 7.372 35.174 -15.285 1.00 23.05 74 ASP B C 1
ATOM 2253 O O . ASP B 1 74 ? 6.160 35.276 -15.068 1.00 23.17 74 ASP B O 1
ATOM 2258 N N . ALA B 1 75 ? 7.878 34.524 -16.330 1.00 21.86 75 ALA B N 1
ATOM 2259 C CA . ALA B 1 75 ? 7.030 33.908 -17.351 1.00 20.94 75 ALA B CA 1
ATOM 2260 C C . ALA B 1 75 ? 6.312 32.644 -16.858 1.00 19.91 75 ALA B C 1
ATOM 2261 O O . ALA B 1 75 ? 5.414 32.148 -17.540 1.00 19.65 75 ALA B O 1
ATOM 2263 N N . ASP B 1 76 ? 6.704 32.123 -15.693 1.00 18.90 76 ASP B N 1
ATOM 2264 C CA . ASP B 1 76 ? 6.099 30.910 -15.136 1.00 18.04 76 ASP B CA 1
ATOM 2265 C C . ASP B 1 76 ? 5.216 31.176 -13.912 1.00 16.56 76 ASP B C 1
ATOM 2266 O O . ASP B 1 76 ? 5.036 30.296 -13.070 1.00 16.04 76 ASP B O 1
ATOM 2271 N N . ASN B 1 77 ? 4.675 32.388 -13.830 1.00 15.28 77 ASN B N 1
ATOM 2272 C CA . ASN B 1 77 ? 3.702 32.769 -12.811 1.00 14.37 77 ASN B CA 1
ATOM 2273 C C . ASN B 1 77 ? 2.414 33.128 -13.553 1.00 13.74 77 ASN B C 1
ATOM 2274 O O . ASN B 1 77 ? 2.457 33.980 -14.452 1.00 14.00 77 ASN B O 1
ATOM 2279 N N . PRO B 1 78 ? 1.270 32.511 -13.228 1.00 12.30 78 PRO B N 1
ATOM 2280 C CA . PRO B 1 78 ? 1.069 31.597 -12.095 1.00 11.79 78 PRO B CA 1
ATOM 2281 C C . PRO B 1 78 ? 1.699 30.209 -12.227 1.00 11.23 78 PRO B C 1
ATOM 2282 O O . PRO B 1 78 ? 1.959 29.560 -11.218 1.00 11.14 78 PRO B O 1
ATOM 2286 N N . ILE B 1 79 ? 1.913 29.751 -13.455 1.00 10.78 79 ILE B N 1
ATOM 2287 C CA . ILE B 1 79 ? 2.513 28.448 -13.713 1.00 10.79 79 ILE B CA 1
ATOM 2288 C C . ILE B 1 79 ? 3.104 28.486 -15.121 1.00 10.76 79 ILE B C 1
ATOM 2289 O O . ILE B 1 79 ? 2.653 29.261 -15.961 1.00 10.73 79 ILE B O 1
ATOM 2294 N N . ALA B 1 80 ? 4.117 27.667 -15.365 1.00 10.94 80 ALA B N 1
ATOM 2295 C CA . ALA B 1 80 ? 4.713 27.561 -16.690 1.00 10.93 80 ALA B CA 1
ATOM 2296 C C . ALA B 1 80 ? 3.653 27.154 -17.717 1.00 11.03 80 ALA B C 1
ATOM 2297 O O . ALA B 1 80 ? 2.830 26.267 -17.456 1.00 10.74 80 ALA B O 1
ATOM 2299 N N . ALA B 1 81 ? 3.672 27.826 -18.868 1.00 11.11 81 ALA B N 1
ATOM 2300 C CA . ALA B 1 81 ? 2.706 27.592 -19.946 1.00 11.18 81 ALA B CA 1
ATOM 2301 C C . ALA B 1 81 ? 2.667 26.136 -20.415 1.00 11.16 81 ALA B C 1
ATOM 2302 O O . ALA B 1 81 ? 1.631 25.666 -20.892 1.00 11.21 81 ALA B O 1
ATOM 2304 N N . SER B 1 82 ? 3.786 25.431 -20.277 1.00 10.95 82 SER B N 1
ATOM 2305 C CA . SER B 1 82 ? 3.886 24.023 -20.665 1.00 10.73 82 SER B CA 1
ATOM 2306 C C . SER B 1 82 ? 2.980 23.087 -19.858 1.00 10.21 82 SER B C 1
ATOM 2307 O O . SER B 1 82 ? 2.641 22.004 -20.326 1.00 10.39 82 SER B O 1
ATOM 2310 N N . HIS B 1 83 ? 2.612 23.506 -18.646 1.00 9.64 83 HIS B N 1
ATOM 2311 C CA . HIS B 1 83 ? 1.937 22.646 -17.673 1.00 9.25 83 HIS B CA 1
ATOM 2312 C C . HIS B 1 83 ? 0.434 22.475 -17.941 1.00 8.99 83 HIS B C 1
ATOM 2313 O O . HIS B 1 83 ? -0.394 22.695 -17.056 1.00 8.53 83 HIS B O 1
ATOM 2320 N N . LYS B 1 84 ? 0.086 22.031 -19.145 1.00 8.93 84 LYS B N 1
ATOM 2321 C CA . LYS B 1 84 ? -1.317 21.901 -19.532 1.00 8.88 84 LYS B CA 1
ATOM 2322 C C . LYS B 1 84 ? -2.022 20.860 -18.679 1.00 8.31 84 LYS B C 1
ATOM 2323 O O . LYS B 1 84 ? -1.467 19.811 -18.361 1.00 8.02 84 LYS B O 1
ATOM 2329 N N . GLY B 1 85 ? -3.262 21.149 -18.325 1.00 7.93 85 GLY B N 1
ATOM 2330 C CA . GLY B 1 85 ? -4.056 20.195 -17.593 1.00 7.68 85 GLY B CA 1
ATOM 2331 C C . GLY B 1 85 ? -5.311 20.797 -17.013 1.00 7.49 85 GLY B C 1
ATOM 2332 O O . GLY B 1 85 ? -5.583 21.987 -17.196 1.00 7.49 85 GLY B O 1
ATOM 2333 N N . PRO B 1 86 ? -6.080 19.969 -16.300 1.00 7.25 86 PRO B N 1
ATOM 2334 C CA . PRO B 1 86 ? -7.338 20.363 -15.688 1.00 7.26 86 PRO B CA 1
ATOM 2335 C C . PRO B 1 86 ? -7.168 21.037 -14.330 1.00 7.36 86 PRO B C 1
ATOM 2336 O O . PRO B 1 86 ? -6.118 20.916 -13.693 1.00 7.25 86 PRO B O 1
ATOM 2340 N N . ILE B 1 87 ? -8.219 21.731 -13.906 1.00 7.46 87 ILE B N 1
ATOM 2341 C CA . ILE B 1 87 ? -8.273 22.375 -12.600 1.00 7.71 87 ILE B CA 1
ATOM 2342 C C . ILE B 1 87 ? -9.594 21.966 -11.981 1.00 7.93 87 ILE B C 1
ATOM 2343 O O . ILE B 1 87 ? -10.633 22.020 -12.641 1.00 7.87 87 ILE B O 1
ATOM 2348 N N A MET B 1 88 ? -9.534 21.501 -10.733 0.75 8.05 88 MET B N 1
ATOM 2349 N N B MET B 1 88 ? -9.548 21.582 -10.707 0.25 8.07 88 MET B N 1
ATOM 2350 C CA A MET B 1 88 ? -10.710 20.993 -10.027 0.75 8.15 88 MET B CA 1
ATOM 2351 C CA B MET B 1 88 ? -10.677 20.947 -10.040 0.25 8.18 88 MET B CA 1
ATOM 2352 C C A MET B 1 88 ? -10.788 21.510 -8.605 0.75 7.99 88 MET B C 1
ATOM 2353 C C B MET B 1 88 ? -10.773 21.406 -8.584 0.25 7.98 88 MET B C 1
ATOM 2354 O O A MET B 1 88 ? -9.788 21.925 -8.020 0.75 7.87 88 MET B O 1
ATOM 2355 O O B MET B 1 88 ? -9.755 21.701 -7.956 0.25 7.92 88 MET B O 1
ATOM 2364 N N . VAL B 1 89 ? -11.997 21.459 -8.056 1.00 7.73 89 VAL B N 1
ATOM 2365 C CA . VAL B 1 89 ? -12.233 21.811 -6.658 1.00 7.53 89 VAL B CA 1
ATOM 2366 C C . VAL B 1 89 ? -13.157 20.754 -6.045 1.00 7.38 89 VAL B C 1
ATOM 2367 O O . VAL B 1 89 ? -14.143 20.344 -6.673 1.00 7.15 89 VAL B O 1
ATOM 2371 N N . TYR B 1 90 ? -12.813 20.316 -4.832 1.00 7.13 90 TYR B N 1
ATOM 2372 C CA . TYR B 1 90 ? -13.623 19.385 -4.057 1.00 7.25 90 TYR B CA 1
ATOM 2373 C C . TYR B 1 90 ? -13.917 20.006 -2.696 1.00 7.21 90 TYR B C 1
ATOM 2374 O O . TYR B 1 90 ? -13.149 20.838 -2.214 1.00 7.14 90 TYR B O 1
ATOM 2383 N N . LEU B 1 91 ? -15.021 19.579 -2.078 1.00 7.20 91 LEU B N 1
ATOM 2384 C CA . LEU B 1 91 ? -15.312 19.903 -0.685 1.00 7.34 91 LEU B CA 1
ATOM 2385 C C . LEU B 1 91 ? -15.459 18.627 0.128 1.00 7.34 91 LEU B C 1
ATOM 2386 O O . LEU B 1 91 ? -15.856 17.592 -0.400 1.00 7.10 91 LEU B O 1
ATOM 2391 N N . ALA B 1 92 ? -15.164 18.721 1.423 1.00 7.46 92 ALA B N 1
ATOM 2392 C CA . ALA B 1 92 ? -15.474 17.660 2.375 1.00 7.73 92 ALA B CA 1
ATOM 2393 C C . ALA B 1 92 ? -15.997 18.286 3.655 1.00 8.00 92 ALA B C 1
ATOM 2394 O O . ALA B 1 92 ? -15.406 19.230 4.171 1.00 7.70 92 ALA B O 1
ATOM 2396 N N . LYS B 1 93 ? -17.105 17.755 4.162 1.00 8.55 93 LYS B N 1
ATOM 2397 C CA . LYS B 1 93 ? -17.659 18.215 5.427 1.00 9.17 93 LYS B CA 1
ATOM 2398 C C . LYS B 1 93 ? -16.771 17.747 6.566 1.00 9.38 93 LYS B C 1
ATOM 2399 O O . LYS B 1 93 ? -16.327 16.608 6.578 1.00 9.80 93 LYS B O 1
ATOM 2405 N N . VAL B 1 94 ? -16.502 18.640 7.510 1.00 9.74 94 VAL B N 1
ATOM 2406 C CA . VAL B 1 94 ? -15.624 18.331 8.647 1.00 10.10 94 VAL B CA 1
ATOM 2407 C C . VAL B 1 94 ? -16.210 18.890 9.938 1.00 10.64 94 VAL B C 1
ATOM 2408 O O . VAL B 1 94 ? -17.124 19.701 9.904 1.00 10.68 94 VAL B O 1
ATOM 2412 N N . ASP B 1 95 ? -15.687 18.450 11.076 1.00 11.26 95 ASP B N 1
ATOM 2413 C CA . ASP B 1 95 ? -16.181 18.941 12.368 1.00 11.95 95 ASP B CA 1
ATOM 2414 C C . ASP B 1 95 ? -15.793 20.397 12.629 1.00 11.47 95 ASP B C 1
ATOM 2415 O O . ASP B 1 95 ? -16.622 21.215 13.022 1.00 11.37 95 ASP B O 1
ATOM 2420 N N . ASN B 1 96 ? -14.522 20.713 12.394 1.00 10.86 96 ASN B N 1
ATOM 2421 C CA . ASN B 1 96 ? -14.001 22.053 12.566 1.00 10.74 96 ASN B CA 1
ATOM 2422 C C . ASN B 1 96 ? -12.884 22.182 11.556 1.00 10.45 96 ASN B C 1
ATOM 2423 O O . ASN B 1 96 ? -11.924 21.424 11.618 1.00 10.39 96 ASN B O 1
ATOM 2428 N N . ALA B 1 97 ? -13.023 23.114 10.619 1.00 10.19 97 ALA B N 1
ATOM 2429 C CA . ALA B 1 97 ? -12.076 23.250 9.514 1.00 10.21 97 ALA B CA 1
ATOM 2430 C C . ALA B 1 97 ? -10.692 23.694 9.979 1.00 10.34 97 ALA B C 1
ATOM 2431 O O . ALA B 1 97 ? -9.701 23.417 9.300 1.00 10.04 97 ALA B O 1
ATOM 2433 N N . ALA B 1 98 ? -10.625 24.379 11.120 1.00 10.58 98 ALA B N 1
ATOM 2434 C CA . ALA B 1 98 ? -9.354 24.861 11.664 1.00 11.23 98 ALA B CA 1
ATOM 2435 C C . ALA B 1 98 ? -8.540 23.772 12.350 1.00 11.87 98 ALA B C 1
ATOM 2436 O O . ALA B 1 98 ? -7.323 23.920 12.477 1.00 12.96 98 ALA B O 1
ATOM 2438 N N . THR B 1 99 ? -9.185 22.689 12.782 1.00 12.15 99 THR B N 1
ATOM 2439 C CA . THR B 1 99 ? -8.508 21.648 13.564 1.00 12.52 99 THR B CA 1
ATOM 2440 C C . THR B 1 99 ? -8.554 20.239 12.969 1.00 12.66 99 THR B C 1
ATOM 2441 O O . THR B 1 99 ? -7.786 19.372 13.385 1.00 12.86 99 THR B O 1
ATOM 2445 N N . THR B 1 100 ? -9.441 19.995 12.006 1.00 12.64 100 THR B N 1
ATOM 2446 C CA . THR B 1 100 ? -9.646 18.645 11.504 1.00 12.73 100 THR B CA 1
ATOM 2447 C C . THR B 1 100 ? -8.396 18.039 10.875 1.00 12.75 100 THR B C 1
ATOM 2448 O O . THR B 1 100 ? -7.599 18.737 10.251 1.00 12.09 100 THR B O 1
ATOM 2452 N N . GLY B 1 101 ? -8.245 16.731 11.059 1.00 13.23 101 GLY B N 1
ATOM 2453 C CA . GLY B 1 101 ? -7.319 15.945 10.264 1.00 14.16 101 GLY B CA 1
ATOM 2454 C C . GLY B 1 101 ? -7.918 15.779 8.887 1.00 15.18 101 GLY B C 1
ATOM 2455 O O . GLY B 1 101 ? -9.086 16.111 8.670 1.00 14.66 101 GLY B O 1
ATOM 2456 N N . THR B 1 102 ? -7.129 15.259 7.954 1.00 16.89 102 THR B N 1
ATOM 2457 C CA . THR B 1 102 ? -7.565 15.166 6.564 1.00 18.44 102 THR B CA 1
ATOM 2458 C C . THR B 1 102 ? -7.818 13.738 6.097 1.00 19.93 102 THR B C 1
ATOM 2459 O O . THR B 1 102 ? -8.186 13.539 4.938 1.00 20.78 102 THR B O 1
ATOM 2463 N N . SER B 1 103 ? -7.632 12.755 6.980 1.00 20.92 103 SER B N 1
ATOM 2464 C CA . SER B 1 103 ? -7.824 11.350 6.623 1.00 21.91 103 SER B CA 1
ATOM 2465 C C . SER B 1 103 ? -9.281 10.920 6.797 1.00 21.08 103 SER B C 1
ATOM 2466 O O . SER B 1 103 ? -9.966 11.359 7.727 1.00 22.62 103 SER B O 1
ATOM 2469 N N . GLY B 1 104 ? -9.753 10.064 5.892 1.00 19.64 104 GLY B N 1
ATOM 2470 C CA . GLY B 1 104 ? -11.076 9.453 6.018 1.00 18.32 104 GLY B CA 1
ATOM 2471 C C . GLY B 1 104 ? -12.257 10.351 5.683 1.00 17.31 104 GLY B C 1
ATOM 2472 O O . GLY B 1 104 ? -13.404 10.006 5.972 1.00 18.07 104 GLY B O 1
ATOM 2473 N N . LEU B 1 105 ? -11.988 11.495 5.061 1.00 15.67 105 LEU B N 1
ATOM 2474 C CA . LEU B 1 105 ? -13.045 12.444 4.724 1.00 14.19 105 LEU B CA 1
ATOM 2475 C C . LEU B 1 105 ? -13.791 11.992 3.464 1.00 13.53 105 LEU B C 1
ATOM 2476 O O . LEU B 1 105 ? -13.290 11.172 2.691 1.00 13.07 105 LEU B O 1
ATOM 2481 N N . LYS B 1 106 ? -14.994 12.526 3.283 1.00 12.86 106 LYS B N 1
ATOM 2482 C CA . LYS B 1 106 ? -15.848 12.203 2.137 1.00 12.64 106 LYS B CA 1
ATOM 2483 C C . LYS B 1 106 ? -15.911 13.395 1.204 1.00 11.58 106 LYS B C 1
ATOM 2484 O O . LYS B 1 106 ? -16.646 14.347 1.439 1.00 11.62 106 LYS B O 1
ATOM 2490 N N . TRP B 1 107 ? -15.134 13.331 0.130 1.00 10.32 107 TRP B N 1
ATOM 2491 C CA . TRP B 1 107 ? -14.978 14.465 -0.757 1.00 9.41 107 TRP B CA 1
ATOM 2492 C C . TRP B 1 107 ? -15.956 14.401 -1.913 1.00 9.05 107 TRP B C 1
ATOM 2493 O O . TRP B 1 107 ? -16.173 13.339 -2.475 1.00 9.40 107 TRP B O 1
ATOM 2504 N N . PHE B 1 108 ? -16.533 15.542 -2.272 1.00 8.67 108 PHE B N 1
ATOM 2505 C CA . PHE B 1 108 ? -17.337 15.637 -3.484 1.00 8.32 108 PHE B CA 1
ATOM 2506 C C . PHE B 1 108 ? -16.822 16.768 -4.384 1.00 8.17 108 PHE B C 1
ATOM 2507 O O . PHE B 1 108 ? -16.302 17.779 -3.912 1.00 7.92 108 PHE B O 1
ATOM 2515 N N . LYS B 1 109 ? -16.946 16.564 -5.689 1.00 7.88 109 LYS B N 1
ATOM 2516 C CA . LYS B 1 109 ? -16.434 17.503 -6.676 1.00 7.94 109 LYS B CA 1
ATOM 2517 C C . LYS B 1 109 ? -17.426 18.638 -6.872 1.00 7.86 109 LYS B C 1
ATOM 2518 O O . LYS B 1 109 ? -18.609 18.385 -7.110 1.00 7.80 109 LYS B O 1
ATOM 2524 N N . VAL B 1 110 ? -16.949 19.881 -6.766 1.00 7.69 110 VAL B N 1
ATOM 2525 C CA . VAL B 1 110 ? -17.807 21.059 -6.987 1.00 7.64 110 VAL B CA 1
ATOM 2526 C C . VAL B 1 110 ? -17.402 21.923 -8.183 1.00 7.67 110 VAL B C 1
ATOM 2527 O O . VAL B 1 110 ? -18.152 22.818 -8.580 1.00 7.67 110 VAL B O 1
ATOM 2531 N N . ALA B 1 111 ? -16.235 21.667 -8.768 1.00 7.66 111 ALA B N 1
ATOM 2532 C CA . ALA B 1 111 ? -15.835 22.373 -9.973 1.00 7.69 111 ALA B CA 1
ATOM 2533 C C . ALA B 1 111 ? -14.817 21.550 -10.754 1.00 7.73 111 ALA B C 1
ATOM 2534 O O . ALA B 1 111 ? -13.983 20.862 -10.172 1.00 7.59 111 ALA B O 1
ATOM 2536 N N . GLU B 1 112 ? -14.905 21.606 -12.075 1.00 7.93 112 GLU B N 1
ATOM 2537 C CA . GLU B 1 112 ? -13.893 20.966 -12.921 1.00 8.22 112 GLU B CA 1
ATOM 2538 C C . GLU B 1 112 ? -13.855 21.599 -14.294 1.00 8.27 112 GLU B C 1
ATOM 2539 O O . GLU B 1 112 ? -14.877 22.043 -14.820 1.00 8.21 112 GLU B O 1
ATOM 2545 N N . ALA B 1 113 ? -12.667 21.624 -14.877 1.00 8.22 113 ALA B N 1
ATOM 2546 C CA . ALA B 1 113 ? -12.514 22.022 -16.267 1.00 8.46 113 ALA B CA 1
ATOM 2547 C C . ALA B 1 113 ? -11.280 21.334 -16.811 1.00 8.50 113 ALA B C 1
ATOM 2548 O O . ALA B 1 113 ? -10.293 21.178 -16.093 1.00 8.52 113 ALA B O 1
ATOM 2550 N N . GLY B 1 114 ? -11.338 20.932 -18.078 1.00 8.61 114 GLY B N 1
ATOM 2551 C CA . GLY B 1 114 ? -10.274 20.148 -18.690 1.00 8.95 114 GLY B CA 1
ATOM 2552 C C . GLY B 1 114 ? -9.807 20.800 -19.973 1.00 9.30 114 GLY B C 1
ATOM 2553 O O . GLY B 1 114 ? -9.250 21.895 -19.940 1.00 9.49 114 GLY B O 1
ATOM 2554 N N . LEU B 1 115 ? -10.036 20.123 -21.094 1.00 9.71 115 LEU B N 1
ATOM 2555 C CA . LEU B 1 115 ? -9.656 20.622 -22.420 1.00 10.23 115 LEU B CA 1
ATOM 2556 C C . LEU B 1 115 ? -10.932 20.898 -23.198 1.00 11.13 115 LEU B C 1
ATOM 2557 O O . LEU B 1 115 ? -11.718 19.994 -23.443 1.00 10.31 115 LEU B O 1
ATOM 2562 N N . SER B 1 116 ? -11.139 22.158 -23.562 1.00 12.71 116 SER B N 1
ATOM 2563 C CA . SER B 1 116 ? -12.413 22.605 -24.114 1.00 14.58 116 SER B CA 1
ATOM 2564 C C . SER B 1 116 ? -12.156 23.746 -25.077 1.00 15.44 116 SER B C 1
ATOM 2565 O O . SER B 1 116 ? -11.433 24.691 -24.748 1.00 15.41 116 SER B O 1
ATOM 2568 N N . ASN B 1 117 ? -12.742 23.650 -26.269 1.00 16.42 117 ASN B N 1
ATOM 2569 C CA . ASN B 1 117 ? -12.639 24.704 -27.269 1.00 17.80 117 ASN B CA 1
ATOM 2570 C C . ASN B 1 117 ? -11.189 25.124 -27.509 1.00 17.70 117 ASN B C 1
ATOM 2571 O O . ASN B 1 117 ? -10.871 26.310 -27.555 1.00 18.30 117 ASN B O 1
ATOM 2576 N N . GLY B 1 118 ? -10.312 24.128 -27.630 1.00 17.79 118 GLY B N 1
ATOM 2577 C CA . GLY B 1 118 ? -8.932 24.345 -28.040 1.00 17.45 118 GLY B CA 1
ATOM 2578 C C . GLY B 1 118 ? -7.972 24.787 -26.946 1.00 17.23 118 GLY B C 1
ATOM 2579 O O . GLY B 1 118 ? -6.832 25.149 -27.238 1.00 18.66 118 GLY B O 1
ATOM 2580 N N . LYS B 1 119 ? -8.407 24.767 -25.691 1.00 16.20 119 LYS B N 1
ATOM 2581 C CA . LYS B 1 119 ? -7.533 25.198 -24.606 1.00 15.37 119 LYS B CA 1
ATOM 2582 C C . LYS B 1 119 ? -7.826 24.502 -23.290 1.00 13.48 119 LYS B C 1
ATOM 2583 O O . LYS B 1 119 ? -8.916 23.978 -23.066 1.00 12.80 119 LYS B O 1
ATOM 2589 N N . TRP B 1 120 ? -6.819 24.517 -22.427 1.00 11.31 120 TRP B N 1
ATOM 2590 C CA . TRP B 1 120 ? -6.876 23.831 -21.156 1.00 10.37 120 TRP B CA 1
ATOM 2591 C C . TRP B 1 120 ? -7.275 24.773 -20.038 1.00 10.12 120 TRP B C 1
ATOM 2592 O O . TRP B 1 120 ? -7.091 25.981 -20.135 1.00 10.16 120 TRP B O 1
ATOM 2603 N N . ALA B 1 121 ? -7.771 24.204 -18.947 1.00 9.67 121 ALA B N 1
ATOM 2604 C CA . ALA B 1 121 ? -8.052 24.980 -17.743 1.00 9.67 121 ALA B CA 1
ATOM 2605 C C . ALA B 1 121 ? -6.854 25.824 -17.312 1.00 9.79 121 ALA B C 1
ATOM 2606 O O . ALA B 1 121 ? -7.021 26.971 -16.908 1.00 9.66 121 ALA B O 1
ATOM 2608 N N . VAL B 1 122 ? -5.655 25.253 -17.417 1.00 9.94 122 VAL B N 1
ATOM 2609 C CA . VAL B 1 122 ? -4.421 25.964 -17.076 1.00 10.27 122 VAL B CA 1
ATOM 2610 C C . VAL B 1 122 ? -4.235 27.227 -17.945 1.00 10.74 122 VAL B C 1
ATOM 2611 O O . VAL B 1 122 ? -3.762 28.252 -17.458 1.00 10.47 122 VAL B O 1
ATOM 2615 N N . ASP B 1 123 ? -4.609 27.149 -19.223 1.00 11.37 123 ASP B N 1
ATOM 2616 C CA . ASP B 1 123 ? -4.565 28.324 -20.100 1.00 12.18 123 ASP B CA 1
ATOM 2617 C C . ASP B 1 123 ? -5.459 29.445 -19.567 1.00 12.77 123 ASP B C 1
ATOM 2618 O O . ASP B 1 123 ? -5.056 30.611 -19.554 1.00 13.19 123 ASP B O 1
ATOM 2623 N N . ASP B 1 124 ? -6.650 29.097 -19.087 1.00 13.17 124 ASP B N 1
ATOM 2624 C CA . ASP B 1 124 ? -7.547 30.096 -18.509 1.00 13.88 124 ASP B CA 1
ATOM 2625 C C . ASP B 1 124 ? -6.954 30.685 -17.227 1.00 13.34 124 ASP B C 1
ATOM 2626 O O . ASP B 1 124 ? -7.054 31.887 -16.985 1.00 13.46 124 ASP B O 1
ATOM 2631 N N . LEU B 1 125 ? -6.320 29.838 -16.421 1.00 12.77 125 LEU B N 1
ATOM 2632 C CA . LEU B 1 125 ? -5.681 30.301 -15.185 1.00 12.40 125 LEU B CA 1
ATOM 2633 C C . LEU B 1 125 ? -4.616 31.354 -15.485 1.00 12.58 125 LEU B C 1
ATOM 2634 O O . LEU B 1 125 ? -4.543 32.398 -14.825 1.00 12.23 125 LEU B O 1
ATOM 2639 N N . ILE B 1 126 ? -3.795 31.068 -16.486 1.00 12.73 126 ILE B N 1
ATOM 2640 C CA . ILE B 1 126 ? -2.751 31.998 -16.918 1.00 13.28 126 ILE B CA 1
ATOM 2641 C C . ILE B 1 126 ? -3.367 33.307 -17.427 1.00 13.86 126 ILE B C 1
ATOM 2642 O O . ILE B 1 126 ? -2.927 34.396 -17.037 1.00 14.00 126 ILE B O 1
ATOM 2647 N N . ALA B 1 127 ? -4.389 33.206 -18.273 1.00 14.46 127 ALA B N 1
ATOM 2648 C CA . ALA B 1 127 ? -5.053 34.397 -18.813 1.00 15.21 127 ALA B CA 1
ATOM 2649 C C . ALA B 1 127 ? -5.696 35.240 -17.712 1.00 15.77 127 ALA B C 1
ATOM 2650 O O . ALA B 1 127 ? -5.780 36.464 -17.832 1.00 16.64 127 ALA B O 1
ATOM 2652 N N . ASN B 1 128 ? -6.149 34.588 -16.644 1.00 15.80 128 ASN B N 1
ATOM 2653 C CA . ASN B 1 128 ? -6.768 35.277 -15.513 1.00 16.43 128 ASN B CA 1
ATOM 2654 C C . ASN B 1 128 ? -5.802 35.607 -14.369 1.00 16.37 128 ASN B C 1
ATOM 2655 O O . ASN B 1 128 ? -6.227 35.844 -13.233 1.00 16.07 128 ASN B O 1
ATOM 2660 N N . ASN B 1 129 ? -4.508 35.627 -14.675 1.00 16.49 129 ASN B N 1
ATOM 2661 C CA . ASN B 1 129 ? -3.484 36.084 -13.740 1.00 16.98 129 ASN B CA 1
ATOM 2662 C C . ASN B 1 129 ? -3.451 35.308 -12.431 1.00 15.51 129 ASN B C 1
ATOM 2663 O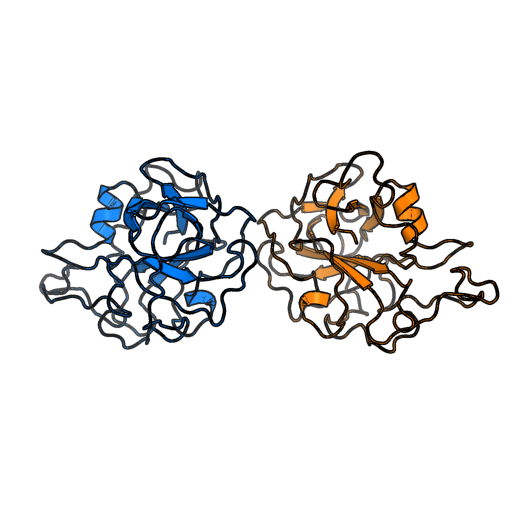 O . ASN B 1 129 ? -3.206 35.881 -11.373 1.00 15.32 129 ASN B O 1
ATOM 2668 N N . GLY B 1 130 ? -3.685 34.000 -12.516 1.00 13.96 130 GLY B N 1
ATOM 2669 C CA . GLY B 1 130 ? -3.555 33.121 -11.359 1.00 12.93 130 GLY B CA 1
ATOM 2670 C C . GLY B 1 130 ? -4.848 32.816 -10.632 1.00 12.32 130 GLY B C 1
ATOM 2671 O O . GLY B 1 130 ? -4.843 31.992 -9.716 1.00 11.72 130 GLY B O 1
ATOM 2672 N N . TRP B 1 131 ? -5.947 33.455 -11.042 1.00 11.80 131 TRP B N 1
ATOM 2673 C CA . TRP B 1 131 ? -7.258 33.243 -10.420 1.00 11.68 131 TRP B CA 1
ATOM 2674 C C . TRP B 1 131 ? -8.117 32.272 -11.222 1.00 11.68 131 TRP B C 1
ATOM 2675 O O . TRP B 1 131 ? -8.194 32.358 -12.449 1.00 11.45 131 TRP B O 1
ATOM 2686 N N . SER B 1 132 ? -8.755 31.351 -10.504 1.00 11.32 132 SER B N 1
ATOM 2687 C CA . SER B 1 132 ? -9.745 30.433 -11.072 1.00 11.46 132 SER B CA 1
ATOM 2688 C C . SER B 1 132 ? -11.012 30.534 -10.231 1.00 11.39 132 SER B C 1
ATOM 2689 O O . SER B 1 132 ? -10.931 30.692 -9.022 1.00 11.04 132 SER B O 1
ATOM 2692 N N . TYR B 1 133 ? -12.177 30.429 -10.862 1.00 11.68 133 TYR B N 1
ATOM 2693 C CA . TYR B 1 133 ? -13.440 30.679 -10.165 1.00 12.12 133 TYR B CA 1
ATOM 2694 C C . TYR B 1 133 ? -14.459 29.552 -10.291 1.00 12.16 133 TYR B C 1
ATOM 2695 O O . TYR B 1 133 ? -14.510 28.851 -11.300 1.00 12.47 133 TYR B O 1
ATOM 2704 N N . PHE B 1 134 ? -15.275 29.394 -9.255 1.00 11.61 134 PHE B N 1
ATOM 2705 C CA . PHE B 1 134 ? -16.460 28.545 -9.331 1.00 11.72 134 PHE B CA 1
ATOM 2706 C C . PHE B 1 134 ? -17.535 29.133 -8.426 1.00 12.14 134 PHE B C 1
ATOM 2707 O O . PHE B 1 134 ? -17.251 29.981 -7.585 1.00 12.12 134 PHE B O 1
ATOM 2715 N N . ASP B 1 135 ? -18.772 28.694 -8.617 1.00 12.79 135 ASP B N 1
ATOM 2716 C CA . ASP B 1 135 ? -19.879 29.115 -7.770 1.00 13.65 135 ASP B CA 1
ATOM 2717 C C . ASP B 1 135 ? -20.127 28.071 -6.696 1.00 13.48 135 ASP B C 1
ATOM 2718 O O . ASP B 1 135 ? -20.357 26.906 -7.007 1.00 13.45 135 ASP B O 1
ATOM 2723 N N . MET B 1 136 ? -20.063 28.489 -5.436 1.00 13.54 136 MET B N 1
ATOM 2724 C CA . MET B 1 136 ? -20.354 27.602 -4.314 1.00 14.03 136 MET B CA 1
ATOM 2725 C C . MET B 1 136 ? -21.820 27.191 -4.409 1.00 14.53 136 MET B C 1
ATOM 2726 O O . MET B 1 136 ? -22.688 28.066 -4.489 1.00 14.20 136 MET B O 1
ATOM 2731 N N . PRO B 1 137 ? -22.104 25.873 -4.420 1.00 15.09 137 PRO B N 1
ATOM 2732 C CA . PRO B 1 137 ? -23.504 25.436 -4.523 1.00 15.55 137 PRO B CA 1
ATOM 2733 C C . PRO B 1 137 ? -24.400 26.112 -3.480 1.00 15.86 137 PRO B C 1
ATOM 2734 O O . PRO B 1 137 ? -23.969 26.342 -2.353 1.00 15.28 137 PRO B O 1
ATOM 2738 N N . THR B 1 138 ? -25.630 26.438 -3.865 1.00 16.13 138 THR B N 1
ATOM 2739 C CA . THR B 1 138 ? -26.582 27.060 -2.943 1.00 16.89 138 THR B CA 1
ATOM 2740 C C . THR B 1 138 ? -27.219 26.064 -1.966 1.00 16.51 138 THR B C 1
ATOM 2741 O O . THR B 1 138 ? -27.702 26.472 -0.905 1.00 16.92 138 THR B O 1
ATOM 2745 N N . CYS B 1 139 ? -27.213 24.776 -2.315 1.00 15.99 139 CYS B N 1
ATOM 2746 C CA . CYS B 1 139 ? -28.011 23.758 -1.611 1.00 16.05 139 CYS B CA 1
ATOM 2747 C C . CYS B 1 139 ? -27.251 22.875 -0.622 1.00 14.85 139 CYS B C 1
ATOM 2748 O O . CYS B 1 139 ? -27.869 22.086 0.088 1.00 14.17 139 CYS B O 1
ATOM 2751 N N . ILE B 1 140 ? -25.923 22.969 -0.583 1.00 13.99 140 ILE B N 1
ATOM 2752 C CA . ILE B 1 140 ? -25.166 22.137 0.348 1.00 13.59 140 ILE B CA 1
ATOM 2753 C C . ILE B 1 140 ? -25.458 22.552 1.785 1.00 12.64 140 ILE B C 1
ATOM 2754 O O . ILE B 1 140 ? -25.778 23.716 2.050 1.00 12.61 140 ILE B O 1
ATOM 2759 N N . ALA B 1 141 ? -25.346 21.594 2.698 1.00 12.19 141 ALA B N 1
ATOM 2760 C CA . ALA B 1 141 ? -25.547 21.858 4.120 1.00 11.84 141 ALA B CA 1
ATOM 2761 C C . ALA B 1 141 ? -24.560 22.934 4.573 1.00 11.63 141 ALA B C 1
ATOM 2762 O O . ALA B 1 141 ? -23.411 22.951 4.120 1.00 11.77 141 ALA B O 1
ATOM 2764 N N . PRO B 1 142 ? -25.006 23.859 5.438 1.00 10.99 142 PRO B N 1
ATOM 2765 C CA . PRO B 1 142 ? -24.084 24.887 5.932 1.00 10.56 142 PRO B CA 1
ATOM 2766 C C . PRO B 1 142 ? -22.996 24.293 6.823 1.00 10.13 142 PRO B C 1
ATOM 2767 O O . PRO B 1 142 ? -23.114 23.151 7.253 1.00 10.51 142 PRO B O 1
ATOM 2771 N N . GLY B 1 143 ? -21.939 25.061 7.069 1.00 9.77 143 GLY B N 1
ATOM 2772 C CA . GLY B 1 143 ? -20.966 24.728 8.104 1.00 9.50 143 GLY B CA 1
ATOM 2773 C C . GLY B 1 143 ? -19.558 24.474 7.616 1.00 9.27 143 GLY B C 1
ATOM 2774 O O . GLY B 1 143 ? -19.144 24.988 6.581 1.00 9.30 143 GLY B O 1
ATOM 2775 N N . GLN B 1 144 ? -18.821 23.679 8.387 1.00 9.01 144 GLN B N 1
ATOM 2776 C CA . GLN B 1 144 ? -17.375 23.563 8.214 1.00 8.84 144 GLN B CA 1
ATOM 2777 C C . GLN B 1 144 ? -17.022 22.601 7.092 1.00 8.59 144 GLN B C 1
ATOM 2778 O O . GLN B 1 144 ? -17.483 21.462 7.086 1.00 8.25 144 GLN B O 1
ATOM 2784 N N . TYR B 1 145 ? -16.186 23.059 6.163 1.00 8.46 145 TYR B N 1
ATOM 2785 C CA . TYR B 1 145 ? -15.670 22.209 5.095 1.00 8.44 145 TYR B CA 1
ATOM 2786 C C . TYR B 1 145 ? -14.194 22.472 4.891 1.00 8.44 145 TYR B C 1
ATOM 2787 O O . TYR B 1 145 ? -13.710 23.571 5.179 1.00 8.27 145 TYR B O 1
ATOM 2796 N N . LEU B 1 146 ? -13.491 21.470 4.374 1.00 8.70 146 LEU B N 1
ATOM 2797 C CA . LEU B 1 146 ? -12.218 21.716 3.702 1.00 9.09 146 LEU B CA 1
ATOM 2798 C C . LEU B 1 146 ? -12.493 21.812 2.207 1.00 9.27 146 LEU B C 1
ATOM 2799 O O . LEU B 1 146 ? -13.300 21.047 1.668 1.00 9.15 146 LEU B O 1
ATOM 2804 N N . MET B 1 147 ? -11.823 22.755 1.554 1.00 9.65 147 MET B N 1
ATOM 2805 C CA . MET B 1 147 ? -11.955 22.968 0.115 1.00 10.05 147 MET B CA 1
ATOM 2806 C C . MET B 1 147 ? -10.620 22.649 -0.525 1.00 9.67 147 MET B C 1
ATOM 2807 O O . MET B 1 147 ? -9.653 23.382 -0.330 1.00 10.09 147 MET B O 1
ATOM 2812 N N . ARG B 1 148 ? -10.583 21.565 -1.281 1.00 8.94 148 ARG B N 1
ATOM 2813 C CA . ARG B 1 148 ? -9.366 21.061 -1.897 1.00 8.59 148 ARG B CA 1
ATOM 2814 C C . ARG B 1 148 ? -9.305 21.555 -3.335 1.00 8.38 148 ARG B C 1
ATOM 2815 O O . ARG B 1 148 ? -10.165 21.210 -4.135 1.00 8.04 148 ARG B O 1
ATOM 2823 N N . ALA B 1 149 ? -8.294 22.368 -3.652 1.00 8.17 149 ALA B N 1
ATOM 2824 C CA . ALA B 1 149 ? -8.107 22.893 -5.004 1.00 8.22 149 ALA B CA 1
ATOM 2825 C C . ALA B 1 149 ? -6.929 22.189 -5.645 1.00 8.39 149 ALA B C 1
ATOM 2826 O O . ALA B 1 149 ? -5.904 21.948 -4.996 1.00 8.40 149 ALA B O 1
ATOM 2828 N N . GLU B 1 150 ? -7.074 21.875 -6.926 1.00 8.52 150 GLU B N 1
ATOM 2829 C CA . GLU B 1 150 ? -6.140 21.000 -7.586 1.00 8.74 150 GLU B CA 1
ATOM 2830 C C . GLU B 1 150 ? -5.922 21.389 -9.028 1.00 8.54 150 GLU B C 1
ATOM 2831 O O . GLU B 1 150 ? -6.866 21.696 -9.747 1.00 8.35 150 GLU B O 1
ATOM 2837 N N . LEU B 1 151 ? -4.662 21.326 -9.439 1.00 8.28 151 LEU B N 1
ATOM 2838 C CA . LEU B 1 151 ? -4.261 21.524 -10.813 1.00 8.20 151 LEU B CA 1
ATOM 2839 C C . LEU B 1 151 ? -3.353 20.351 -11.165 1.00 8.01 151 LEU B C 1
ATOM 2840 O O . LEU B 1 151 ? -2.441 20.032 -10.412 1.00 7.80 151 LEU B O 1
ATOM 2845 N N . ILE B 1 152 ? -3.629 19.673 -12.274 1.00 7.80 152 ILE B N 1
ATOM 2846 C CA . ILE B 1 152 ? -2.816 18.531 -12.694 1.00 7.85 152 ILE B CA 1
ATOM 2847 C C . ILE B 1 152 ? -2.098 18.892 -13.982 1.00 7.72 152 ILE B C 1
ATOM 2848 O O . ILE B 1 152 ? -2.738 19.065 -15.012 1.00 7.88 152 ILE B O 1
ATOM 2853 N N . ALA B 1 153 ? -0.772 19.001 -13.918 1.00 7.58 153 ALA B N 1
ATOM 2854 C CA . ALA B 1 153 ? 0.039 19.293 -15.097 1.00 7.51 153 ALA B CA 1
ATOM 2855 C C . ALA B 1 153 ? 0.429 17.989 -15.785 1.00 7.37 153 ALA B C 1
ATOM 2856 O O . ALA B 1 153 ? 0.980 17.080 -15.154 1.00 7.35 153 ALA B O 1
ATOM 2858 N N . LEU B 1 154 ? 0.161 17.912 -17.089 1.00 7.32 154 LEU B N 1
ATOM 2859 C CA . LEU B 1 154 ? 0.240 16.662 -17.837 1.00 7.27 154 LEU B CA 1
ATOM 2860 C C . LEU B 1 154 ? 1.346 16.599 -18.880 1.00 7.38 154 LEU B C 1
ATOM 2861 O O . LEU B 1 154 ? 1.381 15.681 -19.689 1.00 7.34 154 LEU B O 1
ATOM 2866 N N . HIS B 1 155 ? 2.250 17.565 -18.848 1.00 7.50 155 HIS B N 1
ATOM 2867 C CA . HIS B 1 155 ? 3.315 17.658 -19.847 1.00 7.67 155 HIS B CA 1
ATOM 2868 C C . HIS B 1 155 ? 4.320 16.493 -19.796 1.00 7.86 155 HIS B C 1
ATOM 2869 O O . HIS B 1 155 ? 5.001 16.207 -20.794 1.00 7.88 155 HIS B O 1
ATOM 2876 N N . ASN B 1 156 ? 4.397 15.817 -18.655 1.00 8.03 156 ASN B N 1
ATOM 2877 C CA . ASN B 1 156 ? 5.176 14.593 -18.525 1.00 8.46 156 ASN B CA 1
ATOM 2878 C C . ASN B 1 156 ? 4.322 13.423 -18.024 1.00 8.66 156 ASN B C 1
ATOM 2879 O O . ASN B 1 156 ? 4.831 12.495 -17.408 1.00 8.59 156 ASN B O 1
ATOM 2884 N N . ALA B 1 157 ? 3.026 13.447 -18.334 1.00 8.80 157 ALA B N 1
ATOM 2885 C CA . ALA B 1 157 ? 2.091 12.454 -17.798 1.00 9.20 157 ALA B CA 1
ATOM 2886 C C . ALA B 1 157 ? 2.078 11.144 -18.589 1.00 9.90 157 ALA B C 1
ATOM 2887 O O . ALA B 1 157 ? 1.357 10.206 -18.232 1.00 9.62 157 ALA B O 1
ATOM 2889 N N . GLY B 1 158 ? 2.853 11.085 -19.667 1.00 11.06 158 GLY B N 1
ATOM 2890 C CA . GLY B 1 158 ? 3.023 9.851 -20.417 1.00 12.47 158 GLY B CA 1
ATOM 2891 C C . GLY B 1 158 ? 3.861 8.841 -19.659 1.00 13.81 158 GLY B C 1
ATOM 2892 O O . GLY B 1 158 ? 3.757 7.646 -19.914 1.00 14.60 158 GLY B O 1
ATOM 2893 N N A SER B 1 159 ? 4.697 9.320 -18.741 0.50 14.38 159 SER B N 1
ATOM 2894 N N B SER B 1 159 ? 4.688 9.340 -18.739 0.50 14.40 159 SER B N 1
ATOM 2895 C CA A SER B 1 159 ? 5.505 8.441 -17.905 0.50 15.12 159 SER B CA 1
ATOM 2896 C CA B SER B 1 159 ? 5.514 8.512 -17.864 0.50 15.16 159 SER B CA 1
ATOM 2897 C C A SER B 1 159 ? 4.715 7.986 -16.684 0.50 15.67 159 SER B C 1
ATOM 2898 C C B SER B 1 159 ? 4.695 7.980 -16.687 0.50 15.69 159 SER B C 1
ATOM 2899 O O A SER B 1 159 ? 3.737 8.622 -16.275 0.50 15.23 159 SER B O 1
ATOM 2900 O O B SER B 1 159 ? 3.673 8.563 -16.309 0.50 15.24 159 SER B O 1
ATOM 2905 N N . GLN B 1 160 ? 5.153 6.874 -16.105 1.00 16.42 160 GLN B N 1
ATOM 2906 C CA . GLN B 1 160 ? 4.515 6.316 -14.919 1.00 17.00 160 GLN B CA 1
ATOM 2907 C C . GLN B 1 160 ? 4.701 7.272 -13.742 1.00 15.32 160 GLN B C 1
ATOM 2908 O O . GLN B 1 160 ? 5.817 7.717 -13.477 1.00 15.54 160 GLN B O 1
ATOM 2914 N N . ALA B 1 161 ? 3.604 7.619 -13.068 1.00 13.83 161 ALA B N 1
ATOM 2915 C CA . ALA B 1 161 ? 3.637 8.625 -11.996 1.00 12.65 161 ALA B CA 1
ATOM 2916 C C . ALA B 1 161 ? 4.235 9.951 -12.483 1.00 11.72 161 ALA B C 1
ATOM 2917 O O . ALA B 1 161 ? 4.839 10.703 -11.714 1.00 11.25 161 ALA B O 1
ATOM 2919 N N . GLY B 1 162 ? 4.031 10.243 -13.767 1.00 10.66 162 GLY B N 1
ATOM 2920 C CA . GLY B 1 162 ? 4.554 11.457 -14.377 1.00 10.03 162 GLY B CA 1
ATOM 2921 C C . GLY B 1 162 ? 3.626 12.654 -14.237 1.00 9.29 162 GLY B C 1
ATOM 2922 O O . GLY B 1 162 ? 4.073 13.798 -14.299 1.00 9.33 162 GLY B O 1
ATOM 2923 N N . ALA B 1 163 ? 2.329 12.406 -14.067 1.00 8.67 163 ALA B N 1
ATOM 2924 C CA . ALA B 1 163 ? 1.380 13.496 -13.842 1.00 8.20 163 ALA B CA 1
ATOM 2925 C C . ALA B 1 163 ? 1.803 14.296 -12.608 1.00 7.91 163 ALA B C 1
ATOM 2926 O O . ALA B 1 163 ? 2.230 13.723 -11.614 1.00 8.09 163 ALA B O 1
ATOM 2928 N N . GLN B 1 164 ? 1.694 15.617 -12.686 1.00 7.71 164 GLN B N 1
ATOM 2929 C CA . GLN B 1 164 ? 2.157 16.497 -11.613 1.00 7.56 164 GLN B CA 1
ATOM 2930 C C . GLN B 1 164 ? 0.976 17.180 -10.929 1.00 7.47 164 GLN B C 1
ATOM 2931 O O . GLN B 1 164 ? 0.297 18.020 -11.527 1.00 7.44 164 GLN B O 1
ATOM 2937 N N . PHE B 1 165 ? 0.738 16.815 -9.675 1.00 7.35 165 PHE B N 1
ATOM 2938 C CA . PHE B 1 165 ? -0.410 17.310 -8.937 1.00 7.30 165 PHE B CA 1
ATOM 2939 C C . PHE B 1 165 ? 0.013 18.493 -8.073 1.00 7.35 165 PHE B C 1
ATOM 2940 O O . PHE B 1 165 ? 0.903 18.362 -7.231 1.00 7.55 165 PHE B O 1
ATOM 2948 N N . TYR B 1 166 ? -0.614 19.645 -8.306 1.00 7.31 166 TYR B N 1
ATOM 2949 C CA . TYR B 1 166 ? -0.422 20.838 -7.480 1.00 7.39 166 TYR B CA 1
ATOM 2950 C C . TYR B 1 166 ? -1.714 21.049 -6.700 1.00 7.62 166 TYR B C 1
ATOM 2951 O O . TYR B 1 166 ? -2.792 21.190 -7.280 1.00 7.53 166 TYR B O 1
ATOM 2960 N N . ILE B 1 167 ? -1.603 21.018 -5.376 1.00 7.81 167 ILE B N 1
ATOM 2961 C CA . ILE B 1 167 ? -2.760 20.837 -4.507 1.00 8.36 167 ILE B CA 1
ATOM 2962 C C . ILE B 1 167 ? -2.614 21.682 -3.250 1.00 8.60 167 ILE B C 1
ATOM 2963 O O . ILE B 1 167 ? -1.520 21.832 -2.729 1.00 8.66 167 ILE B O 1
ATOM 2968 N N . GLY B 1 168 ? -3.728 22.202 -2.754 1.00 8.99 168 GLY B N 1
ATOM 2969 C CA . GLY B 1 168 ? -3.772 22.792 -1.419 1.00 9.40 168 GLY B CA 1
ATOM 2970 C C . GLY B 1 168 ? -5.207 22.754 -0.948 1.00 9.58 168 GLY B C 1
ATOM 2971 O O . GLY B 1 168 ? -6.094 22.402 -1.729 1.00 9.59 168 GLY B O 1
ATOM 2972 N N A CYS B 1 169 ? -5.428 23.087 0.327 0.75 9.88 169 CYS B N 1
ATOM 2973 N N B CYS B 1 169 ? -5.463 23.117 0.304 0.25 9.51 169 CYS B N 1
ATOM 2974 C CA A CYS B 1 169 ? -6.776 23.132 0.896 0.75 10.12 169 CYS B CA 1
ATOM 2975 C CA B CYS B 1 169 ? -6.844 23.175 0.758 0.25 9.50 169 CYS B CA 1
ATOM 2976 C C A CYS B 1 169 ? -7.039 24.440 1.633 0.75 9.83 169 CYS B C 1
ATOM 2977 C C B CYS B 1 169 ? -7.105 24.314 1.729 0.25 9.44 169 CYS B C 1
ATOM 2978 O O A CYS B 1 169 ? -6.119 25.036 2.203 0.75 9.80 169 CYS B O 1
ATOM 2979 O O B CYS B 1 169 ? -6.279 24.627 2.587 0.25 9.39 169 CYS B O 1
ATOM 2984 N N . ALA B 1 170 ? -8.290 24.899 1.591 1.00 9.32 170 ALA B N 1
ATOM 2985 C CA . ALA B 1 170 ? -8.712 26.047 2.382 1.00 9.26 170 ALA B CA 1
ATOM 2986 C C . ALA B 1 170 ? -9.701 25.582 3.444 1.00 9.17 170 ALA B C 1
ATOM 2987 O O . ALA B 1 170 ? -10.450 24.611 3.249 1.00 9.10 170 ALA B O 1
ATOM 2989 N N . GLN B 1 171 ? -9.694 26.298 4.564 1.00 8.90 171 GLN B N 1
ATOM 2990 C CA . GLN B 1 171 ? -10.585 26.032 5.689 1.00 8.93 171 GLN B CA 1
ATOM 2991 C C . GLN B 1 171 ? -11.746 27.005 5.589 1.00 8.68 171 GLN B C 1
ATOM 2992 O O . GLN B 1 171 ? -11.550 28.221 5.676 1.00 8.38 171 GLN B O 1
ATOM 2998 N N . ILE B 1 172 ? -12.952 26.481 5.357 1.00 8.61 172 ILE B N 1
ATOM 2999 C CA . ILE B 1 172 ? -14.102 27.347 5.102 1.00 8.63 172 ILE B CA 1
ATOM 3000 C C . ILE B 1 172 ? -15.311 27.003 5.944 1.00 8.65 172 ILE B C 1
ATOM 3001 O O . ILE B 1 172 ? -15.428 25.903 6.475 1.00 8.33 172 ILE B O 1
ATOM 3006 N N . ASN B 1 173 ? -16.194 27.991 6.048 1.00 8.85 173 ASN B N 1
ATOM 3007 C CA . ASN B 1 173 ? -17.455 27.870 6.742 1.00 9.27 173 ASN B CA 1
ATOM 3008 C C . ASN B 1 173 ? -18.516 28.397 5.800 1.00 9.25 173 ASN B C 1
ATOM 3009 O O . ASN B 1 173 ? -18.552 29.597 5.512 1.00 9.15 173 ASN B O 1
ATOM 3014 N N . VAL B 1 174 ? -19.351 27.495 5.295 1.00 9.58 174 VAL B N 1
ATOM 3015 C CA . VAL B 1 174 ? -20.394 27.862 4.347 1.00 9.93 174 VAL B CA 1
ATOM 3016 C C . VAL B 1 174 ? -21.608 28.346 5.132 1.00 10.46 174 VAL B C 1
ATOM 3017 O O . VAL B 1 174 ? -22.053 27.676 6.059 1.00 10.59 174 VAL B O 1
ATOM 3021 N N . THR B 1 175 ? -22.125 29.517 4.779 1.00 11.09 175 THR B N 1
ATOM 3022 C CA . THR B 1 175 ? -23.280 30.070 5.486 1.00 11.80 175 THR B CA 1
ATOM 3023 C C . THR B 1 175 ? -24.522 30.025 4.610 1.00 12.56 175 THR B C 1
ATOM 3024 O O . THR B 1 175 ? -24.427 30.026 3.383 1.00 12.36 175 THR B O 1
ATOM 3028 N N . GLY B 1 176 ? -25.682 29.978 5.260 1.00 13.16 176 GLY B N 1
ATOM 3029 C CA . GLY B 1 176 ? -26.961 29.844 4.568 1.00 14.06 176 GLY B CA 1
ATOM 3030 C C . GLY B 1 176 ? -27.146 28.397 4.162 1.00 14.81 176 GLY B C 1
ATOM 3031 O O . GLY B 1 176 ? -27.225 27.513 5.017 1.00 15.20 176 GLY B O 1
ATOM 3032 N N . GLY B 1 177 ? -27.212 28.152 2.858 1.00 15.36 177 GLY B N 1
ATOM 3033 C CA . GLY B 1 177 ? -27.199 26.796 2.327 1.00 15.79 177 GLY B CA 1
ATOM 3034 C C . GLY B 1 177 ? -28.529 26.064 2.403 1.00 16.11 177 GLY B C 1
ATOM 3035 O O . GLY B 1 177 ? -29.581 26.658 2.668 1.00 16.62 177 GLY B O 1
ATOM 3036 N N . GLY B 1 178 ? -28.462 24.761 2.175 1.00 16.16 178 GLY B N 1
ATOM 3037 C CA . GLY B 1 178 ? -29.636 23.906 2.167 1.00 16.59 178 GLY B CA 1
ATOM 3038 C C . GLY B 1 178 ? -29.387 22.664 2.987 1.00 17.17 178 GLY B C 1
ATOM 3039 O O . GLY B 1 178 ? -28.827 22.740 4.083 1.00 16.29 178 GLY B O 1
ATOM 3040 N N A SER B 1 179 ? -29.819 21.518 2.470 0.50 17.99 179 SER B N 1
ATOM 3041 N N B SER B 1 179 ? -29.792 21.520 2.443 0.50 17.81 179 SER B N 1
ATOM 3042 C CA A SER B 1 179 ? -29.646 20.239 3.154 0.50 18.80 179 SER B CA 1
ATOM 3043 C CA B SER B 1 179 ? -29.703 20.248 3.147 0.50 18.49 179 SER B CA 1
ATOM 3044 C C A SER B 1 179 ? -29.345 19.130 2.159 0.50 19.61 179 SER B C 1
ATOM 3045 C C B SER B 1 179 ? -29.226 19.108 2.243 0.50 19.39 179 SER B C 1
ATOM 3046 O O A SER B 1 179 ? -29.857 18.018 2.289 0.50 19.97 179 SER B O 1
ATOM 3047 O O B SER B 1 179 ? -29.450 17.940 2.556 0.50 19.60 179 SER B O 1
ATOM 3052 N N . ALA B 1 180 ? -28.537 19.438 1.151 1.00 20.17 180 ALA B N 1
ATOM 3053 C CA . ALA B 1 180 ? -28.168 18.447 0.140 1.00 21.38 180 ALA B CA 1
ATOM 3054 C C . ALA B 1 180 ? -27.272 17.353 0.716 1.00 23.03 180 ALA B C 1
ATOM 3055 O O . ALA B 1 180 ? -26.540 17.573 1.679 1.00 22.41 180 ALA B O 1
ATOM 3057 N N . SER B 1 181 ? -27.360 16.164 0.128 1.00 24.76 181 SER B N 1
ATOM 3058 C CA . SER B 1 181 ? -26.468 15.067 0.466 1.00 26.12 181 SER B CA 1
ATOM 3059 C C . SER B 1 181 ? -25.781 14.612 -0.812 1.00 25.89 181 SER B C 1
ATOM 3060 O O . SER B 1 181 ? -26.298 13.738 -1.516 1.00 26.49 181 SER B O 1
ATOM 3063 N N . PRO B 1 182 ? -24.621 15.220 -1.140 1.00 24.93 182 PRO B N 1
ATOM 3064 C CA . PRO B 1 182 ? -23.928 14.785 -2.350 1.00 24.75 182 PRO B CA 1
ATOM 3065 C C . PRO B 1 182 ? -23.718 13.276 -2.312 1.00 24.98 182 PRO B C 1
ATOM 3066 O O . PRO B 1 182 ? -23.227 12.745 -1.312 1.00 24.59 182 PRO B O 1
ATOM 3070 N N . SER B 1 183 ? -24.135 12.596 -3.376 1.00 25.08 183 SER B N 1
ATOM 3071 C CA . SER B 1 183 ? -24.153 11.136 -3.391 1.00 25.56 183 SER B CA 1
ATOM 3072 C C . SER B 1 183 ? -22.840 10.538 -3.896 1.00 24.67 183 SER B C 1
ATOM 3073 O O . SER B 1 183 ? -22.454 9.444 -3.469 1.00 27.34 183 SER B O 1
ATOM 3076 N N . ASN B 1 184 ? -22.154 11.254 -4.786 1.00 22.16 184 ASN B N 1
ATOM 3077 C CA . ASN B 1 184 ? -20.932 10.752 -5.414 1.00 20.35 184 ASN B CA 1
ATOM 3078 C C . ASN B 1 184 ? -19.671 11.210 -4.682 1.00 18.33 184 ASN B C 1
ATOM 3079 O O . ASN B 1 184 ? -18.804 11.856 -5.282 1.00 16.96 184 ASN B O 1
ATOM 3084 N N . THR B 1 185 ? -19.562 10.864 -3.399 1.00 16.75 185 THR B N 1
ATOM 3085 C CA . THR B 1 185 ? -18.360 11.194 -2.623 1.00 15.60 185 THR B CA 1
ATOM 3086 C C . THR B 1 185 ? -17.267 10.146 -2.806 1.00 14.49 185 THR B C 1
ATOM 3087 O O . THR B 1 185 ? -17.544 8.980 -3.094 1.00 14.60 185 THR B O 1
ATOM 3091 N N . VAL B 1 186 ? -16.023 10.580 -2.616 1.00 12.95 186 VAL B N 1
ATOM 3092 C CA . VAL B 1 186 ? -14.856 9.731 -2.792 1.00 12.05 186 VAL B CA 1
ATOM 3093 C C . VAL B 1 186 ? -13.849 9.924 -1.666 1.00 11.64 186 VAL B C 1
ATOM 3094 O O . VAL B 1 186 ? -13.898 10.908 -0.925 1.00 11.23 186 VAL B O 1
ATOM 3098 N N . SER B 1 187 ? -12.928 8.977 -1.561 1.00 11.38 187 SER B N 1
ATOM 3099 C CA . SER B 1 187 ? -11.833 9.059 -0.613 1.00 11.27 187 SER B CA 1
ATOM 3100 C C . SER B 1 187 ? -10.578 9.612 -1.284 1.00 10.84 187 SER B C 1
ATOM 3101 O O . SER B 1 187 ? -10.363 9.395 -2.478 1.00 10.67 187 SER B O 1
ATOM 3104 N N . PHE B 1 188 ? -9.765 10.328 -0.513 1.00 10.26 188 PHE B N 1
ATOM 3105 C CA . PHE B 1 188 ? -8.390 10.644 -0.905 1.00 10.19 188 PHE B CA 1
ATOM 3106 C C . PHE B 1 188 ? -7.466 10.185 0.216 1.00 10.31 188 PHE B C 1
ATOM 3107 O O . PHE B 1 188 ? -7.686 10.560 1.367 1.00 10.22 188 PHE B O 1
ATOM 3115 N N . PRO B 1 189 ? -6.459 9.364 -0.078 1.00 10.80 189 PRO B N 1
ATOM 3116 C CA . PRO B 1 189 ? -6.269 8.700 -1.369 1.00 11.02 189 PRO B CA 1
ATOM 3117 C C . PRO B 1 189 ? -7.387 7.723 -1.687 1.00 11.19 189 PRO B C 1
ATOM 3118 O O . PRO B 1 189 ? -8.101 7.288 -0.784 1.00 11.34 189 PRO B O 1
ATOM 3122 N N . GLY B 1 190 ? -7.520 7.375 -2.963 1.00 11.50 190 GLY B N 1
ATOM 3123 C CA . GLY B 1 190 ? -8.490 6.379 -3.399 1.00 11.77 190 GLY B CA 1
ATOM 3124 C C . GLY B 1 190 ? -9.193 6.756 -4.683 1.00 11.90 190 GLY B C 1
ATOM 3125 O O . GLY B 1 190 ? -9.394 5.910 -5.553 1.00 12.62 190 GLY B O 1
ATOM 3126 N N . ALA B 1 191 ? -9.577 8.025 -4.794 1.00 11.52 191 ALA B N 1
ATOM 3127 C CA . ALA B 1 191 ? -10.353 8.520 -5.929 1.00 11.27 191 ALA B CA 1
ATOM 3128 C C . ALA B 1 191 ? -9.611 8.391 -7.251 1.00 11.05 191 ALA B C 1
ATOM 3129 O O . ALA B 1 191 ? -10.234 8.131 -8.292 1.00 10.99 191 ALA B O 1
ATOM 3131 N N . TYR B 1 192 ? -8.296 8.609 -7.209 1.00 10.68 192 TYR B N 1
ATOM 3132 C CA . TYR B 1 192 ? -7.450 8.531 -8.394 1.00 10.59 192 TYR B CA 1
ATOM 3133 C C . TYR B 1 192 ? -6.604 7.269 -8.429 1.00 10.60 192 TYR B C 1
ATOM 3134 O O . TYR B 1 192 ? -6.096 6.798 -7.404 1.00 10.84 192 TYR B O 1
ATOM 3143 N N . SER B 1 193 ? -6.434 6.756 -9.639 1.00 10.52 193 SER B N 1
ATOM 3144 C CA . SER B 1 193 ? -5.552 5.648 -9.919 1.00 10.41 193 SER B CA 1
ATOM 3145 C C . SER B 1 193 ? -4.494 6.119 -10.908 1.00 10.21 193 SER B C 1
ATOM 3146 O O . SER B 1 193 ? -4.783 6.925 -11.796 1.00 10.21 193 SER B O 1
ATOM 3149 N N . ALA B 1 194 ? -3.283 5.591 -10.774 1.00 10.12 194 ALA B N 1
ATOM 3150 C CA . ALA 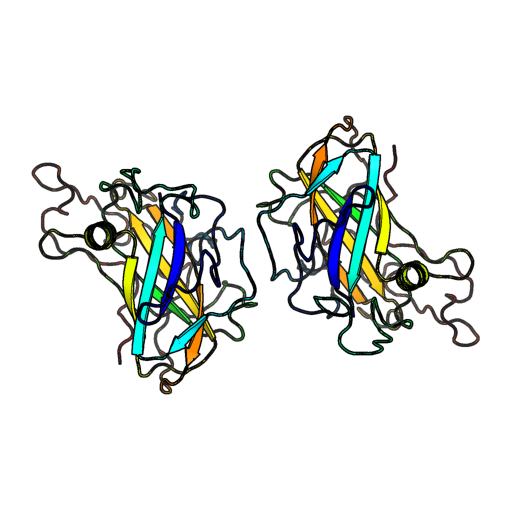B 1 194 ? -2.176 5.979 -11.644 1.00 10.05 194 ALA B CA 1
ATOM 3151 C C . ALA B 1 194 ? -2.395 5.572 -13.106 1.00 10.03 194 ALA B C 1
ATOM 3152 O O . ALA B 1 194 ? -1.681 6.046 -13.982 1.00 10.29 194 ALA B O 1
ATOM 3154 N N . SER B 1 195 ? -3.362 4.697 -13.368 1.00 9.73 195 SER B N 1
ATOM 3155 C CA . SER B 1 195 ? -3.703 4.297 -14.733 1.00 9.77 195 SER B CA 1
ATOM 3156 C C . SER B 1 195 ? -4.954 4.994 -15.277 1.00 9.54 195 SER B C 1
ATOM 3157 O O . SER B 1 195 ? -5.398 4.677 -16.382 1.00 9.71 195 SER B O 1
ATOM 3160 N N . ASP B 1 196 ? -5.520 5.945 -14.533 1.00 9.47 196 ASP B N 1
ATOM 3161 C CA . ASP B 1 196 ? -6.677 6.694 -15.039 1.00 9.41 196 ASP B CA 1
ATOM 3162 C C . ASP B 1 196 ? -6.347 7.343 -16.375 1.00 9.02 196 ASP B C 1
ATOM 3163 O O . ASP B 1 196 ? -5.232 7.826 -16.577 1.00 8.74 196 ASP B O 1
ATOM 3168 N N . PRO B 1 197 ? -7.321 7.378 -17.291 1.00 8.71 197 PRO B N 1
ATOM 3169 C CA . PRO B 1 197 ? -7.035 7.879 -18.640 1.00 8.53 197 PRO B CA 1
ATOM 3170 C C . PRO B 1 197 ? -6.713 9.380 -18.717 1.00 8.29 197 PRO B C 1
ATOM 3171 O O . PRO B 1 197 ? -6.182 9.837 -19.740 1.00 8.33 197 PRO B O 1
ATOM 3175 N N . GLY B 1 198 ? -7.002 10.129 -17.648 1.00 8.04 198 GLY B N 1
ATOM 3176 C CA . GLY B 1 198 ? -6.630 11.540 -17.566 1.00 7.82 198 GLY B CA 1
ATOM 3177 C C . GLY B 1 198 ? -5.394 11.796 -16.725 1.00 7.76 198 GLY B C 1
ATOM 3178 O O . GLY B 1 198 ? -5.024 12.944 -16.528 1.00 7.60 198 GLY B O 1
ATOM 3179 N N . ILE B 1 199 ? -4.764 10.726 -16.237 1.00 7.90 199 ILE B N 1
ATOM 3180 C CA . ILE B 1 199 ? -3.582 10.818 -15.381 1.00 8.06 199 ILE B CA 1
ATOM 3181 C C . ILE B 1 199 ? -2.375 10.180 -16.075 1.00 8.28 199 ILE B C 1
ATOM 3182 O O . ILE B 1 199 ? -1.303 10.788 -16.128 1.00 8.09 199 ILE B O 1
ATOM 3187 N N . LEU B 1 200 ? -2.545 8.965 -16.592 1.00 8.43 200 LEU B N 1
ATOM 3188 C CA . LEU B 1 200 ? -1.525 8.340 -17.434 1.00 8.78 200 LEU B CA 1
ATOM 3189 C C . LEU B 1 200 ? -1.903 8.602 -18.883 1.00 8.64 200 LEU B C 1
ATOM 3190 O O . LEU B 1 200 ? -2.764 7.931 -19.454 1.00 8.57 200 LEU B O 1
ATOM 3195 N N . ILE B 1 201 ? -1.283 9.617 -19.466 1.00 8.52 201 ILE B N 1
ATOM 3196 C CA . ILE B 1 201 ? -1.778 10.176 -20.717 1.00 8.51 201 ILE B CA 1
ATOM 3197 C C . ILE B 1 201 ? -0.668 10.900 -21.455 1.00 8.71 201 ILE B C 1
ATOM 3198 O O . ILE B 1 201 ? 0.076 11.671 -20.857 1.00 8.64 201 ILE B O 1
ATOM 3203 N N . ASN B 1 202 ? -0.546 10.613 -22.747 1.00 8.93 202 ASN B N 1
ATOM 3204 C CA . ASN B 1 202 ? 0.339 11.346 -23.645 1.00 8.97 202 ASN B CA 1
ATOM 3205 C C . ASN B 1 202 ? -0.511 12.405 -24.331 1.00 8.84 202 ASN B C 1
ATOM 3206 O O . ASN B 1 202 ? -1.321 12.079 -25.196 1.00 8.60 202 ASN B O 1
ATOM 3211 N N . ILE B 1 203 ? -0.337 13.664 -23.941 1.00 8.65 203 ILE B N 1
ATOM 3212 C CA . ILE B 1 203 ? -1.186 14.746 -24.456 1.00 8.71 203 ILE B CA 1
ATOM 3213 C C . ILE B 1 203 ? -0.707 15.335 -25.777 1.00 8.96 203 ILE B C 1
ATOM 3214 O O . ILE B 1 203 ? -1.315 16.276 -26.282 1.00 8.79 203 ILE B O 1
ATOM 3219 N N . TYR B 1 204 ? 0.371 14.785 -26.334 1.00 9.44 204 TYR B N 1
ATOM 3220 C CA . TYR B 1 204 ? 0.987 15.354 -27.523 1.00 9.91 204 TYR B CA 1
ATOM 3221 C C . TYR B 1 204 ? 0.458 14.652 -28.763 1.00 10.66 204 TYR B C 1
ATOM 3222 O O . TYR B 1 204 ? 0.501 13.427 -28.852 1.00 10.89 204 TYR B O 1
ATOM 3231 N N . GLY B 1 205 ? -0.027 15.439 -29.717 1.00 11.53 205 GLY B N 1
ATOM 3232 C CA . GLY B 1 205 ? -0.642 14.903 -30.924 1.00 12.53 205 GLY B CA 1
ATOM 3233 C C . GLY B 1 205 ? 0.354 14.671 -32.033 1.00 13.71 205 GLY B C 1
ATOM 3234 O O . GLY B 1 205 ? 1.564 14.695 -31.807 1.00 13.83 205 GLY B O 1
ATOM 3235 N N . GLY B 1 206 ? -0.178 14.456 -33.234 1.00 15.66 206 GLY B N 1
AT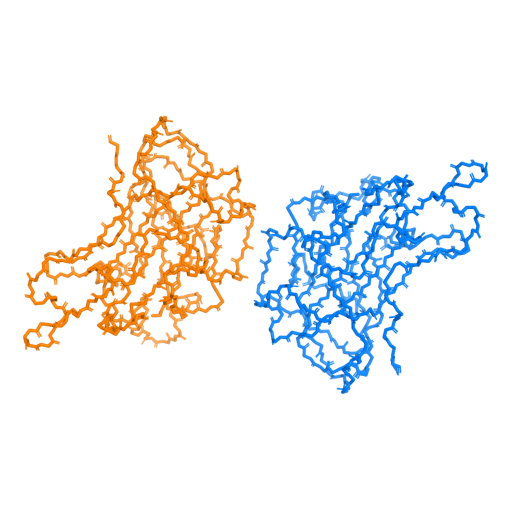OM 3236 C CA . GLY B 1 206 ? 0.620 14.104 -34.404 1.00 17.38 206 GLY B CA 1
ATOM 3237 C C . GLY B 1 206 ? 1.723 15.100 -34.707 1.00 18.16 206 GLY B C 1
ATOM 3238 O O . GLY B 1 206 ? 2.845 14.710 -35.040 1.00 20.97 206 GLY B O 1
ATOM 3239 N N . SER B 1 207 ? 1.406 16.385 -34.567 1.00 17.71 207 SER B N 1
ATOM 3240 C CA . SER B 1 207 ? 2.364 17.455 -34.852 1.00 16.95 207 SER B CA 1
ATOM 3241 C C . SER B 1 207 ? 3.142 17.905 -33.609 1.00 16.26 207 SER B C 1
ATOM 3242 O O . SER B 1 207 ? 3.844 18.917 -33.651 1.00 15.75 207 SER B O 1
ATOM 3245 N N . GLY B 1 208 ? 3.017 17.161 -32.512 1.00 15.50 208 GLY B N 1
ATOM 3246 C CA . GLY B 1 208 ? 3.781 17.429 -31.306 1.00 15.74 208 GLY B CA 1
ATOM 3247 C C . GLY B 1 208 ? 3.215 18.517 -30.420 1.00 15.84 208 GLY B C 1
ATOM 3248 O O . GLY B 1 208 ? 3.906 18.989 -29.516 1.00 16.62 208 GLY B O 1
ATOM 3249 N N . LYS B 1 209 ? 1.964 18.910 -30.658 1.00 15.48 209 LYS B N 1
ATOM 3250 C CA . LYS B 1 209 ? 1.310 19.939 -29.852 1.00 15.70 209 LYS B CA 1
ATOM 3251 C C . LYS B 1 209 ? 0.426 19.305 -28.786 1.00 14.73 209 LYS B C 1
ATOM 3252 O O . LYS B 1 209 ? 0.028 18.155 -28.917 1.00 13.78 209 LYS B O 1
ATOM 3258 N N . THR B 1 210 ? 0.105 20.084 -27.753 1.00 14.12 210 THR B N 1
ATOM 3259 C CA . THR B 1 210 ? -0.578 19.577 -26.560 1.00 13.45 210 THR B CA 1
ATOM 3260 C C . THR B 1 210 ? -2.107 19.562 -26.706 1.00 13.12 210 THR B C 1
ATOM 3261 O O . THR B 1 210 ? -2.835 20.042 -25.838 1.00 13.04 210 THR B O 1
ATOM 3265 N N . ASP B 1 211 ? -2.579 18.964 -27.794 1.00 12.54 211 ASP B N 1
ATOM 3266 C CA . ASP B 1 211 ? -4.003 18.931 -28.140 1.00 12.55 211 ASP B CA 1
ATOM 3267 C C . ASP B 1 211 ? -4.649 17.572 -27.852 1.00 11.74 211 ASP B C 1
ATOM 3268 O O . ASP B 1 211 ? -5.783 17.309 -28.268 1.00 11.51 211 ASP B O 1
ATOM 3273 N N . ASN B 1 212 ? -3.925 16.704 -27.147 1.00 10.89 212 ASN B N 1
ATOM 3274 C CA . ASN B 1 212 ? -4.373 15.342 -26.887 1.00 10.59 212 ASN B CA 1
ATOM 3275 C C . ASN B 1 212 ? -4.776 14.578 -28.151 1.00 10.37 212 ASN B C 1
ATOM 3276 O O . ASN B 1 212 ? -5.625 13.692 -28.104 1.00 10.32 212 ASN B O 1
ATOM 3281 N N . GLY B 1 213 ? -4.164 14.929 -29.281 1.00 10.42 213 GLY B N 1
ATOM 3282 C CA . GLY B 1 213 ? -4.492 14.310 -30.564 1.00 10.55 213 GLY B CA 1
ATOM 3283 C C . GLY B 1 213 ? -5.952 14.431 -30.973 1.00 10.52 213 GLY B C 1
ATOM 3284 O O . GLY B 1 213 ? -6.445 13.617 -31.754 1.00 10.84 213 GLY B O 1
ATOM 3285 N N . GLY B 1 214 ? -6.650 15.433 -30.439 1.00 10.44 214 GLY B N 1
ATOM 3286 C CA . GLY B 1 214 ? -8.079 15.622 -30.727 1.00 10.32 214 GLY B CA 1
ATOM 3287 C C . GLY B 1 214 ? -9.023 14.704 -29.964 1.00 10.35 214 GLY B C 1
ATOM 3288 O O . GLY B 1 214 ? -10.241 14.725 -30.200 1.00 10.22 214 GLY B O 1
ATOM 3289 N N . LYS B 1 215 ? -8.478 13.907 -29.041 1.00 10.18 215 LYS B N 1
ATOM 3290 C CA . LYS B 1 215 ? -9.274 12.962 -28.279 1.00 10.37 215 LYS B CA 1
ATOM 3291 C C . LYS B 1 215 ? -9.817 13.687 -27.060 1.00 9.87 215 LYS B C 1
ATOM 3292 O O . LYS B 1 215 ? -9.166 14.584 -26.540 1.00 9.55 215 LYS B O 1
ATOM 3298 N N . PRO B 1 216 ? -11.016 13.314 -26.607 1.00 9.64 216 PRO B N 1
ATOM 3299 C CA . PRO B 1 216 ? -11.551 13.934 -25.397 1.00 9.40 216 PRO B CA 1
ATOM 3300 C C . PRO B 1 216 ? -10.641 13.708 -24.206 1.00 9.00 216 PRO B C 1
ATOM 3301 O O . PRO B 1 216 ? -10.119 12.605 -24.038 1.00 9.12 216 PRO B O 1
ATOM 3305 N N . TYR B 1 217 ? -10.443 14.746 -23.403 1.00 8.47 217 TYR B N 1
ATOM 3306 C CA . TYR B 1 217 ? -9.689 14.614 -22.167 1.00 8.27 217 TYR B CA 1
ATOM 3307 C C . TYR B 1 217 ? -10.655 14.220 -21.060 1.00 8.46 217 TYR B C 1
ATOM 3308 O O . TYR B 1 217 ? -11.616 14.936 -20.792 1.00 8.20 217 TYR B O 1
ATOM 3317 N N . GLN B 1 218 ? -10.390 13.079 -20.427 1.00 8.71 218 GLN B N 1
ATOM 3318 C CA . GLN B 1 218 ? -11.254 12.556 -19.381 1.00 9.17 218 GLN B CA 1
ATOM 3319 C C . GLN B 1 218 ? -10.757 12.990 -18.012 1.00 8.83 218 GLN B C 1
ATOM 3320 O O . GLN B 1 218 ? -9.815 12.421 -17.469 1.00 8.46 218 GLN B O 1
ATOM 3326 N N . ILE B 1 219 ? -11.416 14.001 -17.460 1.00 8.52 219 ILE B N 1
ATOM 3327 C CA . ILE B 1 219 ? -11.011 14.578 -16.181 1.00 8.46 219 ILE B CA 1
ATOM 3328 C C . ILE B 1 219 ? -11.150 13.508 -15.100 1.00 8.43 219 ILE B C 1
ATOM 3329 O O . ILE B 1 219 ? -12.180 12.849 -15.033 1.00 8.10 219 ILE B O 1
ATOM 3334 N N . PRO B 1 220 ? -10.117 13.331 -14.248 1.00 8.64 220 PRO B N 1
ATOM 3335 C CA . PRO B 1 220 ? -10.208 12.301 -13.201 1.00 8.63 220 PRO B CA 1
ATOM 3336 C C . PRO B 1 220 ? -11.247 12.611 -12.138 1.00 8.72 220 PRO B C 1
ATOM 3337 O O . PRO B 1 220 ? -11.681 13.757 -11.993 1.00 8.58 220 PRO B O 1
ATOM 3341 N N . GLY B 1 221 ? -11.628 11.581 -11.393 1.00 8.69 221 GLY B N 1
ATOM 3342 C CA . GLY B 1 221 ? -12.512 11.762 -10.259 1.00 8.80 221 GLY B CA 1
ATOM 3343 C C . GLY B 1 221 ? -13.987 11.611 -10.566 1.00 8.87 221 GLY B C 1
ATOM 3344 O O . GLY B 1 221 ? -14.376 11.300 -11.695 1.00 9.20 221 GLY B O 1
ATOM 3345 N N . PRO B 1 222 ? -14.825 11.833 -9.546 1.00 8.96 222 PRO B N 1
ATOM 3346 C CA . PRO B 1 222 ? -16.255 11.562 -9.596 1.00 9.08 222 PRO B CA 1
ATOM 3347 C C . PRO B 1 222 ? -17.054 12.598 -10.362 1.00 9.24 222 PRO B C 1
ATOM 3348 O O . PRO B 1 222 ? -16.517 13.616 -10.804 1.00 8.99 222 PRO B O 1
ATOM 3352 N N . ALA B 1 223 ? -18.343 12.322 -10.514 1.00 9.39 223 ALA B N 1
ATOM 3353 C CA . ALA B 1 223 ? -19.263 13.254 -11.134 1.00 9.61 223 ALA B CA 1
ATOM 3354 C C . ALA B 1 223 ? -19.328 14.574 -10.357 1.00 9.88 223 ALA B C 1
ATOM 3355 O O . ALA B 1 223 ? -19.148 14.613 -9.132 1.00 10.04 223 ALA B O 1
ATOM 3357 N N . LEU B 1 224 ? -19.569 15.652 -11.092 1.00 10.27 224 LEU B N 1
ATOM 3358 C CA . LEU B 1 224 ? -19.709 16.988 -10.533 1.00 10.65 224 LEU B CA 1
ATOM 3359 C C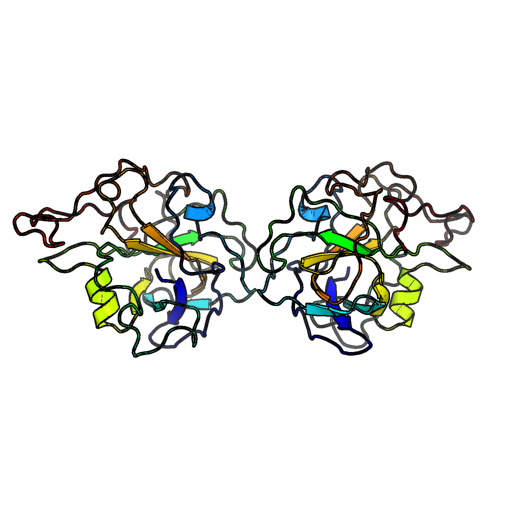 . LEU B 1 224 ? -20.996 17.116 -9.739 1.00 11.48 224 LEU B C 1
ATOM 3360 O O . LEU B 1 224 ? -22.067 16.721 -10.217 1.00 11.87 224 LEU B O 1
ATOM 3365 N N . PHE B 1 225 ? -20.897 17.667 -8.531 1.00 12.17 225 PHE B N 1
ATOM 3366 C CA . PHE B 1 225 ? -22.076 18.031 -7.767 1.00 13.41 225 PHE B CA 1
ATOM 3367 C C . PHE B 1 225 ? -22.504 19.465 -8.080 1.00 14.25 225 PHE B C 1
ATOM 3368 O O . PHE B 1 225 ? -21.721 20.398 -7.904 1.00 14.95 225 PHE B O 1
ATOM 3376 N N . THR B 1 226 ? -23.749 19.630 -8.523 1.00 15.85 226 THR B N 1
ATOM 3377 C CA . THR B 1 226 ? -24.415 20.943 -8.567 1.00 16.60 226 THR B CA 1
ATOM 3378 C C . THR B 1 226 ? -25.840 20.794 -8.029 1.00 17.04 226 THR B C 1
ATOM 3379 O O . THR B 1 226 ? -26.341 19.680 -7.882 1.00 17.60 226 THR B O 1
ATOM 3383 N N . CYS B 1 227 ? -26.492 21.914 -7.747 0.50 17.21 227 CYS B N 1
ATOM 3384 C CA . CYS B 1 227 ? -27.834 21.890 -7.175 0.50 17.50 227 CYS B CA 1
ATOM 3385 C C . CYS B 1 227 ? -28.912 21.815 -8.248 0.50 17.42 227 CYS B C 1
ATOM 3386 O O . CYS B 1 227 ? -30.023 21.362 -7.975 0.50 17.88 227 CYS B O 1
#

InterPro domains:
  IPR000254 Cellulose-binding domain [PF00734] (327-354)
  IPR000254 Cellulose-binding domain [PS00562] (331-357)
  IPR000254 Cellulose-binding domain [PS51164] (323-358)
  IPR000254 Cellulose-binding domain [SM00236] (326-358)
  IPR005103 Auxiliary Activity family 9, catalytic domain [PF03443] (17-221)
  IPR005103 Auxiliary Activity family 9, catalytic domain [cd21175] (17-241)
  IPR035971 Cellulose-binding domain superfamily [SSF57180] (326-358)
  IPR049892 Auxiliary Activity family 9 [PTHR33353] (1-358)

B-factor: mean 14.55, std 7.7, range [7.03, 54.01]

=== Feature glossary ===
Each block in this record encodes a different view of the same protein. In brief:

Predicted aligned error. PAE(i, j) answers: if I align the predicted and true structures on residue i, how far off (in Å) do I expect residue j to be? A block-diagonal PAE matrix with low values on the blocks and high values off-diagonal is the signature of a multi-domain protein with confidently predicted domains but uncertain inter-domain orientation.

Contact-map, Ramachandran, and PAE plots. Plot images: a contact map (which residues are close in 3D, as an N×N binary image), a Ramachandran scatter (backbone torsion angles, revealing secondary-structure composition at a glance), and — for AlphaFold structures — a PAE heatmap (pairwise prediction confidence).

Backbone torsions (φ/ψ). φ (phi) and ψ (psi) are the two rotatable backbone dihedrals per residue: φ is the C(i-1)–N–Cα–C torsion, ψ is the N–Cα–C–N(i+1) torsion, both in degrees on (−180°, 180°]. α-helical residues cluster near (−60°, −45°); β-strand residues near (−120°, +130°). A Ramachandran plot is simply a scatter of (φ, ψ) for every residue.

Foldseek 3Di. A 3Di character summarizes, for each residue, the relative orientation of the Cα frame of its nearest spatial neighbor. Because it encodes fold topology rather than chemistry, 3Di alignments detect remote structural similarity that sequence alignment misses.

Radius of gyration, Cα contacts, bounding box. Three whole-structure scalars: the radius of gyration (RMS distance of Cα from centroid, in Å), the count of Cα–Cα contacts (pairs closer than 8 Å and separated by more than four residues in sequence — i.e. tertiary, not local, contacts), and the bounding-box dimensions. Together they distinguish compact globular folds from extended fibres or disordered chains.

Sequence. Sequence gives the chain of amino acids in standard one-letter code (A=alanine, C=cysteine, …, Y=tyrosine), read N→C. It is the only feature that is directly encoded by the gene; all structural features are derived from the folded form of this sequence.

mmCIF coordinates. Atomic coordinates in PDBx/mmCIF format — the same representation the Protein Data Bank distributes. Each line of the _atom_site loop places one backbone atom in Cartesian space (units: ångströms, origin: arbitrary).

Secondary structure (3-state, P-SEA). Three-state secondary structure (P-SEA) collapses the eight DSSP classes into helix (a), strand (b), and coil (c). P-SEA assigns these from Cα geometry alone — distances and angles — without requiring backbone oxygens, so it works on any Cα trace.

InterPro / GO / CATH / organism. Functional annotations link the protein to curated databases. InterPro entries identify conserved domains and families by matching the sequence against member-database signatures (Pfam, PROSITE, CDD, …). Gene Ontology (GO) terms describe molecular function, biological process, and cellular component in a controlled vocabulary. CATH places the structure in a hierarchical fold classification (Class/Architecture/Topology/Homologous-superfamily). The organism is the source species.

B-factor. B-factor (Debye–Waller factor) reflects atomic displacement in the crystal lattice. It is an experimental observable (units Å²), not a prediction; low values mean the atom is pinned down, high values mean it moves or is heterogeneous across the crystal.

Rendered structure images. Structure images are PyMOL renders from six orthogonal camera directions. Cartoon representation draws helices as coils and strands as arrows; sticks shows the backbone as bonds; surface shows the solvent-excluded envelope. Rainbow coloring maps sequence position to hue (blue→red, N→C); chain coloring assigns a distinct color per polypeptide.

Solvent-accessible surface area. Solvent-accessible surface area (SASA) is the area in Å² traced out by the centre of a 1.4 Å probe sphere (a water molecule) rolled over the protein's van der Waals surface (Shrake–Rupley / Lee–Richards construction). Buried residues have near-zero SASA; fully exposed residues can exceed 200 Å². The total SASA scales roughly with the number of surface residues.

Secondary structure (8-state, DSSP). The SS8 string is DSSP's per-residue secondary-structure call. α-helix (H) means an i→i+4 H-bond ladder; β-strand (E) means the residue participates in a β-sheet; 3₁₀ (G) and π (I) are tighter and wider helices; T/S are turns/bends; '-' is loop.

pLDDT. For AlphaFold models, the B-factor field carries pLDDT — the model's own estimate of local accuracy on a 0–100 scale. Regions with pLDDT<50 should be treated as essentially unmodeled; they often correspond to intrinsically disordered segments.

Nearest PDB structures. Nearest PDB neighbors are the top structural matches found by Foldseek when searching this structure against the entire Protein Data Bank. Each hit reports a TM-score (0 to 1; >0.5 almost always implies the same fold) and an E-value. These are *structural* homologs — they may share no detectable sequence similarity.